Protein AF-A0A7C4UQJ8-F1 (afdb_monomer)

pLDDT: mean 84.08, std 19.32, range [31.39, 98.88]

Radius of gyration: 26.26 Å; Cα contacts (8 Å, |Δi|>4): 875; chains: 1; bounding box: 51×49×108 Å

Mean predicted aligned error: 9.36 Å

Sequence (491 aa):
MLAGENGVKTSILLYKVKILLLCLFPIVFQSNSYSIGERAHIELGLEAIEKYILGWEEQYPPIAEFFKNEDVYPAFYAGCAFPDWGYGGINHGAGEASHWNKFISTFAKVLKEKRNDMPLPQFRKNLAFFLGIVVHSISDIPWHFDDEQNKSFLTSARELGGSSHRDSEIATDIFLFAEKELPYPISPPLYWPYDIIMEVFQRCGISATIEQLKAGCTREQGYLATGPLFAMVGYQKMKSEHKWVYEHYYDYYYGGLKHCASAVSSFMKYYFAFITGDYFIQRSLEYSPYVRKSNDYIPLSGIEDETIEGHPNPQNTDEKKYLILSNRNDGMKRALIKISLPEDFAKYAKANLWLFLAEMEYHPSQKESVKVSVFDITNSQLNERENSCDSKRTNEIDVRMTLSQMKSEEEQIFANIPLKVGWIKFDLSKYIKEWAERKVNQFSILISLMEEEDLTLRFYSSKAFMRDDGIYCGGDLIAYRPSFVMLKDTQ

Nearest PDB structures (foldseek):
  7vbo-assembly1_A  TM=6.040E-01  e=6.159E-05  Defluviitalea phaphyphila
  7poj-assembly1_D  TM=4.957E-01  e=6.508E-03  Homo sapiens
  8wdf-assembly1_A  TM=2.105E-01  e=2.118E-01  Pseudomonas aeruginosa PAO1

Solvent-accessible surface area (backbone atoms only — not comparable to full-atom values): 26240 Å² total; per-residue (Å²): 140,93,85,82,69,71,68,59,57,54,52,50,50,54,51,50,52,53,49,48,58,65,66,56,46,72,74,76,70,76,50,101,42,78,69,65,37,47,59,45,26,38,49,23,43,49,49,11,40,63,65,62,30,55,71,25,48,85,78,48,39,74,62,20,60,55,70,71,40,74,84,26,49,52,14,19,46,38,13,16,33,43,37,49,27,11,34,65,79,61,38,50,71,48,13,58,49,48,45,25,38,66,41,51,56,43,43,48,50,54,51,38,72,42,55,87,81,40,60,65,73,60,45,46,31,52,51,25,19,50,46,14,34,50,29,30,35,54,31,46,46,36,25,64,44,52,34,102,91,44,65,7,36,37,54,44,27,30,76,79,32,71,28,52,57,68,54,43,28,48,37,49,26,24,49,42,48,64,74,51,83,66,97,65,77,90,59,85,79,66,54,73,66,58,72,60,54,54,52,35,31,57,77,68,72,47,82,78,52,72,66,49,50,54,51,15,52,51,49,49,53,48,48,67,72,44,39,50,62,51,10,74,76,38,36,70,58,39,48,68,69,29,43,50,42,70,76,31,49,54,38,21,26,46,31,7,37,44,15,28,13,17,51,29,37,49,52,44,48,29,53,48,20,59,42,76,66,35,43,42,46,42,32,50,71,76,69,30,68,74,52,39,75,79,50,41,44,77,59,42,68,49,41,47,68,46,59,46,61,72,57,90,69,98,79,68,78,81,48,58,42,38,30,34,32,25,55,39,99,86,44,47,24,24,31,39,38,39,39,53,54,60,95,70,54,67,71,42,61,40,31,36,41,37,40,23,35,70,48,76,52,65,74,96,60,96,65,66,54,45,61,29,43,38,38,77,48,46,68,63,60,54,61,50,65,77,70,58,92,70,96,76,89,75,93,73,76,67,59,71,62,52,64,80,64,61,71,65,82,85,78,52,44,78,45,76,44,62,77,57,76,42,81,43,82,43,82,45,37,80,48,47,63,62,44,56,74,65,79,60,47,67,43,35,38,40,37,33,62,40,93,88,46,68,32,36,42,31,23,37,19,58,64,23,43,62,42,93,88,41,77,58,29,35,15,45,38,41,60,42,25,42,31,40,35,34,37,57,72,86,125

Secondary structure (DSSP, 8-state):
---SSHHHHHHHHHHHHHHHHHHHGGGT--SS-----HHHHHHHHHHHHHHHTGGGTTT-HHHHHHHT-GGGHHHHHHHHHGGGGGTTTT-HHHHHHTTSHHHHHHHHHHHHHHTTTS-HHHHHHHHHHHHHHHHHHHHHHHHH--BTTB--HHHHHHHHH---HHHHHHHHHHHHHHH---SS---SSPP--HHHHHHHHHHHT----HHHHHHHHHHHHHHHHHHHHHHHHHHHHHHHH-HHHHHHTTT-TTTSHHHHHHHHHHHHHHHHHHHHT-EEEEPPP---HHHHTTTSS----SEEEEEEESS--TT-GGGGSEEEEE-STT--EEEEEEEE--TTGGG-SEEEEEEEEEEEEE-----SEEEEEEEE-HHHHHHHHHH-----------HHHHHHT---GGGPEEEEEESSSEEEEEE-HHHHHHHHHTT--EEEEEEEE-TT--EEEEEEPTT--S-TT-TTS-GGGGGGS-EEEEE----

Structure (mmCIF, N/CA/C/O backbone):
data_AF-A0A7C4UQJ8-F1
#
_entry.id   AF-A0A7C4UQJ8-F1
#
loop_
_atom_site.group_PDB
_atom_site.id
_atom_site.type_symbol
_atom_site.label_atom_id
_atom_site.label_alt_id
_atom_site.label_comp_id
_atom_site.label_asym_id
_atom_site.label_entity_id
_atom_site.label_seq_id
_atom_site.pdbx_PDB_ins_code
_atom_site.Cartn_x
_atom_site.Cartn_y
_atom_site.Cartn_z
_atom_site.occupancy
_atom_site.B_iso_or_equiv
_atom_site.auth_seq_id
_atom_site.auth_comp_id
_atom_site.auth_asym_id
_atom_site.auth_atom_id
_atom_site.pdbx_PDB_model_num
ATOM 1 N N . MET A 1 1 ? -1.782 -18.129 -69.075 1.00 39.94 1 MET A N 1
ATOM 2 C CA . MET A 1 1 ? -0.472 -17.982 -68.396 1.00 39.94 1 MET A CA 1
ATOM 3 C C . MET A 1 1 ? -0.300 -16.518 -68.028 1.00 39.94 1 MET A C 1
ATOM 5 O O . MET A 1 1 ? -0.735 -15.702 -68.822 1.00 39.94 1 MET A O 1
ATOM 9 N N . LEU A 1 2 ? 0.318 -16.217 -66.879 1.00 42.69 2 LEU A N 1
ATOM 10 C CA . LEU A 1 2 ? 0.447 -14.902 -66.208 1.00 42.69 2 LEU A CA 1
ATOM 11 C C . LEU A 1 2 ? -0.587 -14.618 -65.102 1.00 42.69 2 LEU A C 1
ATOM 13 O O . LEU A 1 2 ? -1.304 -13.628 -65.120 1.00 42.69 2 LEU A O 1
ATOM 17 N N . ALA A 1 3 ? -0.598 -15.482 -64.088 1.00 40.88 3 ALA A N 1
ATOM 18 C CA . ALA A 1 3 ? -0.961 -15.121 -62.718 1.00 40.88 3 ALA A CA 1
ATOM 19 C C . ALA A 1 3 ? -0.163 -16.048 -61.787 1.00 40.88 3 ALA A C 1
ATOM 21 O O . ALA A 1 3 ? -0.535 -17.202 -61.604 1.00 40.88 3 ALA A O 1
ATOM 22 N N . GLY A 1 4 ? 0.997 -15.603 -61.296 1.00 43.66 4 GLY A N 1
ATOM 23 C CA . GLY A 1 4 ? 1.858 -16.475 -60.484 1.00 43.66 4 GLY A CA 1
ATOM 24 C C . GLY A 1 4 ? 3.057 -15.828 -59.791 1.00 43.66 4 GLY A C 1
ATOM 25 O O . GLY A 1 4 ? 3.566 -16.405 -58.840 1.00 43.66 4 GLY A O 1
ATOM 26 N N . GLU A 1 5 ? 3.497 -14.627 -60.182 1.00 44.47 5 GLU A N 1
ATOM 27 C CA . GLU A 1 5 ? 4.761 -14.079 -59.648 1.00 44.47 5 GLU A CA 1
ATOM 28 C C . GLU A 1 5 ? 4.612 -12.975 -58.588 1.00 44.47 5 GLU A C 1
ATOM 30 O O . GLU A 1 5 ? 5.559 -12.708 -57.846 1.00 44.47 5 GLU A O 1
ATOM 35 N N . ASN A 1 6 ? 3.430 -12.366 -58.435 1.00 43.38 6 ASN A N 1
ATOM 36 C CA . ASN A 1 6 ? 3.252 -11.242 -57.502 1.00 43.38 6 ASN A CA 1
ATOM 37 C C . ASN A 1 6 ? 2.925 -11.660 -56.057 1.00 43.38 6 ASN A C 1
ATOM 39 O O . ASN A 1 6 ? 3.160 -10.880 -55.143 1.00 43.38 6 ASN A O 1
ATOM 43 N N . GLY A 1 7 ? 2.442 -12.884 -55.812 1.00 38.72 7 GLY A N 1
ATOM 44 C CA . GLY A 1 7 ? 2.142 -13.362 -54.450 1.00 38.72 7 GLY A CA 1
ATOM 45 C C . GLY A 1 7 ? 3.387 -13.753 -53.644 1.00 38.72 7 GLY A C 1
ATOM 46 O O . GLY A 1 7 ? 3.450 -13.541 -52.435 1.00 38.72 7 GLY A O 1
ATOM 47 N N . VAL A 1 8 ? 4.414 -14.266 -54.327 1.00 48.16 8 VAL A N 1
ATOM 48 C CA . VAL A 1 8 ? 5.653 -14.754 -53.700 1.00 48.16 8 VAL A CA 1
ATOM 49 C C . VAL A 1 8 ? 6.579 -13.595 -53.313 1.00 48.16 8 VAL A C 1
ATOM 51 O O . VAL A 1 8 ? 7.222 -13.636 -52.268 1.00 48.16 8 VAL A O 1
ATOM 54 N N . LYS A 1 9 ? 6.610 -12.507 -54.096 1.00 43.16 9 LYS A N 1
ATOM 55 C CA . LYS A 1 9 ? 7.426 -11.323 -53.767 1.00 43.16 9 LYS A CA 1
ATOM 56 C C . LYS A 1 9 ? 6.919 -10.592 -52.520 1.00 43.16 9 LYS A C 1
ATOM 58 O O . LYS A 1 9 ? 7.734 -10.153 -51.712 1.00 43.16 9 LYS A O 1
ATOM 63 N N . THR A 1 10 ? 5.604 -10.522 -52.318 1.00 46.25 10 THR A N 1
ATOM 64 C CA . THR A 1 10 ? 4.995 -9.843 -51.162 1.00 46.25 10 THR A CA 1
ATOM 65 C C . THR A 1 10 ? 5.153 -10.650 -49.871 1.00 46.25 10 THR A C 1
ATOM 67 O O . THR A 1 10 ? 5.435 -10.068 -48.824 1.00 46.25 10 THR A O 1
ATOM 70 N N . SER A 1 11 ? 5.065 -11.987 -49.931 1.00 45.16 11 SER A N 1
ATOM 71 C CA . SER A 1 11 ? 5.300 -12.839 -48.754 1.00 45.16 11 SER A CA 1
ATOM 72 C C . SER A 1 11 ? 6.771 -12.841 -48.330 1.00 45.16 11 SER A C 1
ATOM 74 O O . SER A 1 11 ? 7.060 -12.739 -47.140 1.00 45.16 11 SER A O 1
ATOM 76 N N . ILE A 1 12 ? 7.707 -12.842 -49.287 1.00 51.06 12 ILE A N 1
ATOM 77 C CA . ILE A 1 12 ? 9.146 -12.734 -49.011 1.00 51.06 12 ILE A CA 1
ATOM 78 C C . ILE A 1 12 ? 9.494 -11.353 -48.440 1.00 51.06 12 ILE A C 1
ATOM 80 O O . ILE A 1 12 ? 10.346 -11.266 -47.559 1.00 51.06 12 ILE A O 1
ATOM 84 N N . LEU A 1 13 ? 8.836 -10.279 -48.887 1.00 41.69 13 LEU A N 1
ATOM 85 C CA . LEU A 1 13 ? 9.050 -8.934 -48.347 1.00 41.69 13 LEU A CA 1
ATOM 86 C C . LEU A 1 13 ? 8.535 -8.815 -46.902 1.00 41.69 13 LEU A C 1
ATOM 88 O O . LEU A 1 13 ? 9.256 -8.314 -46.046 1.00 41.69 13 LEU A O 1
ATOM 92 N N . LEU A 1 14 ? 7.352 -9.359 -46.599 1.00 43.31 14 LEU A N 1
ATOM 93 C CA . LEU A 1 14 ? 6.804 -9.423 -45.234 1.00 43.31 14 LEU A CA 1
ATOM 94 C C . LEU A 1 14 ? 7.657 -10.293 -44.298 1.00 43.31 14 LEU A C 1
ATOM 96 O O . LEU A 1 14 ? 7.870 -9.927 -43.143 1.00 43.31 14 LEU A O 1
ATOM 100 N N . TYR A 1 15 ? 8.189 -11.414 -44.792 1.00 43.06 15 TYR A N 1
ATOM 101 C CA . TYR A 1 15 ? 9.079 -12.285 -44.019 1.00 43.06 15 TYR A CA 1
ATOM 102 C C . TYR A 1 15 ? 10.444 -11.627 -43.772 1.00 43.06 15 TYR A C 1
ATOM 104 O O . TYR A 1 15 ? 10.975 -11.693 -42.666 1.00 43.06 15 TYR A O 1
ATOM 112 N N . LYS A 1 16 ? 10.984 -10.913 -44.769 1.00 37.56 16 LYS A N 1
ATOM 113 C CA . LYS A 1 16 ? 12.229 -10.144 -44.638 1.00 37.56 16 LYS A CA 1
ATOM 114 C C . LYS A 1 16 ? 12.077 -8.945 -43.708 1.00 37.56 16 LYS A C 1
ATOM 116 O O . LYS A 1 16 ? 12.995 -8.705 -42.942 1.00 37.56 16 LYS A O 1
ATOM 121 N N . VAL A 1 17 ? 10.939 -8.246 -43.703 1.00 47.28 17 VAL A N 1
ATOM 122 C CA . VAL A 1 17 ? 10.659 -7.151 -42.751 1.00 47.28 17 VAL A CA 1
ATOM 123 C C . VAL A 1 17 ? 10.494 -7.682 -41.322 1.00 47.28 17 VAL A C 1
ATOM 125 O O . VAL A 1 17 ? 11.036 -7.085 -40.397 1.00 47.28 17 VAL A O 1
ATOM 128 N N . LYS A 1 18 ? 9.841 -8.840 -41.130 1.00 42.00 18 LYS A N 1
ATOM 129 C CA . LYS A 1 18 ? 9.758 -9.508 -39.816 1.00 42.00 18 LYS A CA 1
ATOM 130 C C . LYS A 1 18 ? 11.128 -9.954 -39.296 1.00 42.00 18 LYS A C 1
ATOM 132 O O . LYS A 1 18 ? 11.429 -9.723 -38.131 1.00 42.00 18 LYS A O 1
ATOM 137 N N . ILE A 1 19 ? 11.971 -10.535 -40.152 1.00 47.81 19 ILE A N 1
ATOM 138 C CA . ILE A 1 19 ? 13.344 -10.917 -39.788 1.00 47.81 19 ILE A CA 1
ATOM 139 C C . ILE A 1 19 ? 14.211 -9.675 -39.538 1.00 47.81 19 ILE A C 1
ATOM 141 O O . ILE A 1 19 ? 14.987 -9.666 -38.593 1.00 47.81 19 ILE A O 1
ATOM 145 N N . LEU A 1 20 ? 14.050 -8.597 -40.313 1.00 38.00 20 LEU A N 1
ATOM 146 C CA . LEU A 1 20 ? 14.801 -7.354 -40.110 1.00 38.00 20 LEU A CA 1
ATOM 147 C C . LEU A 1 20 ? 14.432 -6.668 -38.781 1.00 38.00 20 LEU A C 1
ATOM 149 O O . LEU A 1 20 ? 15.322 -6.177 -38.094 1.00 38.00 20 LEU A O 1
ATOM 153 N N . LEU A 1 21 ? 13.153 -6.691 -38.383 1.00 42.00 21 LEU A N 1
ATOM 154 C CA . LEU A 1 21 ? 12.696 -6.208 -37.071 1.00 42.00 21 LEU A CA 1
ATOM 155 C C . LEU A 1 21 ? 13.224 -7.074 -35.913 1.00 42.00 21 LEU A C 1
ATOM 157 O O . LEU A 1 21 ? 13.615 -6.533 -34.884 1.00 42.00 21 LEU A O 1
ATOM 161 N N . LEU A 1 22 ? 13.317 -8.395 -36.104 1.00 45.25 22 LEU A N 1
ATOM 162 C CA . LEU A 1 22 ? 13.940 -9.326 -35.152 1.00 45.25 22 LEU A CA 1
ATOM 163 C C . LEU A 1 22 ? 15.470 -9.157 -35.055 1.00 45.25 22 LEU A C 1
ATOM 165 O O . LEU A 1 22 ? 16.039 -9.346 -33.983 1.00 45.25 22 LEU A O 1
ATOM 169 N N . CYS A 1 23 ? 16.144 -8.784 -36.147 1.00 42.06 23 CYS A N 1
ATOM 170 C CA . CYS A 1 23 ? 17.605 -8.656 -36.202 1.00 42.06 23 CYS A CA 1
ATOM 171 C C . CYS A 1 23 ? 18.138 -7.260 -35.834 1.00 42.06 23 CYS A C 1
ATOM 173 O O . CYS A 1 23 ? 19.300 -7.155 -35.451 1.00 42.06 23 CYS A O 1
ATOM 175 N N . LEU A 1 24 ? 17.331 -6.197 -35.928 1.00 37.09 24 LEU A N 1
ATOM 176 C CA . LEU A 1 24 ? 17.737 -4.839 -35.525 1.00 37.09 24 LEU A CA 1
ATOM 177 C C . LEU A 1 24 ? 17.573 -4.573 -34.021 1.00 37.09 24 LEU A C 1
ATOM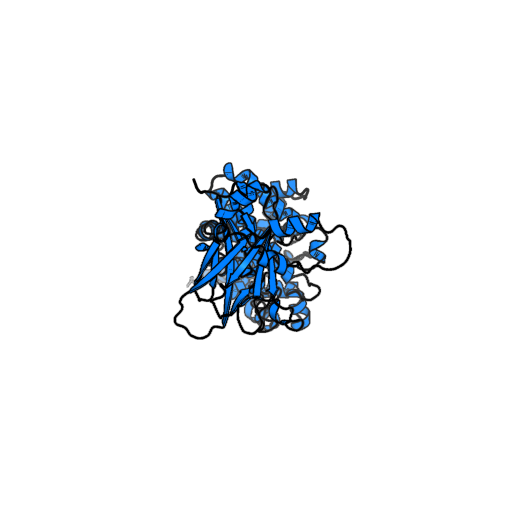 179 O O . LEU A 1 24 ? 18.123 -3.603 -33.504 1.00 37.09 24 LEU A O 1
ATOM 183 N N . PHE A 1 25 ? 16.859 -5.437 -33.302 1.00 45.28 25 PHE A N 1
ATOM 184 C CA . PHE A 1 25 ? 16.564 -5.247 -31.885 1.00 45.28 25 PHE A CA 1
ATOM 185 C C . PHE A 1 25 ? 17.738 -5.500 -30.917 1.00 45.28 25 PHE A C 1
ATOM 187 O O . PHE A 1 25 ? 17.933 -4.675 -30.026 1.00 45.28 25 PHE A O 1
ATOM 194 N N . PRO A 1 26 ? 18.599 -6.529 -31.069 1.00 39.66 26 PRO A N 1
ATOM 195 C CA . PRO A 1 26 ? 19.686 -6.747 -30.107 1.00 39.66 26 PRO A CA 1
ATOM 196 C C . PRO A 1 26 ? 20.782 -5.665 -30.148 1.00 39.66 26 PRO A C 1
ATOM 198 O O . PRO A 1 26 ? 21.658 -5.662 -29.290 1.00 39.66 26 PRO A O 1
ATOM 201 N N . ILE A 1 27 ? 20.734 -4.735 -31.110 1.00 40.31 27 ILE A N 1
ATOM 202 C CA . ILE A 1 27 ? 21.695 -3.629 -31.247 1.00 40.31 27 ILE A CA 1
ATOM 203 C C . ILE A 1 27 ? 21.242 -2.379 -30.463 1.00 40.31 27 ILE A C 1
ATOM 205 O O . ILE A 1 27 ? 22.076 -1.559 -30.096 1.00 40.31 27 ILE A O 1
ATOM 209 N N . VAL A 1 28 ? 19.949 -2.246 -30.136 1.00 41.75 28 VAL A N 1
ATOM 210 C CA . VAL A 1 28 ? 19.426 -1.110 -29.341 1.00 41.75 28 VAL A CA 1
ATOM 211 C C . VAL A 1 28 ? 19.407 -1.419 -27.835 1.00 41.75 28 VAL A C 1
ATOM 213 O O . VAL A 1 28 ? 19.411 -0.510 -27.013 1.00 41.75 28 VAL A O 1
ATOM 216 N N . PHE A 1 29 ? 19.478 -2.697 -27.455 1.00 41.47 29 PHE A N 1
ATOM 217 C CA . PHE A 1 29 ? 19.448 -3.167 -26.066 1.00 41.47 29 PHE A CA 1
ATOM 218 C C . PHE A 1 29 ? 20.839 -3.588 -25.573 1.00 41.47 29 PHE A C 1
ATOM 220 O O . PHE A 1 29 ? 21.005 -4.686 -25.061 1.00 41.47 29 PHE A O 1
ATOM 227 N N . GLN A 1 30 ? 21.855 -2.742 -25.758 1.00 32.44 30 GLN A N 1
ATOM 228 C CA . GLN A 1 30 ? 23.186 -2.912 -25.157 1.00 32.44 30 GLN A CA 1
ATOM 229 C C . GLN A 1 30 ? 23.548 -1.685 -24.307 1.00 32.44 30 GLN A C 1
ATOM 231 O O . GLN A 1 30 ? 24.438 -0.910 -24.650 1.00 32.44 30 GLN A O 1
ATOM 236 N N . SER A 1 31 ? 22.866 -1.494 -23.177 1.00 33.75 31 SER A N 1
ATOM 237 C CA . SER A 1 31 ? 23.326 -0.578 -22.127 1.00 33.75 31 SER A CA 1
ATOM 238 C C . SER A 1 31 ? 23.014 -1.145 -20.736 1.00 33.75 31 SER A C 1
ATOM 240 O O . SER A 1 31 ? 22.013 -1.821 -20.519 1.00 33.75 31 SER A O 1
ATOM 242 N N . ASN A 1 32 ? 23.959 -0.951 -19.812 1.00 33.19 32 ASN A N 1
ATOM 243 C CA . ASN A 1 32 ? 24.154 -1.697 -18.560 1.00 33.19 32 ASN A CA 1
ATOM 244 C C . ASN A 1 32 ? 23.187 -1.337 -17.409 1.00 33.19 32 ASN A C 1
ATOM 246 O O . ASN A 1 32 ? 23.594 -1.313 -16.252 1.00 33.19 32 ASN A O 1
ATOM 250 N N . SER A 1 33 ? 21.912 -1.088 -17.694 1.00 37.59 33 SER A N 1
ATOM 251 C CA . SER A 1 33 ? 20.869 -0.971 -16.667 1.00 37.59 33 SER A CA 1
ATOM 252 C C . SER A 1 33 ? 19.515 -1.159 -17.348 1.00 37.59 33 SER A C 1
ATOM 254 O O . SER A 1 33 ? 19.004 -0.234 -17.986 1.00 37.59 33 SER A O 1
ATOM 256 N N . TYR A 1 34 ? 18.995 -2.382 -17.309 1.00 42.84 34 TYR A N 1
ATOM 257 C CA . TYR A 1 34 ? 17.676 -2.701 -17.846 1.00 42.84 34 TYR A CA 1
ATOM 258 C C . TYR A 1 34 ? 16.677 -2.524 -16.717 1.00 42.84 34 TYR A C 1
ATOM 260 O O . TYR A 1 34 ? 16.837 -3.174 -15.691 1.00 42.84 34 TYR A O 1
ATOM 268 N N . SER A 1 35 ? 15.682 -1.668 -16.921 1.00 45.62 35 SER A N 1
ATOM 269 C CA . SER A 1 35 ? 14.457 -1.754 -16.136 1.00 45.62 35 SER A CA 1
ATOM 270 C C . SER A 1 35 ? 13.603 -2.872 -16.698 1.00 45.62 35 SER A C 1
ATOM 272 O O . SER A 1 35 ? 13.508 -3.011 -17.928 1.00 45.62 35 SER A O 1
ATOM 274 N N . ILE A 1 36 ? 13.085 -3.699 -15.801 1.00 58.94 36 ILE A N 1
ATOM 275 C CA . ILE A 1 36 ? 12.302 -4.889 -16.094 1.00 58.94 36 ILE A CA 1
ATOM 276 C C . ILE A 1 36 ? 11.435 -5.141 -14.855 1.00 58.94 36 ILE A C 1
ATOM 278 O O . ILE A 1 36 ? 11.971 -5.155 -13.755 1.00 58.94 36 ILE A O 1
ATOM 282 N N . GLY A 1 37 ? 10.126 -5.349 -15.020 1.00 73.50 37 GLY A N 1
ATOM 283 C CA . GLY A 1 37 ? 9.183 -5.488 -13.899 1.00 73.50 37 GLY A CA 1
ATOM 284 C C . GLY A 1 37 ? 7.914 -4.639 -14.036 1.00 73.50 37 GLY A C 1
ATOM 285 O O . GLY A 1 37 ? 7.001 -4.748 -13.217 1.00 73.50 37 GLY A O 1
ATOM 286 N N . GLU A 1 38 ? 7.809 -3.805 -15.079 1.00 87.56 38 GLU A N 1
ATOM 287 C CA . GLU A 1 38 ? 6.684 -2.883 -15.291 1.00 87.56 38 GLU A CA 1
ATOM 288 C C . GLU A 1 38 ? 5.314 -3.593 -15.222 1.00 87.56 38 GLU A C 1
ATOM 290 O O . GLU A 1 38 ? 4.355 -3.070 -14.643 1.00 87.56 38 GLU A O 1
ATOM 295 N N . ARG A 1 39 ? 5.202 -4.813 -15.773 1.00 93.88 39 ARG A N 1
ATOM 296 C CA . ARG A 1 39 ? 3.940 -5.578 -15.763 1.00 93.88 39 ARG A CA 1
ATOM 297 C C . ARG A 1 39 ? 3.637 -6.170 -14.386 1.00 93.88 39 ARG A C 1
ATOM 299 O O . ARG A 1 39 ? 2.453 -6.242 -14.029 1.00 93.88 39 ARG A O 1
ATOM 306 N N . ALA A 1 40 ? 4.655 -6.563 -13.623 1.00 95.69 40 ALA A N 1
ATOM 307 C CA . ALA A 1 40 ? 4.534 -7.000 -12.235 1.00 95.69 40 ALA A CA 1
ATOM 308 C C . ALA A 1 40 ? 3.985 -5.895 -11.332 1.00 95.69 40 ALA A C 1
ATOM 310 O O . ALA A 1 40 ? 3.031 -6.147 -10.589 1.00 95.69 40 ALA A O 1
ATOM 311 N N . HIS A 1 41 ? 4.480 -4.662 -11.464 1.00 97.38 41 HIS A N 1
ATOM 312 C CA . HIS A 1 41 ? 3.947 -3.521 -10.710 1.00 97.38 41 HIS A CA 1
ATOM 313 C C . HIS A 1 41 ? 2.490 -3.215 -11.060 1.00 97.38 41 HIS A C 1
ATOM 315 O O . HIS A 1 41 ? 1.690 -2.894 -10.179 1.00 97.38 41 HIS A O 1
ATOM 321 N N . ILE A 1 42 ? 2.100 -3.379 -12.326 1.00 97.19 42 ILE A N 1
ATOM 322 C CA . ILE A 1 42 ? 0.690 -3.270 -12.710 1.00 97.19 42 ILE A CA 1
ATOM 323 C C . ILE A 1 42 ? -0.147 -4.375 -12.043 1.00 97.19 42 ILE A C 1
ATOM 325 O O . ILE A 1 42 ? -1.195 -4.066 -11.478 1.00 97.19 42 ILE A O 1
ATOM 329 N N . GLU A 1 43 ? 0.299 -5.639 -12.064 1.00 97.00 43 GLU A N 1
ATOM 330 C CA . GLU A 1 43 ? -0.456 -6.748 -11.450 1.00 97.00 43 GLU A CA 1
ATOM 331 C C . GLU A 1 43 ? -0.638 -6.540 -9.951 1.00 97.00 43 GLU A C 1
ATOM 333 O O . GLU A 1 43 ? -1.749 -6.656 -9.445 1.00 97.00 43 GLU A O 1
ATOM 338 N N . LEU A 1 44 ? 0.437 -6.220 -9.229 1.00 95.44 44 LEU A N 1
ATOM 339 C CA . LEU A 1 44 ? 0.363 -6.071 -7.779 1.00 95.44 44 LEU A CA 1
ATOM 340 C C . LEU A 1 44 ? -0.486 -4.855 -7.380 1.00 95.44 44 LEU A C 1
ATOM 342 O O . LEU A 1 44 ? -1.179 -4.897 -6.364 1.00 95.44 44 LEU A O 1
ATOM 346 N N . GLY A 1 45 ? -0.478 -3.795 -8.196 1.00 97.56 45 GLY A N 1
ATOM 347 C CA . GLY A 1 45 ? -1.361 -2.645 -8.032 1.00 97.56 45 GLY A CA 1
ATOM 348 C C . GLY A 1 45 ? -2.832 -3.009 -8.237 1.00 97.56 45 GLY A C 1
ATOM 349 O O . GLY A 1 45 ? -3.674 -2.633 -7.422 1.00 97.56 45 GLY A O 1
ATOM 350 N N . LEU A 1 46 ? -3.142 -3.784 -9.279 1.00 97.50 46 LEU A N 1
ATOM 351 C CA . LEU A 1 46 ? -4.492 -4.297 -9.533 1.00 97.50 46 LEU A CA 1
ATOM 352 C C . LEU A 1 46 ? -4.969 -5.231 -8.418 1.00 97.50 46 LEU A C 1
ATOM 354 O O . LEU A 1 46 ? -6.059 -5.039 -7.891 1.00 97.50 46 LEU A O 1
ATOM 358 N N . GLU A 1 47 ? -4.127 -6.163 -7.982 1.00 95.75 47 GLU A N 1
ATOM 359 C CA . GLU A 1 47 ? -4.403 -7.056 -6.852 1.00 95.75 47 GLU A CA 1
ATOM 360 C C . GLU A 1 47 ? -4.673 -6.263 -5.560 1.00 95.75 47 GLU A C 1
ATOM 362 O O . GLU A 1 47 ? -5.588 -6.592 -4.802 1.00 95.75 47 GLU A O 1
ATOM 367 N N . ALA A 1 48 ? -3.927 -5.177 -5.316 1.00 97.38 48 ALA A N 1
ATOM 368 C CA . ALA A 1 48 ? -4.174 -4.289 -4.184 1.00 97.38 48 ALA A CA 1
ATOM 369 C C . ALA A 1 48 ? -5.533 -3.585 -4.285 1.00 97.38 48 ALA A C 1
ATOM 371 O O . ALA A 1 48 ? -6.257 -3.489 -3.288 1.00 97.38 48 ALA A O 1
ATOM 372 N N . ILE A 1 49 ? -5.881 -3.110 -5.484 1.00 97.56 49 ILE A N 1
ATOM 373 C CA . ILE A 1 49 ? -7.158 -2.452 -5.758 1.00 97.56 49 ILE A CA 1
ATOM 374 C C . ILE A 1 49 ? -8.313 -3.428 -5.532 1.00 97.56 49 ILE A C 1
ATOM 376 O O . ILE A 1 49 ? -9.200 -3.153 -4.721 1.00 97.56 49 ILE A O 1
ATOM 380 N N . GLU A 1 50 ? -8.280 -4.579 -6.194 1.00 94.94 50 GLU A N 1
ATOM 381 C CA . GLU A 1 50 ? -9.355 -5.571 -6.173 1.00 94.94 50 GLU A CA 1
ATOM 382 C C . GLU A 1 50 ? -9.584 -6.142 -4.772 1.00 94.94 50 GLU A C 1
ATOM 384 O O . GLU A 1 50 ? -10.722 -6.189 -4.302 1.00 94.94 50 GLU A O 1
ATOM 389 N N . LYS A 1 51 ? -8.516 -6.530 -4.065 1.00 92.81 51 LYS A N 1
ATOM 390 C CA . LYS A 1 51 ? -8.643 -7.215 -2.769 1.00 92.81 51 LYS A CA 1
ATOM 391 C C . LYS A 1 51 ? -8.779 -6.276 -1.582 1.00 92.81 51 LYS A C 1
ATOM 393 O O . LYS A 1 51 ? -9.491 -6.598 -0.632 1.00 92.81 51 LYS A O 1
ATOM 398 N N . TYR A 1 52 ? -8.077 -5.143 -1.593 1.00 94.88 52 TYR A N 1
ATOM 399 C CA . TYR A 1 52 ? -7.877 -4.339 -0.383 1.00 94.88 52 TYR A CA 1
ATOM 400 C C . TYR A 1 52 ? -8.385 -2.904 -0.489 1.00 94.88 52 TYR A C 1
ATOM 402 O O . TYR A 1 52 ? -8.315 -2.187 0.511 1.00 94.88 52 TYR A O 1
ATOM 410 N N . ILE A 1 53 ? -8.877 -2.461 -1.649 1.00 95.62 53 ILE A N 1
ATOM 411 C CA . ILE A 1 53 ? -9.419 -1.106 -1.825 1.00 95.62 53 ILE A CA 1
ATOM 412 C C . ILE A 1 53 ? -10.892 -1.146 -2.225 1.00 95.62 53 ILE A C 1
ATOM 414 O O . ILE A 1 53 ? -11.704 -0.506 -1.564 1.00 95.62 53 ILE A O 1
ATOM 418 N N . LEU A 1 54 ? -11.275 -1.916 -3.245 1.00 93.75 54 LEU A N 1
ATOM 419 C CA . LEU A 1 54 ? -12.683 -2.037 -3.642 1.00 93.75 54 LEU A CA 1
ATOM 420 C C . LEU A 1 54 ? -13.518 -2.736 -2.561 1.00 93.75 54 LEU A C 1
ATOM 422 O O . LEU A 1 54 ? -14.656 -2.359 -2.326 1.00 93.75 54 LEU A O 1
ATOM 426 N N . GLY A 1 55 ? -12.935 -3.675 -1.812 1.00 84.06 55 GLY A N 1
ATOM 427 C CA . GLY A 1 55 ? -13.575 -4.249 -0.623 1.00 84.06 55 GLY A CA 1
ATOM 428 C C . GLY A 1 55 ? -13.673 -3.298 0.581 1.00 84.06 55 GLY A C 1
ATOM 429 O O . GLY A 1 55 ? -14.203 -3.700 1.613 1.00 84.06 55 GLY A O 1
ATOM 430 N N . TRP A 1 56 ? -13.139 -2.072 0.485 1.00 83.94 56 TRP A N 1
ATOM 431 C CA . TRP A 1 56 ? -13.075 -1.084 1.572 1.00 83.94 56 TRP A CA 1
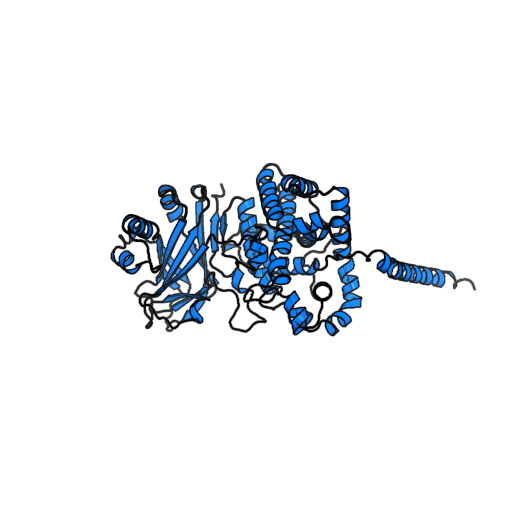ATOM 432 C C . TRP A 1 56 ? -14.105 0.053 1.441 1.00 83.94 56 TRP A C 1
ATOM 434 O O . TRP A 1 56 ? -13.912 1.143 1.984 1.00 83.94 56 TRP A O 1
ATOM 444 N N . GLU A 1 57 ? -15.205 -0.179 0.723 1.00 82.00 57 GLU A N 1
ATOM 445 C CA . GLU A 1 57 ? -16.271 0.815 0.523 1.00 82.00 57 GLU A CA 1
ATOM 446 C C . GLU A 1 57 ? -16.865 1.347 1.833 1.00 82.00 57 GLU A C 1
ATOM 448 O O . GLU A 1 57 ? -17.250 2.510 1.896 1.00 82.00 57 GLU A O 1
ATOM 453 N N . GLU A 1 58 ? -16.901 0.537 2.893 1.00 86.19 58 GLU A N 1
ATOM 454 C CA . GLU A 1 58 ? -17.400 0.969 4.203 1.00 86.19 58 GLU A CA 1
ATOM 455 C C . GLU A 1 58 ? -16.326 1.693 5.033 1.00 86.19 58 GLU A C 1
ATOM 457 O O . GLU A 1 58 ? -16.621 2.631 5.777 1.00 86.19 58 GLU A O 1
ATOM 462 N N . GLN A 1 59 ? -15.069 1.268 4.903 1.00 90.69 59 GLN A N 1
ATOM 463 C CA . GLN A 1 59 ? -13.931 1.715 5.701 1.00 90.69 59 GLN A CA 1
ATOM 464 C C . GLN A 1 59 ? -13.403 3.058 5.219 1.00 90.69 59 GLN A C 1
ATOM 466 O O . GLN A 1 59 ? -13.147 3.956 6.027 1.00 90.69 59 GLN A O 1
ATOM 471 N N . TYR A 1 60 ? -13.233 3.185 3.901 1.00 93.50 60 TYR A N 1
ATOM 472 C CA . TYR A 1 60 ? -12.773 4.404 3.260 1.00 93.50 60 TYR A CA 1
ATOM 473 C C . TYR A 1 60 ? -13.398 4.581 1.858 1.00 93.50 60 TYR A C 1
ATOM 475 O O . TYR A 1 60 ? -12.715 4.414 0.845 1.00 93.50 60 TYR A O 1
ATOM 483 N N . PRO A 1 61 ? -14.692 4.953 1.778 1.00 92.69 61 PRO A N 1
ATOM 484 C CA . PRO A 1 61 ? -15.417 5.047 0.509 1.00 92.69 61 PRO A CA 1
ATOM 485 C C . PRO A 1 61 ? -14.741 5.902 -0.583 1.00 92.69 61 PRO A C 1
ATOM 487 O O . PRO A 1 61 ? -14.686 5.441 -1.724 1.00 92.69 61 PRO A O 1
ATOM 490 N N . PRO A 1 62 ? -14.160 7.088 -0.287 1.00 94.69 62 PRO A N 1
ATOM 491 C CA . PRO A 1 62 ? -13.579 7.957 -1.314 1.00 94.69 62 PRO A CA 1
ATOM 492 C C . PRO A 1 62 ? -12.530 7.302 -2.226 1.00 94.69 62 PRO A C 1
ATOM 494 O O . PRO A 1 62 ? -12.506 7.582 -3.425 1.00 94.69 62 PRO A O 1
ATOM 497 N N . ILE A 1 63 ? -11.663 6.427 -1.696 1.00 95.81 63 ILE A N 1
ATOM 498 C CA . ILE A 1 63 ? -10.659 5.735 -2.524 1.00 95.81 63 ILE A CA 1
ATOM 499 C C . ILE A 1 63 ? -11.274 4.569 -3.310 1.00 95.81 63 ILE A C 1
ATOM 501 O O . ILE A 1 63 ? -10.881 4.328 -4.450 1.00 95.81 63 ILE A O 1
ATOM 505 N N . ALA A 1 64 ? -12.265 3.874 -2.747 1.00 94.81 64 ALA A N 1
ATOM 506 C CA . ALA A 1 64 ? -12.979 2.820 -3.462 1.00 94.81 64 ALA A CA 1
ATOM 507 C C . ALA A 1 64 ? -13.742 3.408 -4.662 1.00 94.81 64 ALA A C 1
ATOM 509 O O . ALA A 1 64 ? -13.609 2.925 -5.785 1.00 94.81 64 ALA A O 1
ATOM 510 N N . GLU A 1 65 ? -14.459 4.517 -4.457 1.00 94.81 65 GLU A N 1
ATOM 511 C CA . GLU A 1 65 ? -15.134 5.266 -5.524 1.00 94.81 65 GLU A CA 1
ATOM 512 C C . GLU A 1 65 ? -14.166 5.764 -6.601 1.00 94.81 65 GLU A C 1
ATOM 514 O O . GLU A 1 65 ? -14.500 5.758 -7.786 1.00 94.81 65 GLU A O 1
ATOM 519 N N . PHE A 1 66 ? -12.954 6.166 -6.209 1.00 96.94 66 PHE A N 1
ATOM 520 C CA . PHE A 1 66 ? -11.920 6.581 -7.150 1.00 96.94 66 PHE A CA 1
ATOM 521 C C . PHE A 1 66 ? -11.535 5.455 -8.122 1.00 96.94 66 PHE A C 1
ATOM 523 O O . PHE A 1 66 ? -11.475 5.701 -9.326 1.00 96.94 66 PHE A O 1
ATOM 530 N N . PHE A 1 67 ? -11.337 4.226 -7.634 1.00 96.69 67 PHE A N 1
ATOM 531 C CA . PHE A 1 67 ? -10.946 3.078 -8.466 1.00 96.69 67 PHE A CA 1
ATOM 532 C C . PHE A 1 67 ? -12.109 2.355 -9.160 1.00 96.69 67 PHE A C 1
ATOM 534 O O . PHE A 1 67 ? -11.869 1.543 -10.054 1.00 96.69 67 PHE A O 1
ATOM 541 N N . LYS A 1 68 ? -13.364 2.684 -8.827 1.00 94.88 68 LYS A N 1
ATOM 542 C CA . LYS A 1 68 ? -14.532 2.313 -9.649 1.00 94.88 68 LYS A CA 1
ATOM 543 C C . LYS A 1 68 ? -14.574 3.058 -10.988 1.00 94.88 68 LYS A C 1
ATOM 545 O O . LYS A 1 68 ? -15.306 2.656 -11.884 1.00 94.88 68 LYS A O 1
ATOM 550 N N . ASN A 1 69 ? -13.836 4.161 -11.125 1.00 93.38 69 ASN A N 1
ATOM 551 C CA . ASN A 1 69 ? -13.774 4.920 -12.367 1.00 93.38 69 ASN A CA 1
ATOM 552 C C . ASN A 1 69 ? -12.731 4.315 -13.319 1.00 93.38 69 ASN A C 1
ATOM 554 O O . ASN A 1 69 ? -11.534 4.411 -13.075 1.00 93.38 69 ASN A O 1
ATOM 558 N N . GLU A 1 70 ? -13.186 3.748 -14.431 1.00 92.25 70 GLU A N 1
ATOM 559 C CA . GLU A 1 70 ? -12.341 3.064 -15.419 1.00 92.25 70 GLU A CA 1
ATOM 560 C C . GLU A 1 70 ? -11.292 3.987 -16.080 1.00 92.25 70 GLU A C 1
ATOM 562 O O . GLU A 1 70 ? -10.195 3.547 -16.431 1.00 92.25 70 GLU A O 1
ATOM 567 N N . ASP A 1 71 ? -11.563 5.297 -16.172 1.00 91.44 71 ASP A N 1
ATOM 568 C CA . ASP A 1 71 ? -10.674 6.272 -16.825 1.00 91.44 71 ASP A CA 1
ATOM 569 C C . ASP A 1 71 ? -9.347 6.482 -16.074 1.00 91.44 71 ASP A C 1
ATOM 571 O O . ASP A 1 71 ? -8.414 7.091 -16.613 1.00 91.44 71 ASP A O 1
ATOM 575 N N . VAL A 1 72 ? -9.251 6.026 -14.818 1.00 95.56 72 VAL A N 1
ATOM 576 C CA . VAL A 1 72 ? -8.041 6.185 -13.997 1.00 95.56 72 VAL A CA 1
ATOM 577 C C . VAL A 1 72 ? -6.973 5.141 -14.325 1.00 95.56 72 VAL A C 1
ATOM 579 O O . VAL A 1 72 ? -5.786 5.416 -14.146 1.00 95.56 72 VAL A O 1
ATOM 582 N N . TYR A 1 73 ? -7.360 3.971 -14.844 1.00 95.75 73 TYR A N 1
ATOM 583 C CA . TYR A 1 73 ? -6.457 2.827 -15.000 1.00 95.75 73 TYR A CA 1
ATOM 584 C C . TYR A 1 73 ? -5.317 3.060 -15.999 1.00 95.75 73 TYR A C 1
ATOM 586 O O . TYR A 1 73 ? -4.179 2.762 -15.644 1.00 95.75 73 TYR A O 1
ATOM 594 N N . PRO A 1 74 ? -5.523 3.669 -17.184 1.00 93.62 74 PRO A N 1
ATOM 595 C CA . PRO A 1 74 ? -4.406 3.954 -18.088 1.00 93.62 74 PRO A CA 1
ATOM 596 C C . PRO A 1 74 ? -3.339 4.866 -17.465 1.00 93.62 74 PRO A C 1
ATOM 598 O O . PRO A 1 74 ? -2.146 4.678 -17.693 1.00 93.62 74 PRO A O 1
ATOM 601 N N . ALA A 1 75 ? -3.756 5.849 -16.660 1.00 96.94 75 ALA A N 1
ATOM 602 C CA . ALA A 1 75 ? -2.830 6.718 -15.940 1.00 96.94 75 ALA A CA 1
ATOM 603 C C . ALA A 1 75 ? -2.147 5.978 -14.781 1.00 96.94 75 ALA A C 1
ATOM 605 O O . ALA A 1 75 ? -0.949 6.144 -14.580 1.00 96.94 75 ALA A O 1
ATOM 606 N N . PHE A 1 76 ? -2.883 5.130 -14.061 1.00 98.25 76 PHE A N 1
ATOM 607 C CA . PHE A 1 76 ? -2.334 4.267 -13.018 1.00 98.25 76 PHE A CA 1
ATOM 608 C C . PHE A 1 76 ? -1.256 3.317 -13.561 1.00 98.25 76 PHE A C 1
ATOM 610 O O . PHE A 1 76 ? -0.166 3.274 -13.001 1.00 98.25 76 PHE A O 1
ATOM 617 N N . TYR A 1 77 ? -1.496 2.645 -14.693 1.00 97.19 77 TYR A N 1
ATOM 618 C CA . TYR A 1 77 ? -0.516 1.757 -15.334 1.00 97.19 77 TYR A CA 1
ATOM 619 C C . TYR A 1 77 ? 0.756 2.491 -15.752 1.00 97.19 77 TYR A C 1
ATOM 621 O O . TYR A 1 77 ? 1.856 2.000 -15.517 1.00 97.19 77 TYR A O 1
ATOM 629 N N . ALA A 1 78 ? 0.612 3.692 -16.320 1.00 97.12 78 ALA A N 1
ATOM 630 C CA . ALA A 1 78 ? 1.751 4.548 -16.634 1.00 97.12 78 ALA A CA 1
ATOM 631 C C . ALA A 1 78 ? 2.547 4.909 -15.369 1.00 97.12 78 ALA A C 1
ATOM 633 O O . ALA A 1 78 ? 3.771 4.898 -15.383 1.00 97.12 78 ALA A O 1
ATOM 634 N N . GLY A 1 79 ? 1.853 5.167 -14.258 1.00 98.12 79 GLY A N 1
ATOM 635 C CA . GLY A 1 79 ? 2.466 5.383 -12.952 1.00 98.12 79 GLY A CA 1
ATOM 636 C C . GLY A 1 79 ? 3.254 4.177 -12.442 1.00 98.12 79 GLY A C 1
ATOM 637 O O . GLY A 1 79 ? 4.366 4.350 -11.956 1.00 98.12 79 GLY A O 1
ATOM 638 N N . CYS A 1 80 ? 2.707 2.966 -12.584 1.00 97.81 80 CYS A N 1
ATOM 639 C CA . CYS A 1 80 ? 3.371 1.716 -12.193 1.00 97.81 80 CYS A CA 1
ATOM 640 C C . CYS A 1 80 ? 4.654 1.440 -12.982 1.00 97.81 80 CYS A C 1
ATOM 642 O O . CYS A 1 80 ? 5.547 0.795 -12.453 1.00 97.81 80 CYS A O 1
ATOM 644 N N . ALA A 1 81 ? 4.749 1.909 -14.225 1.00 96.00 81 ALA A N 1
ATOM 645 C CA . ALA A 1 81 ? 5.957 1.782 -15.039 1.00 96.00 81 ALA A CA 1
ATOM 646 C C . ALA A 1 81 ? 6.903 2.987 -14.897 1.00 96.00 81 ALA A C 1
ATOM 648 O O . ALA A 1 81 ? 8.031 2.957 -15.368 1.00 96.00 81 ALA A O 1
ATOM 649 N N . PHE A 1 82 ? 6.449 4.087 -14.291 1.00 97.62 82 PHE A N 1
ATOM 650 C CA . PHE A 1 82 ? 7.156 5.357 -14.383 1.00 97.62 82 PHE A CA 1
ATOM 651 C C . PHE A 1 82 ? 8.552 5.365 -13.755 1.00 97.62 82 PHE A C 1
ATOM 653 O O . PHE A 1 82 ? 9.436 5.889 -14.427 1.00 97.62 82 PHE A O 1
ATOM 660 N N . PRO A 1 83 ? 8.793 4.886 -12.516 1.00 96.75 83 PRO A N 1
ATOM 661 C CA . PRO A 1 83 ? 10.090 5.090 -11.852 1.00 96.75 83 PRO A CA 1
ATOM 662 C C . PRO A 1 83 ? 11.292 4.589 -12.663 1.00 96.75 83 PRO A C 1
ATOM 664 O O . PRO A 1 83 ? 12.368 5.186 -12.635 1.00 96.75 83 PRO A O 1
ATOM 667 N N . ASP A 1 84 ? 11.043 3.602 -13.508 1.00 95.06 84 ASP A N 1
ATOM 668 C CA . ASP A 1 84 ? 11.980 2.981 -14.424 1.00 95.06 84 ASP A CA 1
ATOM 669 C C . ASP A 1 84 ? 12.385 3.817 -15.659 1.00 95.06 84 ASP A C 1
ATOM 671 O O . ASP A 1 84 ? 13.341 3.485 -16.367 1.00 95.06 84 ASP A O 1
ATOM 675 N N . TRP A 1 85 ? 11.726 4.947 -15.927 1.00 95.38 85 TRP A N 1
ATOM 676 C CA . TRP A 1 85 ? 11.899 5.741 -17.156 1.00 95.38 85 TRP A CA 1
ATOM 677 C C . TRP A 1 85 ? 13.354 6.128 -17.486 1.00 95.38 85 TRP A C 1
ATOM 679 O O . TRP A 1 85 ? 13.697 6.375 -18.646 1.00 95.38 85 TRP A O 1
ATOM 689 N N . GLY A 1 86 ? 14.206 6.263 -16.465 1.00 93.81 86 GLY A N 1
ATOM 690 C CA . GLY A 1 86 ? 15.582 6.743 -16.594 1.00 93.81 86 GLY A CA 1
ATOM 691 C C . GLY A 1 86 ? 16.597 5.673 -17.005 1.00 93.81 86 GLY A C 1
ATOM 692 O O . GLY A 1 86 ? 17.745 6.014 -17.312 1.00 93.81 86 GLY A O 1
ATOM 693 N N . TYR A 1 87 ? 16.217 4.396 -17.024 1.00 90.00 87 TYR A N 1
ATOM 694 C CA . TYR A 1 87 ? 17.105 3.297 -17.405 1.00 90.00 87 TYR A CA 1
ATOM 695 C C . TYR A 1 87 ? 17.358 3.245 -18.928 1.00 90.00 87 TYR A C 1
ATOM 697 O O . TYR A 1 87 ? 17.011 4.157 -19.680 1.00 90.00 87 TYR A O 1
ATOM 705 N N . GLY A 1 88 ? 18.095 2.233 -19.407 1.00 84.56 88 GLY A N 1
ATOM 706 C CA . GLY A 1 88 ? 18.480 2.127 -20.823 1.00 84.56 88 GLY A CA 1
ATOM 707 C C . GLY A 1 88 ? 19.474 3.195 -21.306 1.00 84.56 88 GLY A C 1
ATOM 708 O O . GLY A 1 88 ? 19.640 3.386 -22.510 1.00 84.56 88 GLY A O 1
ATOM 709 N N . GLY A 1 89 ? 20.166 3.880 -20.389 1.00 88.06 89 GLY A N 1
ATOM 710 C CA . GLY A 1 89 ? 21.137 4.933 -20.714 1.00 88.06 89 GLY A CA 1
ATOM 711 C C . GLY A 1 89 ? 20.531 6.327 -20.916 1.00 88.06 89 GLY A C 1
ATOM 712 O O . GLY A 1 89 ? 21.206 7.194 -21.466 1.00 88.06 89 GLY A O 1
ATOM 713 N N . ILE A 1 90 ? 19.287 6.555 -20.478 1.00 94.69 90 ILE A N 1
ATOM 714 C CA . ILE A 1 90 ? 18.588 7.839 -20.635 1.00 94.69 90 ILE A CA 1
ATOM 715 C C . ILE A 1 90 ? 19.004 8.828 -19.539 1.00 94.69 90 ILE A C 1
ATOM 717 O O . ILE A 1 90 ? 19.595 9.871 -19.826 1.00 94.69 90 ILE A O 1
ATOM 721 N N . ASN A 1 91 ? 18.696 8.509 -18.281 1.00 95.25 91 ASN A N 1
ATOM 722 C CA . ASN A 1 91 ? 19.084 9.274 -17.098 1.00 95.25 91 ASN A CA 1
ATOM 723 C C . ASN A 1 91 ? 18.903 8.415 -15.833 1.00 95.25 91 ASN A C 1
ATOM 725 O O . ASN A 1 91 ? 17.954 8.601 -15.070 1.00 95.25 91 ASN A O 1
ATOM 729 N N . HIS A 1 92 ? 19.822 7.468 -15.612 1.00 94.00 92 HIS A N 1
ATOM 730 C CA . HIS A 1 92 ? 19.721 6.505 -14.508 1.00 94.00 92 HIS A CA 1
ATOM 731 C C . HIS A 1 92 ? 19.564 7.196 -13.151 1.00 94.00 92 HIS A C 1
ATOM 733 O O . HIS A 1 92 ? 18.785 6.745 -12.325 1.00 94.00 92 HIS A O 1
ATOM 739 N N . GLY A 1 93 ? 20.282 8.296 -12.904 1.00 95.81 93 GLY A N 1
ATOM 740 C CA . GLY A 1 93 ? 20.203 9.001 -11.623 1.00 95.81 93 GLY A CA 1
ATOM 741 C C . GLY A 1 93 ? 18.813 9.578 -11.343 1.00 95.81 93 GLY A C 1
ATOM 742 O O . GLY A 1 93 ? 18.337 9.495 -10.215 1.00 95.81 93 GLY A O 1
ATOM 743 N N . ALA A 1 94 ? 18.149 10.139 -12.357 1.00 96.25 94 ALA A N 1
ATOM 744 C CA . ALA A 1 94 ? 16.807 10.696 -12.198 1.00 96.25 94 ALA A CA 1
ATOM 745 C C . ALA A 1 94 ? 15.703 9.621 -12.195 1.00 96.25 94 ALA A C 1
ATOM 747 O O . ALA A 1 94 ? 14.727 9.770 -11.457 1.00 96.25 94 ALA A O 1
ATOM 748 N N . GLY A 1 95 ? 15.870 8.538 -12.966 1.00 95.38 95 GLY A N 1
ATOM 749 C CA . GLY A 1 95 ? 15.017 7.343 -12.880 1.00 95.38 95 GLY A CA 1
ATOM 750 C C . GLY A 1 95 ? 15.069 6.731 -11.484 1.00 95.38 95 GLY A C 1
ATOM 751 O O . GLY A 1 95 ? 14.077 6.733 -10.765 1.00 95.38 95 GLY A O 1
ATOM 752 N N . GLU A 1 96 ? 16.268 6.377 -11.024 1.00 94.75 96 GLU A N 1
ATOM 753 C CA . GLU A 1 96 ? 16.510 5.846 -9.679 1.00 94.75 96 GLU A CA 1
ATOM 754 C C . GLU A 1 96 ? 15.914 6.750 -8.591 1.00 94.75 96 GLU A C 1
ATOM 756 O O . GLU A 1 96 ? 15.180 6.295 -7.722 1.00 94.75 96 GLU A O 1
ATOM 761 N N . ALA A 1 97 ? 16.130 8.066 -8.676 1.00 96.19 97 ALA A N 1
ATOM 762 C CA . ALA A 1 97 ? 15.576 9.009 -7.708 1.00 96.19 97 ALA A CA 1
ATOM 763 C C . ALA A 1 97 ? 14.035 9.001 -7.635 1.00 96.19 97 ALA A C 1
ATOM 765 O O . ALA A 1 97 ? 13.482 9.395 -6.607 1.00 96.19 97 ALA A O 1
ATOM 766 N N . SER A 1 98 ? 13.350 8.552 -8.691 1.00 97.38 98 SER A N 1
ATOM 767 C CA . SER A 1 98 ? 11.886 8.444 -8.750 1.00 97.38 98 SER A CA 1
ATOM 768 C C . SER A 1 98 ? 11.330 7.293 -7.896 1.00 97.38 98 SER A C 1
ATOM 770 O O . SER A 1 98 ? 10.142 7.316 -7.580 1.00 97.38 98 SER A O 1
ATOM 772 N N . HIS A 1 99 ? 12.174 6.345 -7.470 1.00 96.31 99 HIS A N 1
ATOM 773 C CA . HIS A 1 99 ? 11.800 5.209 -6.618 1.00 96.31 99 HIS A CA 1
ATOM 774 C C . HIS A 1 99 ? 11.701 5.577 -5.133 1.00 96.31 99 HIS A C 1
ATOM 776 O O . HIS A 1 99 ? 11.092 4.865 -4.340 1.00 96.31 99 HIS A O 1
ATOM 782 N N . TRP A 1 100 ? 12.310 6.691 -4.726 1.00 96.62 100 TRP A N 1
ATOM 783 C CA . TRP A 1 100 ? 12.568 6.958 -3.314 1.00 96.62 100 TRP A CA 1
ATOM 784 C C . TRP A 1 100 ? 11.615 7.994 -2.718 1.00 96.62 100 TRP A C 1
ATOM 786 O O . TRP A 1 100 ? 11.104 8.899 -3.388 1.00 96.62 100 TRP A O 1
ATOM 796 N N . ASN A 1 101 ? 11.409 7.910 -1.403 1.00 97.12 101 ASN A N 1
ATOM 797 C CA . ASN A 1 101 ? 10.432 8.714 -0.666 1.00 97.12 101 ASN A CA 1
ATOM 798 C C . ASN A 1 101 ? 10.589 10.235 -0.855 1.00 97.12 101 ASN A C 1
ATOM 800 O O . ASN A 1 101 ? 9.592 10.961 -0.802 1.00 97.12 101 ASN A O 1
ATOM 804 N N . LYS A 1 102 ? 11.792 10.756 -1.135 1.00 97.62 102 LYS A N 1
ATOM 805 C CA . LYS A 1 102 ? 11.956 12.183 -1.464 1.00 97.62 102 LYS A CA 1
ATOM 806 C C . LYS A 1 102 ? 11.114 12.581 -2.680 1.00 97.62 102 LYS A C 1
ATOM 808 O O . LYS A 1 102 ? 10.454 13.621 -2.631 1.00 97.62 102 LYS A O 1
ATOM 813 N N . PHE A 1 103 ? 11.112 11.773 -3.737 1.00 98.44 103 PHE A N 1
ATOM 814 C CA . PHE A 1 103 ? 10.325 12.035 -4.938 1.00 98.44 103 PHE A CA 1
ATOM 815 C C . PHE A 1 103 ? 8.835 11.830 -4.656 1.00 98.44 103 PHE A C 1
ATOM 817 O O . PHE A 1 103 ? 8.045 12.749 -4.870 1.00 98.44 103 PHE A O 1
ATOM 824 N N . ILE A 1 104 ? 8.465 10.694 -4.056 1.00 98.44 104 ILE A N 1
ATOM 825 C CA . ILE A 1 104 ? 7.068 10.332 -3.749 1.00 98.44 104 ILE A CA 1
ATOM 826 C C . ILE A 1 104 ? 6.397 11.388 -2.859 1.00 98.44 104 ILE A C 1
ATOM 828 O O . ILE A 1 104 ? 5.336 11.919 -3.189 1.00 98.44 104 ILE A O 1
ATOM 832 N N . SER A 1 105 ? 7.028 11.756 -1.740 1.00 98.44 105 SER A N 1
ATOM 833 C CA . SER A 1 105 ? 6.482 12.753 -0.812 1.00 98.44 105 SER A CA 1
ATOM 834 C C . SER A 1 105 ? 6.416 14.156 -1.422 1.00 98.44 105 SER A C 1
ATOM 836 O O . SER A 1 105 ? 5.502 14.920 -1.101 1.00 98.44 105 SER A O 1
ATOM 838 N N . THR A 1 106 ? 7.339 14.506 -2.323 1.00 98.75 106 THR A N 1
ATOM 839 C CA . THR A 1 106 ? 7.291 15.777 -3.060 1.00 98.75 106 THR A CA 1
ATOM 840 C C . THR A 1 106 ? 6.163 15.774 -4.086 1.00 98.75 106 THR A C 1
ATOM 842 O O . THR A 1 106 ? 5.409 16.743 -4.148 1.00 98.75 106 THR A O 1
ATOM 845 N N . PHE A 1 107 ? 5.972 14.677 -4.820 1.00 98.81 107 PHE A N 1
ATOM 846 C CA . PHE A 1 107 ? 4.862 14.513 -5.759 1.00 98.81 107 PHE A CA 1
ATOM 847 C C . PHE A 1 107 ? 3.513 14.633 -5.044 1.00 98.81 107 PHE A C 1
ATOM 849 O O . PHE A 1 107 ? 2.652 15.409 -5.466 1.00 98.81 107 PHE A O 1
ATOM 856 N N . ALA A 1 108 ? 3.353 13.954 -3.905 1.00 98.75 108 ALA A N 1
ATOM 857 C CA . ALA A 1 108 ? 2.147 14.047 -3.088 1.00 98.75 108 ALA A CA 1
ATOM 858 C C . ALA A 1 108 ? 1.854 15.494 -2.646 1.00 98.75 108 ALA A C 1
ATOM 860 O O . ALA A 1 108 ? 0.707 15.941 -2.705 1.00 98.75 108 ALA A O 1
ATOM 861 N N . LYS A 1 109 ? 2.883 16.254 -2.240 1.00 98.69 109 LYS A N 1
ATOM 862 C CA . LYS A 1 109 ? 2.750 17.680 -1.887 1.00 98.69 109 LYS A CA 1
ATOM 863 C C . LYS A 1 109 ? 2.316 18.524 -3.086 1.00 98.69 109 LYS A C 1
ATOM 865 O O . LYS A 1 109 ? 1.361 19.282 -2.960 1.00 98.69 109 LYS A O 1
ATOM 870 N N . VAL A 1 110 ? 2.945 18.342 -4.249 1.00 98.62 110 VAL A N 1
ATOM 871 C CA . VAL A 1 110 ? 2.589 19.061 -5.487 1.00 98.62 110 VAL A CA 1
ATOM 872 C C . VAL A 1 110 ? 1.132 18.803 -5.881 1.00 98.62 110 VAL A C 1
ATOM 874 O O . VAL A 1 110 ? 0.403 19.747 -6.186 1.00 98.62 110 VAL A O 1
ATOM 877 N N . LEU A 1 111 ? 0.666 17.549 -5.836 1.00 98.44 111 LEU A N 1
ATOM 878 C CA . LEU A 1 111 ? -0.738 17.236 -6.132 1.00 98.44 111 LEU A CA 1
ATOM 879 C C . LEU A 1 111 ? -1.698 17.851 -5.121 1.00 98.44 111 LEU A C 1
ATOM 881 O O . LEU A 1 111 ? -2.731 18.393 -5.512 1.00 98.44 111 LEU A O 1
ATOM 885 N N . LYS A 1 112 ? -1.361 17.790 -3.832 1.00 97.75 112 LYS A N 1
ATOM 886 C CA . LYS A 1 112 ? -2.171 18.394 -2.774 1.00 97.75 112 LYS A CA 1
ATOM 887 C C . LYS A 1 112 ? -2.319 19.903 -2.962 1.00 97.75 112 LYS A C 1
ATOM 889 O O . LYS A 1 112 ? -3.426 20.415 -2.833 1.00 97.75 112 LYS A O 1
ATOM 894 N N . GLU A 1 113 ? -1.229 20.594 -3.290 1.00 97.69 113 GLU A N 1
ATOM 895 C CA . GLU A 1 113 ? -1.220 22.037 -3.559 1.00 97.69 113 GLU A CA 1
ATOM 896 C C . GLU A 1 113 ? -2.091 22.395 -4.769 1.00 97.69 113 GLU A C 1
ATOM 898 O O . GLU A 1 113 ? -2.878 23.332 -4.699 1.00 97.69 113 GLU A O 1
ATOM 903 N N . LYS A 1 114 ? -2.010 21.617 -5.855 1.00 96.19 114 LYS A N 1
ATOM 904 C CA . LYS A 1 114 ? -2.730 21.900 -7.111 1.00 96.19 114 LYS A CA 1
ATOM 905 C C . LYS A 1 114 ? -4.166 21.380 -7.155 1.00 96.19 114 LYS A C 1
ATOM 907 O O . LYS A 1 114 ? -4.856 21.605 -8.148 1.00 96.19 114 LYS A O 1
ATOM 912 N N . ARG A 1 115 ? -4.628 20.663 -6.126 1.00 93.19 115 ARG A N 1
ATOM 913 C CA . ARG A 1 115 ? -5.929 19.974 -6.129 1.00 93.19 115 ARG A CA 1
ATOM 914 C C . ARG A 1 115 ? -7.095 20.891 -6.494 1.00 93.19 115 ARG A C 1
ATOM 916 O O . ARG A 1 115 ? -7.967 20.477 -7.249 1.00 93.19 115 ARG A O 1
ATOM 923 N N . ASN A 1 116 ? -7.118 22.099 -5.937 1.00 92.50 116 ASN A N 1
ATOM 924 C CA . ASN A 1 116 ? -8.233 23.032 -6.115 1.00 92.50 116 ASN A CA 1
ATOM 925 C C . ASN A 1 116 ? -8.131 23.844 -7.417 1.00 92.50 116 ASN A C 1
ATOM 927 O O . ASN A 1 116 ? -9.138 24.378 -7.872 1.00 92.50 116 ASN A O 1
ATOM 931 N N . ASP A 1 117 ? -6.946 23.893 -8.030 1.00 94.31 117 ASP A N 1
ATOM 932 C CA . ASP A 1 117 ? -6.669 24.697 -9.227 1.00 94.31 117 ASP A CA 1
ATOM 933 C C . ASP A 1 117 ? -6.751 23.875 -10.525 1.00 94.31 117 ASP A C 1
ATOM 935 O O . ASP A 1 117 ? -6.702 24.415 -11.631 1.00 94.31 117 ASP A O 1
ATOM 939 N N . MET A 1 118 ? -6.858 22.549 -10.408 1.00 94.94 118 MET A N 1
ATOM 940 C CA . MET A 1 118 ? -6.833 21.619 -11.530 1.00 94.94 118 MET A CA 1
ATOM 941 C C . MET A 1 118 ? -8.233 21.070 -11.844 1.00 94.94 118 MET A C 1
ATOM 943 O O . MET A 1 118 ? -8.930 20.631 -10.928 1.00 94.94 118 MET A O 1
ATOM 947 N N . PRO A 1 119 ? -8.645 20.990 -13.129 1.00 96.25 119 PRO A N 1
ATOM 948 C CA . PRO A 1 119 ? -9.898 20.340 -13.499 1.00 96.25 119 PRO A CA 1
ATOM 949 C C . PRO A 1 119 ? -9.970 18.912 -12.953 1.00 96.25 119 PRO A C 1
ATOM 951 O O . PRO A 1 119 ? -9.035 18.130 -13.132 1.00 96.25 119 PRO A O 1
ATOM 954 N N . LEU A 1 120 ? -11.096 18.550 -12.334 1.00 94.12 120 LEU A N 1
ATOM 955 C CA . LEU A 1 120 ? -11.248 17.267 -11.639 1.00 94.12 120 LEU A CA 1
ATOM 956 C C . LEU A 1 120 ? -10.846 16.037 -12.485 1.00 94.12 120 LEU A C 1
ATOM 958 O O . LEU A 1 120 ? -10.137 15.185 -11.948 1.00 94.12 120 LEU A O 1
ATOM 962 N N . PRO A 1 121 ? -11.202 15.917 -13.784 1.00 95.19 121 PRO A N 1
ATOM 963 C CA . PRO A 1 121 ? -10.753 14.784 -14.600 1.00 95.19 121 PRO A CA 1
ATOM 964 C C . PRO A 1 121 ? -9.226 14.704 -14.745 1.00 95.19 121 PRO A C 1
ATOM 966 O O . PRO A 1 121 ? -8.650 13.621 -14.672 1.00 95.19 121 PRO A O 1
ATOM 969 N N . GLN A 1 122 ? -8.563 15.852 -14.901 1.00 96.12 122 GLN A N 1
ATOM 970 C CA . GLN A 1 122 ? -7.105 15.939 -14.996 1.00 96.12 122 GLN A CA 1
ATOM 971 C C . GLN A 1 122 ? -6.448 15.592 -13.654 1.00 96.12 122 GLN A C 1
ATOM 973 O O . GLN A 1 122 ? -5.489 14.822 -13.607 1.00 96.12 122 GLN A O 1
ATOM 978 N N . PHE A 1 123 ? -7.005 16.102 -12.553 1.00 97.19 123 PHE A N 1
ATOM 979 C CA . PHE A 1 123 ? -6.545 15.780 -11.205 1.00 97.19 123 PHE A CA 1
ATOM 980 C C . PHE A 1 123 ? -6.662 14.284 -10.908 1.00 97.19 123 PHE A C 1
ATOM 982 O O . PHE A 1 123 ? -5.719 13.696 -10.385 1.00 97.19 123 PHE A O 1
ATOM 989 N N . ARG A 1 124 ? -7.772 13.643 -11.298 1.00 97.38 124 ARG A N 1
ATOM 990 C CA . ARG A 1 124 ? -7.961 12.196 -11.119 1.00 97.38 124 ARG A CA 1
ATOM 991 C C . ARG A 1 124 ? -6.901 11.381 -11.854 1.00 97.38 124 ARG A C 1
ATOM 993 O O . ARG A 1 124 ? -6.327 10.484 -11.249 1.00 97.38 124 ARG A O 1
ATOM 1000 N N . LYS A 1 125 ? -6.583 11.722 -13.108 1.00 97.56 125 LYS A N 1
ATOM 1001 C CA . LYS A 1 125 ? -5.510 11.051 -13.866 1.00 97.56 125 LYS A CA 1
ATOM 1002 C C . LYS A 1 125 ? -4.139 11.249 -13.218 1.00 97.56 125 LYS A C 1
ATOM 1004 O O . LYS A 1 125 ? -3.384 10.294 -13.084 1.00 97.56 125 LYS A O 1
ATOM 1009 N N . ASN A 1 126 ? -3.837 12.459 -12.751 1.00 98.44 126 ASN A N 1
ATOM 1010 C CA . ASN A 1 126 ? -2.595 12.742 -12.028 1.00 98.44 126 ASN A CA 1
ATOM 1011 C C . ASN A 1 126 ? -2.477 11.976 -10.710 1.00 98.44 126 ASN A C 1
ATOM 1013 O O . ASN A 1 126 ? -1.411 11.452 -10.397 1.00 9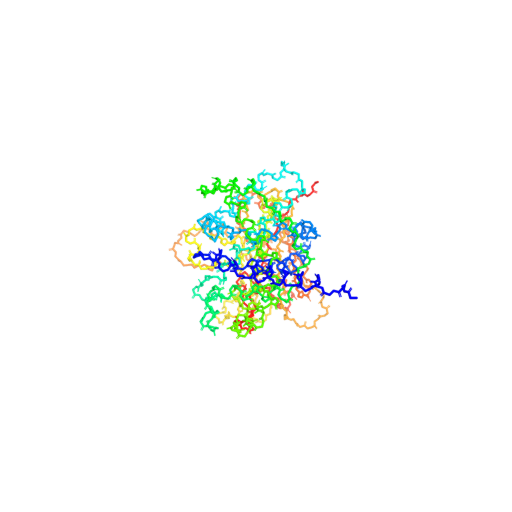8.44 126 ASN A O 1
ATOM 1017 N N . LEU A 1 127 ? -3.569 11.899 -9.951 1.00 98.69 127 LEU A N 1
ATOM 1018 C CA . LEU A 1 127 ? -3.628 11.126 -8.718 1.00 98.69 127 LEU A CA 1
ATOM 1019 C C . LEU A 1 127 ? -3.465 9.629 -9.000 1.00 98.69 127 LEU A C 1
ATOM 1021 O O . LEU A 1 127 ? -2.710 8.969 -8.299 1.00 98.69 127 LEU A O 1
ATOM 1025 N N . ALA A 1 128 ? -4.100 9.108 -10.051 1.00 98.69 128 ALA A N 1
ATOM 1026 C CA . ALA A 1 128 ? -3.975 7.709 -10.455 1.00 98.69 128 ALA A CA 1
ATOM 1027 C C . ALA A 1 128 ? -2.532 7.363 -10.828 1.00 98.69 128 ALA A C 1
ATOM 1029 O O . ALA A 1 128 ? -1.972 6.403 -10.308 1.00 98.69 128 ALA A O 1
ATOM 1030 N N . PHE A 1 129 ? -1.912 8.200 -11.660 1.00 98.75 129 PHE A N 1
ATOM 1031 C CA . PHE A 1 129 ? -0.503 8.085 -12.021 1.00 98.75 129 PHE A CA 1
ATOM 1032 C C . PHE A 1 129 ? 0.404 8.079 -10.788 1.00 98.75 129 PHE A C 1
ATOM 1034 O O . PHE A 1 129 ? 1.249 7.204 -10.629 1.00 98.75 129 PHE A O 1
ATOM 1041 N N . PHE A 1 130 ? 0.189 9.005 -9.857 1.00 98.88 130 PHE A N 1
ATOM 1042 C CA . PHE A 1 130 ? 0.951 9.039 -8.614 1.00 98.88 130 PHE A CA 1
ATOM 1043 C C . PHE A 1 130 ? 0.755 7.781 -7.750 1.00 98.88 130 PHE A C 1
ATOM 1045 O O . PHE A 1 130 ? 1.723 7.261 -7.202 1.00 98.88 130 PHE A O 1
ATOM 1052 N N . LEU A 1 131 ? -0.467 7.254 -7.638 1.00 98.88 131 LEU A N 1
ATOM 1053 C CA . LEU A 1 131 ? -0.707 6.010 -6.899 1.00 98.88 131 LEU A CA 1
ATOM 1054 C C . LEU A 1 131 ? -0.033 4.800 -7.564 1.00 98.88 131 LEU A C 1
ATOM 1056 O O . LEU A 1 131 ? 0.386 3.890 -6.854 1.00 98.88 131 LEU A O 1
ATOM 1060 N N . GLY A 1 132 ? 0.128 4.811 -8.889 1.00 98.62 132 GLY A N 1
ATOM 1061 C CA . GLY A 1 132 ? 0.945 3.828 -9.603 1.00 98.62 132 GLY A CA 1
ATOM 1062 C C . GLY A 1 132 ? 2.434 3.918 -9.240 1.00 98.62 132 GLY A C 1
ATOM 1063 O O . GLY A 1 132 ? 3.074 2.894 -9.020 1.00 98.62 132 GLY A O 1
ATOM 1064 N N . ILE A 1 133 ? 2.971 5.132 -9.072 1.00 98.69 133 ILE A N 1
ATOM 1065 C CA . ILE A 1 133 ? 4.351 5.332 -8.589 1.00 98.69 133 ILE A CA 1
ATOM 1066 C C . ILE A 1 133 ? 4.514 4.758 -7.180 1.00 98.69 133 ILE A C 1
ATOM 1068 O O . ILE A 1 133 ? 5.471 4.041 -6.914 1.00 98.69 133 ILE A O 1
ATOM 1072 N N . VAL A 1 134 ? 3.557 5.028 -6.283 1.00 98.69 134 VAL A N 1
ATOM 1073 C CA . VAL A 1 134 ? 3.557 4.462 -4.921 1.00 98.69 134 VAL A CA 1
ATOM 1074 C C . VAL A 1 134 ? 3.598 2.935 -4.964 1.00 98.69 134 VAL A C 1
ATOM 1076 O O . VAL A 1 134 ? 4.322 2.321 -4.185 1.00 98.69 134 VAL A O 1
ATOM 1079 N N . VAL A 1 135 ? 2.830 2.330 -5.869 1.00 98.62 135 VAL A N 1
ATOM 1080 C CA . VAL A 1 135 ? 2.799 0.882 -6.083 1.00 98.62 135 VAL A CA 1
ATOM 1081 C C . VAL A 1 135 ? 4.180 0.345 -6.438 1.00 98.62 135 VAL A C 1
ATOM 1083 O O . VAL A 1 135 ? 4.656 -0.542 -5.735 1.00 98.62 135 VAL A O 1
ATOM 1086 N N . HIS A 1 136 ? 4.831 0.922 -7.447 1.00 98.06 136 HIS A N 1
ATOM 1087 C CA . HIS A 1 136 ? 6.168 0.524 -7.883 1.00 98.06 136 HIS A CA 1
ATOM 1088 C C . HIS A 1 136 ? 7.170 0.623 -6.721 1.00 98.06 136 HIS A C 1
ATOM 1090 O O . HIS A 1 136 ? 7.611 -0.389 -6.173 1.00 98.06 136 HIS A O 1
ATOM 1096 N N . SER A 1 137 ? 7.363 1.840 -6.213 1.00 96.19 137 SER A N 1
ATOM 1097 C CA . SER A 1 137 ? 8.379 2.161 -5.211 1.00 96.19 137 SER A CA 1
ATOM 1098 C C . SER A 1 137 ? 8.272 1.368 -3.908 1.00 96.19 137 SER A C 1
ATOM 1100 O O . SER A 1 137 ? 9.279 0.999 -3.309 1.00 96.19 137 SER A O 1
ATOM 1102 N N . ILE A 1 138 ? 7.054 1.134 -3.410 1.00 96.94 138 ILE A N 1
ATOM 1103 C CA . ILE A 1 138 ? 6.866 0.410 -2.146 1.00 96.94 138 ILE A CA 1
ATOM 1104 C C . ILE A 1 138 ? 7.039 -1.099 -2.348 1.00 96.94 138 ILE A C 1
ATOM 1106 O O . ILE A 1 138 ? 7.511 -1.779 -1.433 1.00 96.94 138 ILE A O 1
ATOM 1110 N N . SER A 1 139 ? 6.667 -1.627 -3.517 1.00 96.19 139 SER A N 1
ATOM 1111 C CA . SER A 1 139 ? 6.827 -3.050 -3.826 1.00 96.19 139 SER A CA 1
ATOM 1112 C C . SER A 1 139 ? 8.278 -3.459 -4.069 1.00 96.19 139 SER A C 1
ATOM 1114 O O . SER A 1 139 ? 8.646 -4.571 -3.688 1.00 96.19 139 SER A O 1
ATOM 1116 N N . ASP A 1 140 ? 9.118 -2.555 -4.579 1.00 95.56 140 ASP A N 1
ATOM 1117 C CA . ASP A 1 140 ? 10.540 -2.835 -4.809 1.00 95.56 140 ASP A CA 1
ATOM 1118 C C . ASP A 1 140 ? 11.296 -3.152 -3.531 1.00 95.56 140 ASP A C 1
ATOM 1120 O O . ASP A 1 140 ? 12.261 -3.914 -3.541 1.00 95.56 140 ASP A O 1
ATOM 1124 N N . ILE A 1 141 ? 10.859 -2.589 -2.405 1.00 94.94 141 ILE A N 1
ATOM 1125 C CA . ILE A 1 141 ? 11.579 -2.729 -1.144 1.00 94.94 141 ILE A CA 1
ATOM 1126 C C . ILE A 1 141 ? 11.722 -4.212 -0.755 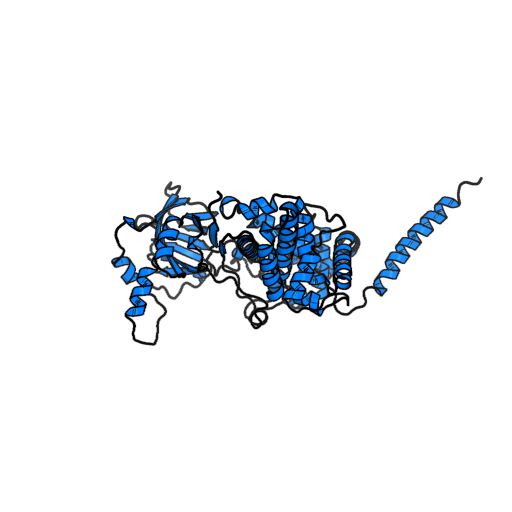1.00 94.94 141 ILE A C 1
ATOM 1128 O O . ILE A 1 141 ? 12.849 -4.701 -0.701 1.00 94.94 141 ILE A O 1
ATOM 1132 N N . PRO A 1 142 ? 10.634 -4.968 -0.523 1.00 94.50 142 PRO A N 1
ATOM 1133 C CA . PRO A 1 142 ? 10.737 -6.397 -0.232 1.00 94.50 142 PRO A CA 1
ATOM 1134 C C . PRO A 1 142 ? 11.060 -7.260 -1.464 1.00 94.50 142 PRO A C 1
ATOM 1136 O O . PRO A 1 142 ? 11.429 -8.424 -1.306 1.00 94.50 142 PRO A O 1
ATOM 1139 N N . TRP A 1 143 ? 10.921 -6.728 -2.683 1.00 95.25 143 TRP A N 1
ATOM 1140 C CA . TRP A 1 143 ? 11.316 -7.428 -3.908 1.00 95.25 143 TRP A CA 1
ATOM 1141 C C . TRP A 1 143 ? 12.843 -7.529 -4.026 1.00 95.25 143 TRP A C 1
ATOM 1143 O O . TRP A 1 143 ? 13.375 -8.618 -4.252 1.00 95.25 143 TRP A O 1
ATOM 1153 N N . HIS A 1 144 ? 13.553 -6.423 -3.779 1.00 94.19 144 HIS A N 1
ATOM 1154 C CA . HIS A 1 144 ? 15.002 -6.303 -3.951 1.00 94.19 144 HIS A CA 1
ATOM 1155 C C . HIS A 1 144 ? 15.803 -6.463 -2.656 1.00 94.19 144 HIS A C 1
ATOM 1157 O O . HIS A 1 144 ? 16.880 -7.066 -2.682 1.00 94.19 144 HIS A O 1
ATOM 1163 N N . PHE A 1 145 ? 15.326 -5.933 -1.528 1.00 94.31 145 PHE A N 1
ATOM 1164 C CA . PHE A 1 145 ? 16.159 -5.735 -0.340 1.00 94.31 145 PHE A CA 1
ATOM 1165 C C . PHE A 1 145 ? 15.836 -6.717 0.779 1.00 94.31 145 PHE A C 1
ATOM 1167 O O . PHE A 1 145 ? 14.704 -6.806 1.244 1.00 94.31 145 PHE A O 1
ATOM 1174 N N . ASP A 1 146 ? 16.864 -7.422 1.246 1.00 94.12 146 ASP A N 1
ATOM 1175 C CA . ASP A 1 146 ? 16.778 -8.238 2.453 1.00 94.12 146 ASP A CA 1
ATOM 1176 C C . ASP A 1 146 ? 16.583 -7.353 3.696 1.00 94.12 146 ASP A C 1
ATOM 1178 O O . ASP A 1 146 ? 17.155 -6.261 3.822 1.00 94.12 146 ASP A O 1
ATOM 1182 N N . ASP A 1 147 ? 15.844 -7.882 4.660 1.00 88.06 147 ASP A N 1
ATOM 1183 C CA . ASP A 1 147 ? 15.787 -7.415 6.041 1.00 88.06 147 ASP A CA 1
ATOM 1184 C C . ASP A 1 147 ? 16.520 -8.406 6.963 1.00 88.06 147 ASP A C 1
ATOM 1186 O O . ASP A 1 147 ? 16.838 -9.525 6.560 1.00 88.06 147 ASP A O 1
ATOM 1190 N N . GLU A 1 148 ? 16.792 -8.026 8.214 1.00 85.31 148 GLU A N 1
ATOM 1191 C CA . GLU A 1 148 ? 17.598 -8.829 9.154 1.00 85.31 148 GLU A CA 1
ATOM 1192 C C . GLU A 1 148 ? 17.092 -10.271 9.313 1.00 85.31 148 GLU A C 1
ATOM 1194 O O . GLU A 1 148 ? 17.883 -11.192 9.515 1.00 85.31 148 GLU A O 1
ATOM 1199 N N . GLN A 1 149 ? 15.775 -10.462 9.216 1.00 87.00 149 GLN A N 1
ATOM 1200 C CA . GLN A 1 149 ? 15.105 -11.750 9.405 1.00 87.00 149 GLN A CA 1
ATOM 1201 C C . GLN A 1 149 ? 14.406 -12.261 8.140 1.00 87.00 149 GLN A C 1
ATOM 1203 O O . GLN A 1 149 ? 13.866 -13.365 8.158 1.00 87.00 149 GLN A O 1
ATOM 1208 N N . ASN A 1 150 ? 14.388 -11.482 7.051 1.00 91.06 150 ASN A N 1
ATOM 1209 C CA . ASN A 1 150 ? 13.585 -11.789 5.868 1.00 91.06 150 ASN A CA 1
ATOM 1210 C C . ASN A 1 150 ? 14.395 -11.611 4.587 1.00 91.06 150 ASN A C 1
ATOM 1212 O O . ASN A 1 150 ? 14.956 -10.546 4.340 1.00 91.06 150 ASN A O 1
ATOM 1216 N N . LYS A 1 151 ? 14.432 -12.650 3.754 1.00 94.44 151 LYS A N 1
ATOM 1217 C CA . LYS A 1 151 ? 15.102 -12.610 2.452 1.00 94.44 151 LYS A CA 1
ATOM 1218 C C . LYS A 1 151 ? 14.164 -12.069 1.389 1.00 94.44 151 LYS A C 1
ATOM 1220 O O . LYS A 1 151 ? 13.036 -12.553 1.293 1.00 94.44 151 LYS A O 1
ATOM 1225 N N . SER A 1 152 ? 14.642 -11.116 0.589 1.00 95.38 152 SER A N 1
ATOM 1226 C CA . SER A 1 152 ? 13.880 -10.550 -0.526 1.00 95.38 152 SER A CA 1
ATOM 1227 C C . SER A 1 152 ? 13.507 -11.617 -1.548 1.00 95.38 152 SER A C 1
ATOM 1229 O O . SER A 1 152 ? 14.119 -12.697 -1.607 1.00 95.38 152 SER A O 1
ATOM 1231 N N . PHE A 1 153 ? 12.500 -11.315 -2.365 1.00 95.88 153 PHE A N 1
ATOM 1232 C CA . PHE A 1 153 ? 12.095 -12.211 -3.442 1.00 95.88 153 PHE A CA 1
ATOM 1233 C C . PHE A 1 153 ? 13.261 -12.503 -4.396 1.00 95.88 153 PHE A C 1
ATOM 1235 O O . PHE A 1 153 ? 13.552 -13.669 -4.660 1.00 95.88 153 PHE A O 1
ATOM 1242 N N . LEU A 1 154 ? 13.987 -11.475 -4.852 1.00 95.25 154 LEU A N 1
ATOM 1243 C CA . LEU A 1 154 ? 15.095 -11.648 -5.796 1.00 95.25 154 LEU A CA 1
ATOM 1244 C C . LEU A 1 154 ? 16.304 -12.366 -5.184 1.00 95.25 154 LEU A C 1
ATOM 1246 O O . LEU A 1 154 ? 16.925 -13.196 -5.856 1.00 95.25 154 LEU A O 1
ATOM 1250 N N . THR A 1 155 ? 16.612 -12.121 -3.906 1.00 95.81 155 THR A N 1
ATOM 1251 C CA . THR A 1 155 ? 17.646 -12.893 -3.200 1.00 95.81 155 THR A CA 1
ATOM 1252 C C . THR A 1 155 ? 17.266 -14.371 -3.152 1.00 95.81 155 THR A C 1
ATOM 1254 O O . THR A 1 155 ? 18.097 -15.234 -3.441 1.00 95.81 155 THR A O 1
ATOM 1257 N N . SER A 1 156 ? 16.004 -14.672 -2.849 1.00 96.38 156 SER A N 1
ATOM 1258 C CA . SER A 1 156 ? 15.503 -16.046 -2.738 1.00 96.38 156 SER A CA 1
ATOM 1259 C C . SER A 1 156 ? 15.415 -16.741 -4.096 1.00 96.38 156 SER A C 1
ATOM 1261 O O . SER A 1 156 ? 15.816 -17.898 -4.215 1.00 96.38 156 SER A O 1
ATOM 1263 N N . ALA A 1 157 ? 15.014 -16.026 -5.148 1.00 96.56 157 ALA A N 1
ATOM 1264 C CA . ALA A 1 157 ? 15.035 -16.523 -6.522 1.00 96.56 157 ALA A CA 1
ATOM 1265 C C . ALA A 1 157 ? 16.440 -16.928 -6.973 1.00 96.56 157 ALA A C 1
ATOM 1267 O O . ALA A 1 157 ? 16.611 -17.943 -7.655 1.00 96.56 157 ALA A O 1
ATOM 1268 N N . ARG A 1 158 ? 17.459 -16.184 -6.541 1.00 96.50 158 ARG A N 1
ATOM 1269 C CA . ARG A 1 158 ? 18.861 -16.518 -6.792 1.00 96.50 158 ARG A CA 1
ATOM 1270 C C . ARG A 1 158 ? 19.339 -17.695 -5.954 1.00 96.50 158 ARG A C 1
ATOM 1272 O O . ARG A 1 158 ? 19.923 -18.626 -6.499 1.00 96.50 158 ARG A O 1
ATOM 1279 N N . GLU A 1 159 ? 19.131 -17.647 -4.643 1.00 96.88 159 GLU A N 1
ATOM 1280 C CA . GLU A 1 159 ? 19.706 -18.617 -3.702 1.00 96.88 159 GLU A CA 1
ATOM 1281 C C . GLU A 1 159 ? 19.004 -19.979 -3.749 1.00 96.88 159 GLU A C 1
ATOM 1283 O O . GLU A 1 159 ? 19.668 -21.010 -3.659 1.00 96.88 159 GLU A O 1
ATOM 1288 N N . LEU A 1 160 ? 17.683 -19.994 -3.934 1.00 95.19 160 LEU A N 1
ATOM 1289 C CA . LEU A 1 160 ? 16.869 -21.212 -3.976 1.00 95.19 160 LEU A CA 1
ATOM 1290 C C . LEU A 1 160 ? 16.567 -21.664 -5.409 1.00 95.19 160 LEU A C 1
ATOM 1292 O O . LEU A 1 160 ? 16.447 -22.860 -5.667 1.00 95.19 160 LEU A O 1
ATOM 1296 N N . GLY A 1 161 ? 16.439 -20.711 -6.336 1.00 94.00 161 GLY A N 1
ATOM 1297 C CA . GLY A 1 161 ? 16.025 -20.957 -7.718 1.00 94.00 161 GLY A CA 1
ATOM 1298 C C . GLY A 1 161 ? 17.123 -20.843 -8.773 1.00 94.00 161 GLY A C 1
ATOM 1299 O O . GLY A 1 161 ? 16.867 -21.151 -9.935 1.00 94.00 161 GLY A O 1
ATOM 1300 N N . GLY A 1 162 ? 18.321 -20.369 -8.411 1.00 95.44 162 GLY A N 1
ATOM 1301 C CA . GLY A 1 162 ? 19.438 -20.162 -9.339 1.00 95.44 162 GLY A CA 1
ATOM 1302 C C . GLY A 1 162 ? 19.230 -19.050 -10.376 1.00 95.44 162 GLY A C 1
ATOM 1303 O O . GLY A 1 162 ? 20.058 -18.901 -11.273 1.00 95.44 162 GLY A O 1
ATOM 1304 N N . SER A 1 163 ? 18.148 -18.272 -10.280 1.00 94.38 163 SER A N 1
ATOM 1305 C CA . SER A 1 163 ? 17.818 -17.217 -11.245 1.00 94.38 163 SER A CA 1
ATOM 1306 C C . SER A 1 163 ? 18.526 -15.913 -10.886 1.00 94.38 163 SER A C 1
ATOM 1308 O O . SER A 1 163 ? 18.578 -15.527 -9.720 1.00 94.38 163 SER A O 1
ATOM 1310 N N . SER A 1 164 ? 19.091 -15.204 -11.866 1.00 93.88 164 SER A N 1
ATOM 1311 C CA . SER A 1 164 ? 19.641 -13.872 -11.590 1.00 93.88 164 SER A CA 1
ATOM 1312 C C . SER A 1 164 ? 18.516 -12.888 -11.237 1.00 93.88 164 SER A C 1
ATOM 1314 O O . SER A 1 164 ? 17.348 -13.151 -11.529 1.00 93.88 164 SER A O 1
ATOM 1316 N N . HIS A 1 165 ? 18.852 -11.746 -10.623 1.00 89.56 165 HIS A N 1
ATOM 1317 C CA . HIS A 1 165 ? 17.862 -10.695 -10.333 1.00 89.56 165 HIS A CA 1
ATOM 1318 C C . HIS A 1 165 ? 17.129 -10.284 -11.616 1.00 89.56 165 HIS A C 1
ATOM 1320 O O . HIS A 1 165 ? 15.916 -10.434 -11.712 1.00 89.56 165 HIS A O 1
ATOM 1326 N N . ARG A 1 166 ? 17.911 -9.929 -12.643 1.00 88.81 166 ARG A N 1
ATOM 1327 C CA . ARG A 1 166 ? 17.412 -9.542 -13.961 1.00 88.81 166 ARG A CA 1
ATOM 1328 C C . ARG A 1 166 ? 16.501 -10.603 -14.575 1.00 88.81 166 ARG A C 1
ATOM 1330 O O . ARG A 1 166 ? 15.435 -10.277 -15.082 1.00 88.81 166 ARG A O 1
ATOM 1337 N N . ASP A 1 167 ? 16.927 -11.865 -14.578 1.00 92.88 167 ASP A N 1
ATOM 1338 C CA . ASP A 1 167 ? 16.136 -12.913 -15.228 1.00 92.88 167 ASP A CA 1
ATOM 1339 C C . ASP A 1 167 ? 14.832 -13.179 -14.472 1.00 92.88 167 ASP A C 1
ATOM 1341 O O . ASP A 1 167 ? 13.813 -13.459 -15.095 1.00 92.88 167 ASP A O 1
ATOM 1345 N N . SER A 1 168 ? 14.841 -13.040 -13.143 1.00 94.12 168 SER A N 1
ATOM 1346 C CA . SER A 1 168 ? 13.641 -13.197 -12.315 1.00 94.12 168 SER A CA 1
ATOM 1347 C C . SER A 1 168 ? 12.602 -12.112 -12.610 1.00 94.12 168 SER A C 1
ATOM 1349 O O . SER A 1 168 ? 11.412 -12.415 -12.701 1.00 94.12 168 SER A O 1
ATOM 1351 N N . GLU A 1 169 ? 13.040 -10.872 -12.825 1.00 92.81 169 GLU A N 1
ATOM 1352 C CA . GLU A 1 169 ? 12.176 -9.759 -13.241 1.00 92.81 169 GLU A CA 1
ATOM 1353 C C . GLU A 1 169 ? 11.587 -10.000 -14.639 1.00 92.81 169 GLU A C 1
ATOM 1355 O O . GLU A 1 169 ? 10.370 -9.935 -14.819 1.00 92.81 169 GLU A O 1
ATOM 1360 N N . ILE A 1 170 ? 12.427 -10.386 -15.614 1.00 93.00 170 ILE A N 1
ATOM 1361 C CA . ILE A 1 170 ? 11.981 -10.697 -16.989 1.00 93.00 170 ILE A CA 1
ATOM 1362 C C . ILE A 1 170 ? 10.966 -11.836 -16.977 1.00 93.00 170 ILE A C 1
ATOM 1364 O O . ILE A 1 170 ? 9.931 -11.768 -17.643 1.00 93.00 170 ILE A O 1
ATOM 1368 N N . ALA A 1 171 ? 11.290 -12.911 -16.259 1.00 95.56 171 ALA A N 1
ATOM 1369 C CA . ALA A 1 171 ? 10.465 -14.101 -16.195 1.00 95.56 171 ALA A CA 1
ATOM 1370 C C . ALA A 1 171 ? 9.097 -13.775 -15.592 1.00 95.56 171 ALA A C 1
ATOM 1372 O O . ALA A 1 171 ? 8.084 -14.155 -16.176 1.00 95.56 171 ALA A O 1
ATOM 1373 N N . THR A 1 172 ? 9.065 -13.013 -14.493 1.00 96.69 172 THR A N 1
ATOM 1374 C CA . THR A 1 172 ? 7.818 -12.595 -13.835 1.00 96.69 172 THR A CA 1
ATOM 1375 C C . THR A 1 172 ? 6.920 -11.813 -14.791 1.00 96.69 172 THR A C 1
ATOM 1377 O O . THR A 1 172 ? 5.751 -12.165 -14.955 1.00 96.69 172 THR A O 1
ATOM 1380 N N . ASP A 1 173 ? 7.458 -10.816 -15.493 1.00 95.75 173 ASP A N 1
ATOM 1381 C CA . ASP A 1 173 ? 6.683 -10.049 -16.471 1.00 95.75 173 ASP A CA 1
ATOM 1382 C C . ASP A 1 173 ? 6.172 -10.926 -17.618 1.00 95.75 173 ASP A C 1
ATOM 1384 O O . ASP A 1 173 ? 5.009 -10.819 -18.008 1.00 95.75 173 ASP A O 1
ATOM 1388 N N . ILE A 1 174 ? 7.000 -11.841 -18.131 1.00 96.31 174 ILE A N 1
ATOM 1389 C CA . ILE A 1 174 ? 6.591 -12.798 -19.168 1.00 96.31 174 ILE A CA 1
ATOM 1390 C C . ILE A 1 174 ? 5.453 -13.702 -18.684 1.00 96.31 174 ILE A C 1
ATOM 1392 O O . ILE A 1 174 ? 4.519 -13.948 -19.450 1.00 96.31 174 ILE A O 1
ATOM 1396 N N . PHE A 1 175 ? 5.498 -14.187 -17.441 1.00 97.31 175 PHE A N 1
ATOM 1397 C CA . PHE A 1 175 ? 4.418 -14.993 -16.867 1.00 97.31 175 PHE A CA 1
ATOM 1398 C C . PHE A 1 175 ? 3.128 -14.186 -16.787 1.00 97.31 175 PHE A C 1
ATOM 1400 O O . PHE A 1 175 ? 2.087 -14.642 -17.252 1.00 97.31 175 PHE A O 1
ATOM 1407 N N . LEU A 1 176 ? 3.203 -12.952 -16.299 1.00 96.44 176 LEU A N 1
ATOM 1408 C CA . LEU A 1 176 ? 2.037 -12.087 -16.161 1.00 96.44 176 LEU A CA 1
ATOM 1409 C C . LEU A 1 176 ? 1.444 -11.670 -17.507 1.00 96.44 176 LEU A C 1
ATOM 1411 O O . LEU A 1 176 ? 0.230 -11.710 -17.671 1.00 96.44 176 LEU A O 1
ATOM 1415 N N . PHE A 1 177 ? 2.263 -11.330 -18.501 1.00 95.56 177 PHE A N 1
ATOM 1416 C CA . PHE A 1 177 ? 1.770 -11.068 -19.855 1.00 95.56 177 PHE A CA 1
ATOM 1417 C C . PHE A 1 177 ? 1.126 -12.302 -20.503 1.00 95.56 177 PHE A C 1
ATOM 1419 O O . PHE A 1 177 ? 0.213 -12.144 -21.311 1.00 95.56 177 PHE A O 1
ATOM 1426 N N . ALA A 1 178 ? 1.600 -13.511 -20.188 1.00 95.44 178 ALA A N 1
ATOM 1427 C CA . ALA A 1 178 ? 1.057 -14.751 -20.742 1.00 95.44 178 ALA A CA 1
ATOM 1428 C C . ALA A 1 178 ? -0.226 -15.224 -20.040 1.00 95.44 178 ALA A C 1
ATOM 1430 O O . ALA A 1 178 ? -1.077 -15.833 -20.685 1.00 95.44 178 ALA A O 1
ATOM 1431 N N . GLU A 1 179 ? -0.346 -14.998 -18.731 1.00 95.25 179 GLU A N 1
ATOM 1432 C CA . GLU A 1 179 ? -1.360 -15.650 -17.890 1.00 95.25 179 GLU A CA 1
ATOM 1433 C C . GLU A 1 179 ? -2.431 -14.701 -17.351 1.00 95.25 179 GLU A C 1
ATOM 1435 O O . GLU A 1 179 ? -3.471 -15.165 -16.879 1.00 95.25 179 GLU A O 1
ATOM 1440 N N . LYS A 1 180 ? -2.191 -13.386 -17.386 1.00 93.81 180 LYS A N 1
ATOM 1441 C CA . LYS A 1 180 ? -3.053 -12.391 -16.747 1.00 93.81 180 LYS A CA 1
ATOM 1442 C C . LYS A 1 180 ? -3.477 -11.310 -17.727 1.00 93.81 180 LYS A C 1
ATOM 1444 O O . LYS A 1 180 ? -2.669 -10.494 -18.178 1.00 93.81 180 LYS A O 1
ATOM 1449 N N . GLU A 1 181 ? -4.776 -11.262 -17.986 1.00 91.31 181 GLU A N 1
ATOM 1450 C CA . GLU A 1 181 ? -5.397 -10.166 -18.720 1.00 91.31 181 GLU A CA 1
ATOM 1451 C C . GLU A 1 181 ? -5.507 -8.924 -17.834 1.00 91.31 181 GLU A C 1
ATOM 1453 O O . GLU A 1 181 ? -5.753 -9.016 -16.632 1.00 91.31 181 GLU A O 1
ATOM 1458 N N . LEU A 1 182 ? -5.323 -7.752 -18.439 1.00 91.12 182 LEU A N 1
ATOM 1459 C CA . LEU A 1 182 ? -5.612 -6.493 -17.765 1.00 91.12 182 LEU A CA 1
ATOM 1460 C C . LEU A 1 182 ? -7.106 -6.191 -17.905 1.00 91.12 182 LEU A C 1
ATOM 1462 O O . LEU A 1 182 ? -7.632 -6.317 -19.013 1.00 91.12 182 LEU A O 1
ATOM 1466 N N . PRO A 1 183 ? -7.780 -5.734 -16.834 1.00 89.31 183 PRO A N 1
ATOM 1467 C CA . PRO A 1 183 ? -9.197 -5.385 -16.901 1.00 89.31 183 PRO A CA 1
ATOM 1468 C C . PRO A 1 183 ? -9.453 -4.236 -17.885 1.00 89.31 183 PRO A C 1
ATOM 1470 O O . PRO A 1 183 ? -10.493 -4.199 -18.537 1.00 89.31 183 PRO A O 1
ATOM 1473 N N . TYR A 1 184 ? -8.473 -3.340 -18.046 1.00 89.56 184 TYR A N 1
ATOM 1474 C CA . TYR A 1 184 ? -8.501 -2.264 -19.029 1.00 89.56 184 TYR A CA 1
ATOM 1475 C C . TYR A 1 184 ? -7.273 -2.352 -19.938 1.00 89.56 184 TYR A C 1
ATOM 1477 O O . TYR A 1 184 ? -6.154 -2.529 -19.453 1.00 89.56 184 TYR A O 1
ATOM 1485 N N . PRO A 1 185 ? -7.437 -2.230 -21.265 1.00 83.88 185 PRO A N 1
ATOM 1486 C CA . PRO A 1 185 ? -6.329 -2.391 -22.190 1.00 83.88 185 PRO A CA 1
ATOM 1487 C C . PRO A 1 185 ? -5.352 -1.217 -22.103 1.00 83.88 185 PRO A C 1
ATOM 1489 O O . PRO A 1 185 ? -5.742 -0.047 -22.085 1.00 83.88 185 PRO A O 1
ATOM 1492 N N . ILE A 1 186 ? -4.059 -1.530 -22.167 1.00 82.19 186 ILE A N 1
ATOM 1493 C CA . ILE A 1 186 ? -3.002 -0.542 -22.402 1.00 82.19 186 ILE A CA 1
ATOM 1494 C C . ILE A 1 186 ? -3.185 -0.017 -23.828 1.00 82.19 186 ILE A C 1
ATOM 1496 O O . ILE A 1 186 ? -2.852 -0.696 -24.796 1.00 82.19 186 ILE A O 1
ATOM 1500 N N . SER A 1 187 ? -3.756 1.182 -23.955 1.00 78.56 187 SER A N 1
ATOM 1501 C CA . SER A 1 187 ? -4.021 1.838 -25.240 1.00 78.56 187 SER A CA 1
ATOM 1502 C C . SER A 1 187 ? -3.071 3.023 -25.423 1.00 78.56 187 SER A C 1
ATOM 1504 O O . SER A 1 187 ? -3.295 4.072 -24.820 1.00 78.56 187 SER A O 1
ATOM 1506 N N . PRO A 1 188 ? -2.000 2.886 -26.226 1.00 79.94 188 PRO A N 1
ATOM 1507 C CA . PRO A 1 188 ? -1.104 3.993 -26.528 1.00 79.94 188 PRO A CA 1
ATOM 1508 C C . PRO A 1 188 ? -1.831 5.176 -27.203 1.00 79.94 188 PRO A C 1
ATOM 1510 O O . PRO A 1 188 ? -2.677 4.949 -28.070 1.00 79.94 188 PRO A O 1
ATOM 1513 N N . PRO A 1 189 ? -1.460 6.432 -26.898 1.00 84.56 189 PRO A N 1
ATOM 1514 C CA . PRO A 1 189 ? -0.468 6.817 -25.899 1.00 84.56 189 PRO A CA 1
ATOM 1515 C C . PRO A 1 189 ? -1.012 6.698 -24.468 1.00 84.56 189 PRO A C 1
ATOM 1517 O O . PRO A 1 189 ? -2.141 7.091 -24.180 1.00 84.56 189 PRO A O 1
ATOM 1520 N N . LEU A 1 190 ? -0.166 6.211 -23.562 1.00 89.69 190 LEU A N 1
ATOM 1521 C CA . LEU A 1 190 ? -0.406 6.270 -22.127 1.00 89.69 190 LEU A CA 1
ATOM 1522 C C . LEU A 1 190 ? -0.372 7.720 -21.629 1.00 89.69 190 LEU A C 1
ATOM 1524 O O . LEU A 1 190 ? 0.191 8.621 -22.259 1.00 89.69 190 LEU A O 1
ATOM 1528 N N . TYR A 1 191 ? -1.008 7.946 -20.482 1.00 93.31 191 TYR A N 1
ATOM 1529 C CA . TYR A 1 191 ? -1.070 9.259 -19.859 1.00 93.31 191 TYR A CA 1
ATOM 1530 C C . TYR A 1 191 ? 0.185 9.528 -19.017 1.00 93.31 191 TYR A C 1
ATOM 1532 O O . TYR A 1 191 ? 0.414 8.852 -18.018 1.00 93.31 191 TYR A O 1
ATOM 1540 N N . TRP A 1 192 ? 0.942 10.565 -19.382 1.00 96.25 192 TRP A N 1
ATOM 1541 C CA . TRP A 1 192 ? 2.163 10.986 -18.689 1.00 96.25 192 TRP A CA 1
ATOM 1542 C C . TRP A 1 192 ? 2.051 12.459 -18.262 1.00 96.25 192 TRP A C 1
ATOM 1544 O O . TRP A 1 192 ? 1.999 13.340 -19.128 1.00 96.25 192 TRP A O 1
ATOM 1554 N N . PRO A 1 193 ? 2.015 12.779 -16.957 1.00 97.25 193 PRO A N 1
ATOM 1555 C CA . PRO A 1 193 ? 1.863 14.152 -16.484 1.00 97.25 193 PRO A CA 1
ATOM 1556 C C . PRO A 1 193 ? 3.201 14.896 -16.440 1.00 97.25 193 PRO A C 1
ATOM 1558 O O . PRO A 1 193 ? 3.689 15.270 -15.373 1.00 97.25 193 PRO A O 1
ATOM 1561 N N . TYR A 1 194 ? 3.792 15.114 -17.617 1.00 98.12 194 TYR A N 1
ATOM 1562 C CA . TYR A 1 194 ? 5.138 15.668 -17.772 1.00 98.12 194 TYR A CA 1
ATOM 1563 C C . TYR A 1 194 ? 5.379 16.953 -16.970 1.00 98.12 194 TYR A C 1
ATOM 1565 O O . TYR A 1 194 ? 6.394 17.052 -16.289 1.00 98.12 194 TYR A O 1
ATOM 1573 N N . ASP A 1 195 ? 4.442 17.902 -16.993 1.00 97.69 195 ASP A N 1
ATOM 1574 C CA . ASP A 1 195 ? 4.599 19.180 -16.285 1.00 97.69 195 ASP A CA 1
ATOM 1575 C C . ASP A 1 195 ? 4.698 18.988 -14.764 1.00 97.69 195 ASP A C 1
ATOM 1577 O O . ASP A 1 195 ? 5.521 19.622 -14.106 1.00 97.69 195 ASP A O 1
ATOM 1581 N N . ILE A 1 196 ? 3.907 18.063 -14.206 1.00 98.31 196 ILE A N 1
ATOM 1582 C CA . ILE A 1 196 ? 3.950 17.730 -12.777 1.00 98.31 196 ILE A CA 1
ATOM 1583 C C . ILE A 1 196 ? 5.264 17.030 -12.438 1.00 98.31 196 ILE A C 1
ATOM 1585 O O . ILE A 1 196 ? 5.911 17.394 -11.460 1.00 98.31 196 ILE A O 1
ATOM 1589 N N . ILE A 1 197 ? 5.688 16.063 -13.254 1.00 98.62 197 ILE A N 1
ATOM 1590 C CA . ILE A 1 197 ? 6.939 15.327 -13.034 1.00 98.62 197 ILE A CA 1
ATOM 1591 C C . ILE A 1 197 ? 8.144 16.280 -13.058 1.00 98.62 197 ILE A C 1
ATOM 1593 O O . ILE A 1 197 ? 8.995 16.225 -12.171 1.00 98.62 197 ILE A O 1
ATOM 1597 N N . MET A 1 198 ? 8.202 17.187 -14.037 1.00 98.56 198 MET A N 1
ATOM 1598 C CA . MET A 1 198 ? 9.280 18.173 -14.153 1.00 98.56 198 MET A CA 1
ATOM 1599 C C . MET A 1 198 ? 9.309 19.136 -12.961 1.00 98.56 198 MET A C 1
ATOM 1601 O O . MET A 1 198 ? 10.386 19.438 -12.444 1.00 98.56 198 MET A O 1
ATOM 1605 N N . GLU A 1 199 ? 8.144 19.574 -12.476 1.00 98.50 199 GLU A N 1
ATOM 1606 C CA . GLU A 1 199 ? 8.046 20.384 -11.258 1.00 98.50 199 GLU A CA 1
ATOM 1607 C C . GLU A 1 199 ? 8.553 19.619 -10.023 1.00 98.50 199 GLU A C 1
ATOM 1609 O O . GLU A 1 199 ? 9.277 20.180 -9.197 1.00 98.50 199 GLU A O 1
ATOM 1614 N N . VAL A 1 200 ? 8.232 18.327 -9.903 1.00 98.75 200 VAL A N 1
ATOM 1615 C CA . VAL A 1 200 ? 8.727 17.479 -8.807 1.00 98.75 200 VAL A CA 1
ATOM 1616 C C . VAL A 1 200 ? 10.244 17.322 -8.881 1.00 98.75 200 VAL A C 1
ATOM 1618 O O . VAL A 1 200 ? 10.912 17.548 -7.871 1.00 98.75 200 VAL A O 1
ATOM 1621 N N . PHE A 1 201 ? 10.817 17.027 -10.053 1.00 98.56 201 PHE A N 1
ATOM 1622 C CA . PHE A 1 201 ? 12.275 16.959 -10.210 1.00 98.56 201 PHE A CA 1
ATOM 1623 C C . PHE A 1 201 ? 12.955 18.268 -9.813 1.00 98.56 201 PHE A C 1
ATOM 1625 O O . PHE A 1 201 ? 13.924 18.245 -9.048 1.00 98.56 201 PHE A O 1
ATOM 1632 N N . GLN A 1 202 ? 12.402 19.405 -10.240 1.00 98.31 202 GLN A N 1
ATOM 1633 C CA . GLN A 1 202 ? 12.908 20.721 -9.863 1.00 98.31 202 GLN A CA 1
ATOM 1634 C C . GLN A 1 202 ? 12.890 20.922 -8.339 1.00 98.31 202 GLN A C 1
ATOM 1636 O O . GLN A 1 202 ? 13.908 21.308 -7.763 1.00 98.31 202 GLN A O 1
ATOM 1641 N N . ARG A 1 203 ? 11.771 20.620 -7.666 1.00 98.50 203 ARG A N 1
ATOM 1642 C CA . ARG A 1 203 ? 11.641 20.746 -6.200 1.00 98.50 203 ARG A CA 1
ATOM 1643 C C . ARG A 1 203 ? 12.545 19.774 -5.437 1.00 98.50 203 ARG A C 1
ATOM 1645 O O . ARG A 1 203 ? 13.010 20.093 -4.345 1.00 98.50 203 ARG A O 1
ATOM 1652 N N . CYS A 1 204 ? 12.829 18.607 -6.008 1.00 97.69 204 CYS A N 1
ATOM 1653 C CA . CYS A 1 204 ? 13.762 17.639 -5.441 1.00 97.69 204 CYS A CA 1
ATOM 1654 C C . CYS A 1 204 ? 15.239 17.989 -5.698 1.00 97.69 204 CYS A C 1
ATOM 1656 O O . CYS A 1 204 ? 16.107 17.364 -5.078 1.00 97.69 204 CYS A O 1
ATOM 1658 N N . GLY A 1 205 ? 15.538 18.954 -6.575 1.00 97.44 205 GLY A N 1
ATOM 1659 C CA . GLY A 1 205 ? 16.901 19.258 -7.022 1.00 97.44 205 GLY A CA 1
ATOM 1660 C C . GLY A 1 205 ? 17.510 18.152 -7.892 1.00 97.44 205 GLY A C 1
ATOM 1661 O O . GLY A 1 205 ? 18.723 17.962 -7.877 1.00 97.44 205 GLY A O 1
ATOM 1662 N N . ILE A 1 206 ? 16.674 17.393 -8.602 1.00 96.62 206 ILE A N 1
ATOM 1663 C CA . ILE A 1 206 ? 17.084 16.311 -9.505 1.00 96.62 206 ILE A CA 1
ATOM 1664 C C . ILE A 1 206 ? 17.198 16.883 -10.920 1.00 96.62 206 ILE A C 1
ATOM 1666 O O . ILE A 1 206 ? 16.297 17.571 -11.396 1.00 96.62 206 ILE A O 1
ATOM 1670 N N . SER A 1 207 ? 18.307 16.601 -11.604 1.00 96.62 207 SER A N 1
ATOM 1671 C CA . SER A 1 207 ? 18.529 17.063 -12.976 1.00 96.62 207 SER A CA 1
ATOM 1672 C C . SER A 1 207 ? 17.929 16.081 -13.985 1.00 96.62 207 SER A C 1
ATOM 1674 O O . SER A 1 207 ? 18.425 14.967 -14.150 1.00 96.62 207 SER A O 1
ATOM 1676 N N . ALA A 1 208 ? 16.869 16.508 -14.666 1.00 97.19 208 ALA A N 1
ATOM 1677 C CA . ALA A 1 208 ? 16.250 15.815 -15.791 1.00 97.19 208 ALA A CA 1
ATOM 1678 C C . ALA A 1 208 ? 15.766 16.849 -16.817 1.00 97.19 208 ALA A C 1
ATOM 1680 O O . ALA A 1 208 ? 15.362 17.949 -16.433 1.00 97.19 208 ALA A O 1
ATOM 1681 N N . THR A 1 209 ? 15.802 16.516 -18.108 1.00 98.00 209 THR A N 1
ATOM 1682 C CA . THR A 1 209 ? 15.180 17.335 -19.163 1.00 98.00 209 THR A CA 1
ATOM 1683 C C . THR A 1 209 ? 13.869 16.718 -19.637 1.00 98.00 209 THR A C 1
ATOM 1685 O O . THR A 1 209 ? 13.641 15.513 -19.507 1.00 98.00 209 THR A O 1
ATOM 1688 N N . ILE A 1 210 ? 13.002 17.538 -20.234 1.00 98.06 210 ILE A N 1
ATOM 1689 C CA . ILE A 1 210 ? 11.727 17.066 -20.782 1.00 98.06 210 ILE A CA 1
ATOM 1690 C C . ILE A 1 210 ? 11.928 16.073 -21.938 1.00 98.06 210 ILE A C 1
ATOM 1692 O O . ILE A 1 210 ? 11.121 15.164 -22.121 1.00 98.06 210 ILE A O 1
ATOM 1696 N N . GLU A 1 211 ? 13.007 16.207 -22.709 1.00 98.25 211 GLU A N 1
ATOM 1697 C CA . GLU A 1 211 ? 13.363 15.288 -23.794 1.00 98.25 211 GLU A CA 1
ATOM 1698 C C . GLU A 1 211 ? 13.755 13.917 -23.250 1.00 98.25 211 GLU A C 1
ATOM 1700 O O . GLU A 1 211 ? 13.267 12.907 -23.755 1.00 98.25 211 GLU A O 1
ATOM 1705 N N . GLN A 1 212 ? 14.585 13.879 -22.200 1.00 98.06 212 GLN A N 1
ATOM 1706 C CA . GLN A 1 212 ? 14.937 12.632 -21.517 1.00 98.06 212 GLN A CA 1
ATOM 1707 C C . GLN A 1 212 ? 13.681 11.957 -20.967 1.00 98.06 212 GLN A C 1
ATOM 1709 O O . GLN A 1 212 ? 13.476 10.764 -21.177 1.00 98.06 212 GLN A O 1
ATOM 1714 N N . LEU A 1 213 ? 12.812 12.734 -20.319 1.00 97.69 213 LEU A N 1
ATOM 1715 C CA . LEU A 1 213 ? 11.584 12.227 -19.725 1.00 97.69 213 LEU A CA 1
ATOM 1716 C C . LEU A 1 213 ? 10.638 11.623 -20.770 1.00 97.69 213 LEU A C 1
ATOM 1718 O O . LEU A 1 213 ? 10.145 10.511 -20.593 1.00 97.69 213 LEU A O 1
ATOM 1722 N N . LYS A 1 214 ? 10.419 12.322 -21.891 1.00 97.62 214 LYS A N 1
ATOM 1723 C CA . LYS A 1 214 ? 9.615 11.818 -23.015 1.00 97.62 214 LYS A CA 1
ATOM 1724 C C . LYS A 1 214 ? 10.225 10.568 -23.643 1.00 97.62 214 LYS A C 1
ATOM 1726 O O . LYS A 1 214 ? 9.481 9.653 -23.994 1.00 97.62 214 LYS A O 1
ATOM 1731 N N . ALA A 1 215 ? 11.550 10.522 -23.791 1.00 96.69 215 ALA A N 1
ATOM 1732 C CA . ALA A 1 215 ? 12.246 9.349 -24.311 1.00 96.69 215 ALA A CA 1
ATOM 1733 C C . ALA A 1 215 ? 12.051 8.133 -23.391 1.00 96.69 215 ALA A C 1
ATOM 1735 O O . ALA A 1 215 ? 11.681 7.068 -23.881 1.00 96.69 215 ALA A O 1
ATOM 1736 N N . GLY A 1 216 ? 12.207 8.316 -22.077 1.00 95.88 216 GLY A N 1
ATOM 1737 C CA . GLY A 1 216 ? 11.982 7.274 -21.073 1.00 95.88 216 GLY A CA 1
ATOM 1738 C C . GLY A 1 216 ? 10.548 6.768 -21.066 1.00 95.88 216 GLY A C 1
ATOM 1739 O O . GLY A 1 216 ? 10.306 5.594 -21.299 1.00 95.88 216 GLY A O 1
ATOM 1740 N N . CYS A 1 217 ? 9.570 7.667 -20.953 1.00 95.81 217 CYS A N 1
ATOM 1741 C CA . CYS A 1 217 ? 8.151 7.290 -20.971 1.00 95.81 217 CYS A CA 1
ATOM 1742 C C . CYS A 1 217 ? 7.742 6.579 -22.278 1.00 95.81 217 CYS A C 1
ATOM 1744 O O . CYS A 1 217 ? 6.892 5.690 -22.278 1.00 95.81 217 CYS A O 1
ATOM 1746 N N . THR A 1 218 ? 8.360 6.941 -23.410 1.00 94.44 218 THR A N 1
ATOM 1747 C CA . THR A 1 218 ? 8.153 6.238 -24.688 1.00 94.44 218 THR A CA 1
ATOM 1748 C C . THR A 1 218 ? 8.744 4.826 -24.664 1.00 94.44 218 THR A C 1
ATOM 1750 O O . THR A 1 218 ? 8.149 3.921 -25.254 1.00 94.44 218 THR A O 1
ATOM 1753 N N . ARG A 1 219 ? 9.884 4.620 -23.988 1.00 93.69 219 ARG A N 1
ATOM 1754 C CA . ARG A 1 219 ? 10.494 3.298 -23.781 1.00 93.69 219 ARG A CA 1
ATOM 1755 C C . ARG A 1 219 ? 9.573 2.398 -22.957 1.00 93.69 219 ARG A C 1
ATOM 1757 O O . ARG A 1 219 ? 9.224 1.337 -23.469 1.00 93.69 219 ARG A O 1
ATOM 1764 N N . GLU A 1 220 ? 9.127 2.847 -21.781 1.00 92.94 220 GLU A N 1
ATOM 1765 C CA . GLU A 1 220 ? 8.210 2.080 -20.909 1.00 92.94 220 GLU A CA 1
ATOM 1766 C C . GLU A 1 220 ? 6.922 1.713 -21.663 1.00 92.94 220 GLU A C 1
ATOM 1768 O O . GLU A 1 220 ? 6.497 0.564 -21.752 1.00 92.94 220 GLU A O 1
ATOM 1773 N N . GLN A 1 221 ? 6.324 2.687 -22.358 1.00 92.50 221 GLN A N 1
ATOM 1774 C CA . GLN A 1 221 ? 5.136 2.423 -23.169 1.00 92.50 221 GLN A CA 1
ATOM 1775 C C . GLN A 1 221 ? 5.391 1.373 -24.263 1.00 92.50 221 GLN A C 1
ATOM 1777 O O . GLN A 1 221 ? 4.513 0.562 -24.564 1.00 92.50 221 GLN A O 1
ATOM 1782 N N . GLY A 1 222 ? 6.572 1.398 -24.884 1.00 91.50 222 GLY A N 1
ATOM 1783 C CA . GLY A 1 222 ? 6.987 0.402 -25.866 1.00 91.50 222 GLY A CA 1
ATOM 1784 C C . GLY A 1 222 ? 7.145 -0.991 -25.257 1.00 91.50 222 GLY A C 1
ATOM 1785 O O . GLY A 1 222 ? 6.712 -1.967 -25.876 1.00 91.50 222 GLY A O 1
ATOM 1786 N N . TYR A 1 223 ? 7.708 -1.087 -24.051 1.00 90.88 223 TYR A N 1
ATOM 1787 C CA . TYR A 1 223 ? 7.816 -2.337 -23.302 1.00 90.88 223 TYR A CA 1
ATOM 1788 C C . TYR A 1 223 ? 6.430 -2.935 -23.046 1.00 90.88 223 TYR A C 1
ATOM 1790 O O . TYR A 1 223 ? 6.138 -4.036 -23.520 1.00 90.88 223 TYR A O 1
ATOM 1798 N N . LEU A 1 224 ? 5.525 -2.165 -22.439 1.00 91.31 224 LEU A N 1
ATOM 1799 C CA . LEU A 1 224 ? 4.155 -2.604 -22.161 1.00 91.31 224 LEU A CA 1
ATOM 1800 C C . LEU A 1 224 ? 3.377 -3.010 -23.420 1.00 91.31 224 LEU A C 1
ATOM 1802 O O . LEU A 1 224 ? 2.656 -4.008 -23.414 1.00 91.31 224 LEU A O 1
ATOM 1806 N N . ALA A 1 225 ? 3.530 -2.266 -24.519 1.00 89.94 225 ALA A N 1
ATOM 1807 C CA . ALA A 1 225 ? 2.840 -2.559 -25.775 1.00 89.94 225 ALA A CA 1
ATOM 1808 C C . ALA A 1 225 ? 3.360 -3.827 -26.475 1.00 89.94 225 ALA A C 1
ATOM 1810 O O . ALA A 1 225 ? 2.623 -4.458 -27.235 1.00 89.94 225 ALA A O 1
ATOM 1811 N N . THR A 1 226 ? 4.626 -4.198 -26.258 1.00 89.81 226 THR A N 1
ATOM 1812 C CA . THR A 1 226 ? 5.267 -5.341 -26.935 1.00 89.81 226 THR A CA 1
ATOM 1813 C C . THR A 1 226 ? 5.407 -6.581 -26.053 1.00 89.81 226 THR A C 1
ATOM 1815 O O . THR A 1 226 ? 5.575 -7.680 -26.587 1.00 89.81 226 THR A O 1
ATOM 1818 N N . GLY A 1 227 ? 5.255 -6.444 -24.734 1.00 91.25 227 GLY A N 1
ATOM 1819 C CA . GLY A 1 227 ? 5.311 -7.524 -23.747 1.00 91.25 227 GLY A CA 1
ATOM 1820 C C . GLY A 1 227 ? 4.503 -8.779 -24.107 1.00 91.25 227 GLY A C 1
ATOM 1821 O O . GLY A 1 227 ? 5.080 -9.869 -24.095 1.00 91.25 227 GLY A O 1
ATOM 1822 N N . PRO A 1 228 ? 3.228 -8.677 -24.542 1.00 92.12 228 PRO A N 1
ATOM 1823 C CA . PRO A 1 228 ? 2.437 -9.848 -24.936 1.00 92.12 228 PRO A CA 1
ATOM 1824 C C . PRO A 1 228 ? 3.062 -10.675 -26.071 1.00 92.12 228 PRO A C 1
ATOM 1826 O O . PRO A 1 228 ? 2.975 -11.904 -26.076 1.00 92.12 228 PRO A O 1
ATOM 1829 N N . LEU A 1 229 ? 3.737 -10.025 -27.029 1.00 91.12 229 LEU A N 1
ATOM 1830 C CA . LEU A 1 229 ? 4.426 -10.723 -28.117 1.00 91.12 229 LEU A CA 1
ATOM 1831 C C . LEU A 1 229 ? 5.651 -11.486 -27.598 1.00 91.12 229 LEU A C 1
ATOM 1833 O O . LEU A 1 229 ? 5.877 -12.626 -28.007 1.00 91.12 229 LEU A O 1
ATOM 1837 N N . PHE A 1 230 ? 6.423 -10.885 -26.689 1.00 89.00 230 PHE A N 1
ATOM 1838 C CA . PHE A 1 230 ? 7.559 -11.553 -26.050 1.00 89.00 230 PHE A CA 1
ATOM 1839 C C . PHE A 1 230 ? 7.110 -12.724 -25.177 1.00 89.00 230 PHE A C 1
ATOM 1841 O O . PHE A 1 230 ? 7.722 -13.791 -25.224 1.00 89.00 230 PHE A O 1
ATOM 1848 N N . ALA A 1 231 ? 6.007 -12.566 -24.449 1.00 93.25 231 ALA A N 1
ATOM 1849 C CA . ALA A 1 231 ? 5.431 -13.629 -23.640 1.00 93.25 231 ALA A CA 1
ATOM 1850 C C . ALA A 1 231 ? 4.985 -14.821 -24.499 1.00 93.25 231 ALA A C 1
ATOM 1852 O O . ALA A 1 231 ? 5.335 -15.960 -24.194 1.00 93.25 231 ALA A O 1
ATOM 1853 N N . MET A 1 232 ? 4.332 -14.568 -25.640 1.00 92.50 232 MET A N 1
ATOM 1854 C CA . MET A 1 232 ? 3.902 -15.613 -26.580 1.00 92.50 232 MET A CA 1
ATOM 1855 C C . MET A 1 232 ? 5.054 -16.520 -27.044 1.00 92.50 232 MET A C 1
ATOM 1857 O O . MET A 1 232 ? 4.858 -17.722 -27.217 1.00 92.50 232 MET A O 1
ATOM 1861 N N . VAL A 1 233 ? 6.251 -15.964 -27.251 1.00 92.75 233 VAL A N 1
ATOM 1862 C CA . VAL A 1 233 ? 7.416 -16.727 -27.736 1.00 92.75 233 VAL A CA 1
ATOM 1863 C C . VAL A 1 233 ? 8.330 -17.225 -26.615 1.00 92.75 233 VAL A C 1
ATOM 1865 O O . VAL A 1 233 ? 9.023 -18.226 -26.791 1.00 92.75 233 VAL A O 1
ATOM 1868 N N . GLY A 1 234 ? 8.359 -16.532 -25.475 1.00 92.19 234 GLY A N 1
ATOM 1869 C CA . GLY A 1 234 ? 9.314 -16.757 -24.390 1.00 92.19 234 GLY A CA 1
ATOM 1870 C C . GLY A 1 234 ? 8.770 -17.556 -23.207 1.00 92.19 234 GLY A C 1
ATOM 1871 O O . GLY A 1 234 ? 9.568 -18.132 -22.470 1.00 92.19 234 GLY A O 1
ATOM 1872 N N . TYR A 1 235 ? 7.446 -17.639 -23.034 1.00 95.88 235 TYR A N 1
ATOM 1873 C CA . TYR A 1 235 ? 6.816 -18.176 -21.821 1.00 95.88 235 TYR A CA 1
ATOM 1874 C C . TYR A 1 235 ? 7.302 -19.580 -21.439 1.00 95.88 235 TYR A C 1
ATOM 1876 O O . TYR A 1 235 ? 7.749 -19.788 -20.314 1.00 95.88 235 TYR A O 1
ATOM 1884 N N . GLN A 1 236 ? 7.292 -20.536 -22.375 1.00 97.25 236 GLN A N 1
ATOM 1885 C CA . GLN A 1 236 ? 7.694 -21.919 -22.073 1.00 97.25 236 GLN A CA 1
ATOM 1886 C C . GLN A 1 236 ? 9.167 -22.022 -21.666 1.00 97.25 236 GLN A C 1
ATOM 1888 O O . GLN A 1 236 ? 9.502 -22.745 -20.728 1.00 97.25 236 GLN A O 1
ATOM 1893 N N . LYS A 1 237 ? 10.041 -21.263 -22.340 1.00 95.06 237 LYS A N 1
ATOM 1894 C CA . LYS A 1 237 ? 11.467 -21.214 -22.013 1.00 95.06 237 LYS A CA 1
ATOM 1895 C C . LYS A 1 237 ? 11.666 -20.639 -20.610 1.00 95.06 237 LYS A C 1
ATOM 1897 O O . LYS A 1 237 ? 12.246 -21.319 -19.767 1.00 95.06 237 LYS A O 1
ATOM 1902 N N . MET A 1 238 ? 11.110 -19.455 -20.344 1.00 95.31 238 MET A N 1
ATOM 1903 C CA . MET A 1 238 ? 11.238 -18.781 -19.047 1.00 95.31 238 MET A CA 1
ATOM 1904 C C . MET A 1 238 ? 10.693 -19.631 -17.903 1.00 95.31 238 MET A C 1
ATOM 1906 O O . MET A 1 238 ? 11.335 -19.751 -16.868 1.00 95.31 238 MET A O 1
ATOM 1910 N N . LYS A 1 239 ? 9.553 -20.298 -18.105 1.00 96.31 239 LYS A N 1
ATOM 1911 C CA . LYS A 1 239 ? 8.953 -21.178 -17.095 1.00 96.31 239 LYS A CA 1
ATOM 1912 C C . LYS A 1 239 ? 9.839 -22.383 -16.779 1.00 96.31 239 LYS A C 1
ATOM 1914 O O . LYS A 1 239 ? 9.907 -22.806 -15.629 1.00 96.31 239 LYS A O 1
ATOM 1919 N N . SER A 1 240 ? 10.519 -22.934 -17.786 1.00 96.69 240 SER A N 1
ATOM 1920 C CA . SER A 1 240 ? 11.438 -24.061 -17.594 1.00 96.69 240 SER A CA 1
ATOM 1921 C C . SER A 1 240 ? 12.762 -23.662 -16.932 1.00 96.69 240 SER A C 1
ATOM 1923 O O . SER A 1 240 ? 13.266 -24.412 -16.100 1.00 96.69 240 SER A O 1
ATOM 1925 N N . GLU A 1 241 ? 13.306 -22.490 -17.272 1.00 96.75 241 GLU A N 1
ATOM 1926 C CA . GLU A 1 241 ? 14.599 -22.005 -16.769 1.00 96.75 241 GLU A CA 1
ATOM 1927 C C . GLU A 1 241 ? 14.476 -21.351 -15.382 1.00 96.75 241 GLU A C 1
ATOM 1929 O O . GLU A 1 241 ? 15.389 -21.465 -14.568 1.00 96.75 241 GLU A O 1
ATOM 1934 N N . HIS A 1 242 ? 13.326 -20.743 -15.075 1.00 97.25 242 HIS A N 1
ATOM 1935 C CA . HIS A 1 242 ? 13.071 -19.985 -13.843 1.00 97.25 242 HIS A CA 1
ATOM 1936 C C . HIS A 1 242 ? 11.929 -20.597 -13.027 1.00 97.25 242 HIS A C 1
ATOM 1938 O O . HIS A 1 242 ? 11.010 -19.910 -12.581 1.00 97.25 242 HIS A O 1
ATOM 1944 N N . LYS A 1 243 ? 11.979 -21.919 -12.831 1.00 97.81 243 LYS A N 1
ATOM 1945 C CA . LYS A 1 243 ? 10.909 -22.689 -12.182 1.00 97.81 243 LYS A CA 1
ATOM 1946 C C . LYS A 1 243 ? 10.541 -22.162 -10.790 1.00 97.81 243 LYS A C 1
ATOM 1948 O O . LYS A 1 243 ? 9.362 -21.998 -10.508 1.00 97.81 243 LYS A O 1
ATOM 1953 N N . TRP A 1 244 ? 11.535 -21.855 -9.953 1.00 97.38 244 TRP A N 1
ATOM 1954 C CA . TRP A 1 244 ? 11.283 -21.317 -8.610 1.00 97.38 244 TRP A CA 1
ATOM 1955 C C . TRP A 1 244 ? 10.551 -19.972 -8.669 1.00 97.38 244 TRP A C 1
ATOM 1957 O O . TRP A 1 244 ? 9.599 -19.758 -7.929 1.00 97.38 244 TRP A O 1
ATOM 1967 N N . VAL A 1 245 ? 10.954 -19.087 -9.592 1.00 97.38 245 VAL A N 1
ATOM 1968 C CA . VAL A 1 245 ? 10.278 -17.798 -9.804 1.00 97.38 245 VAL A CA 1
ATOM 1969 C C . VAL A 1 245 ? 8.827 -18.054 -10.183 1.00 97.38 245 VAL A C 1
ATOM 1971 O O . VAL A 1 245 ? 7.946 -17.504 -9.540 1.00 97.38 245 VAL A O 1
ATOM 1974 N N . TYR A 1 246 ? 8.570 -18.939 -11.151 1.00 97.62 246 TYR A N 1
ATOM 1975 C CA . TYR A 1 246 ? 7.214 -19.296 -11.578 1.00 97.62 246 TYR A CA 1
ATOM 1976 C C . TYR A 1 246 ? 6.346 -19.863 -10.443 1.00 97.62 246 TYR A C 1
ATOM 1978 O O . TYR A 1 246 ? 5.160 -19.560 -10.361 1.00 97.62 246 TYR A O 1
ATOM 1986 N N . GLU A 1 247 ? 6.925 -20.679 -9.564 1.00 96.38 247 GLU A N 1
ATOM 1987 C CA . GLU A 1 247 ? 6.202 -21.307 -8.454 1.00 96.38 247 GLU A CA 1
ATOM 1988 C C . GLU A 1 247 ? 5.912 -20.338 -7.300 1.00 96.38 247 GLU A C 1
ATOM 1990 O O . GLU A 1 247 ? 4.963 -20.577 -6.558 1.00 96.38 247 GLU A O 1
ATOM 1995 N N . HIS A 1 248 ? 6.680 -19.249 -7.161 1.00 95.88 248 HIS A N 1
ATOM 1996 C CA . HIS A 1 248 ? 6.668 -18.427 -5.945 1.00 95.88 248 HIS A CA 1
ATOM 1997 C C . HIS A 1 248 ? 6.493 -16.920 -6.154 1.00 95.88 248 HIS A C 1
ATOM 1999 O O . HIS A 1 248 ? 6.312 -16.202 -5.169 1.00 95.88 248 HIS A O 1
ATOM 2005 N N . TYR A 1 249 ? 6.502 -16.406 -7.392 1.00 95.25 249 TYR A N 1
ATOM 2006 C CA . TYR A 1 249 ? 6.310 -14.967 -7.643 1.00 95.25 249 TYR A CA 1
ATOM 2007 C C . TYR A 1 249 ? 5.005 -14.454 -7.032 1.00 95.25 249 TYR A C 1
ATOM 2009 O O . TYR A 1 249 ? 4.926 -13.308 -6.593 1.00 95.25 249 TYR A O 1
ATOM 2017 N N . TYR A 1 250 ? 3.983 -15.307 -6.946 1.00 94.31 250 TYR A N 1
ATOM 2018 C CA . TYR A 1 250 ? 2.688 -14.912 -6.421 1.00 94.31 250 TYR A CA 1
ATOM 2019 C C . TYR A 1 250 ? 2.614 -14.875 -4.889 1.00 94.31 250 TYR A C 1
ATOM 2021 O O . TYR A 1 250 ? 2.085 -13.915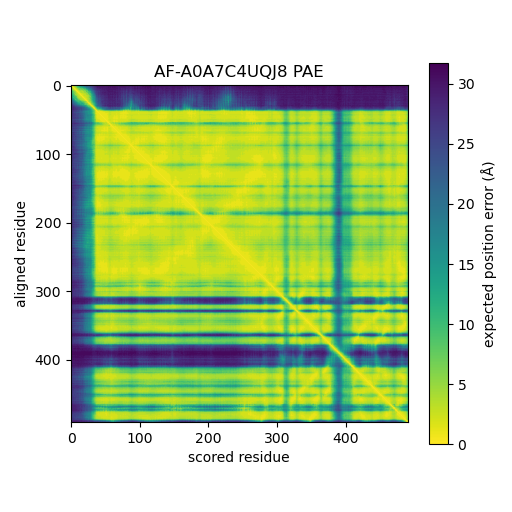 -4.321 1.00 94.31 250 TYR A O 1
ATOM 2029 N N . ASP A 1 251 ? 3.087 -15.922 -4.213 1.00 93.00 251 ASP A N 1
ATOM 2030 C CA . ASP A 1 251 ? 2.759 -16.199 -2.811 1.00 93.00 251 ASP A CA 1
ATOM 2031 C C . ASP A 1 251 ? 3.931 -16.079 -1.832 1.00 93.00 251 ASP A C 1
ATOM 2033 O O . ASP A 1 251 ? 3.677 -16.014 -0.626 1.00 93.00 251 ASP A O 1
ATOM 2037 N N . TYR A 1 252 ? 5.170 -15.929 -2.319 1.00 95.12 252 TYR A N 1
ATOM 2038 C CA . TYR A 1 252 ? 6.340 -15.745 -1.462 1.00 95.12 252 TYR A CA 1
ATOM 2039 C C . TYR A 1 252 ? 6.113 -14.646 -0.412 1.00 95.12 252 TYR A C 1
ATOM 2041 O O . TYR A 1 252 ? 5.767 -13.505 -0.733 1.00 95.12 252 TYR A O 1
ATOM 2049 N N . TYR A 1 253 ? 6.303 -14.998 0.862 1.00 92.44 253 TYR A N 1
ATOM 2050 C CA . TYR A 1 253 ? 5.823 -14.199 1.991 1.00 92.44 253 TYR A CA 1
ATOM 2051 C C . TYR A 1 253 ? 6.428 -12.790 2.077 1.00 92.44 253 TYR A C 1
ATOM 2053 O O . TYR A 1 253 ? 5.767 -11.871 2.556 1.00 92.44 253 TYR A O 1
ATOM 2061 N N . TYR A 1 254 ? 7.669 -12.614 1.616 1.00 94.62 254 TYR A N 1
ATOM 2062 C CA . TYR A 1 254 ? 8.405 -11.356 1.680 1.00 94.62 254 TYR A CA 1
ATOM 2063 C C . TYR A 1 254 ? 8.846 -10.936 0.276 1.00 94.62 254 TYR A C 1
ATOM 2065 O O . TYR A 1 254 ? 9.957 -11.191 -0.169 1.00 94.62 254 TYR A O 1
ATOM 2073 N N . GLY A 1 255 ? 7.921 -10.315 -0.448 1.00 94.12 255 GLY A N 1
ATOM 2074 C CA . GLY A 1 255 ? 8.170 -9.747 -1.774 1.00 94.12 255 GLY A CA 1
ATOM 2075 C C . GLY A 1 255 ? 7.342 -10.383 -2.881 1.00 94.12 255 GLY A C 1
ATOM 2076 O O . GLY A 1 255 ? 7.223 -9.784 -3.933 1.00 94.12 255 GLY A O 1
ATOM 2077 N N . GLY A 1 256 ? 6.685 -11.525 -2.660 1.00 94.88 256 GLY A N 1
ATOM 2078 C CA . GLY A 1 256 ? 5.712 -12.035 -3.628 1.00 94.88 256 GLY A CA 1
ATOM 2079 C C . GLY A 1 256 ? 4.552 -11.055 -3.849 1.00 94.88 256 GLY A C 1
ATOM 2080 O O . GLY A 1 256 ? 4.258 -10.205 -2.999 1.00 94.88 256 GLY A O 1
ATOM 2081 N N . LEU A 1 257 ? 3.851 -11.188 -4.975 1.00 95.19 257 LEU A N 1
ATOM 2082 C CA . LEU A 1 257 ? 2.770 -10.278 -5.382 1.00 95.19 257 LEU A CA 1
ATOM 2083 C C . LEU A 1 257 ? 1.716 -10.080 -4.285 1.00 95.19 257 LEU A C 1
ATOM 2085 O O . LEU A 1 257 ? 1.289 -8.950 -4.060 1.00 95.19 257 LEU A O 1
ATOM 2089 N N . LYS A 1 258 ? 1.325 -11.135 -3.554 1.00 94.44 258 LYS A N 1
ATOM 2090 C CA . LYS A 1 258 ? 0.368 -11.025 -2.434 1.00 94.44 258 LYS A CA 1
ATOM 2091 C C . LYS A 1 258 ? 0.857 -10.106 -1.318 1.00 94.44 258 LYS A C 1
ATOM 2093 O O . LYS A 1 258 ? 0.072 -9.308 -0.800 1.00 94.44 258 LYS A O 1
ATOM 2098 N N . HIS A 1 259 ? 2.127 -10.238 -0.944 1.00 95.12 259 HIS A N 1
ATOM 2099 C CA . HIS A 1 259 ? 2.746 -9.401 0.074 1.00 95.12 259 HIS A CA 1
ATOM 2100 C C . HIS A 1 259 ? 2.795 -7.948 -0.382 1.00 95.12 259 HIS A C 1
ATOM 2102 O O . HIS A 1 259 ? 2.297 -7.057 0.310 1.00 95.12 259 HIS A O 1
ATOM 2108 N N . CYS A 1 260 ? 3.332 -7.723 -1.580 1.00 96.75 260 CYS A N 1
ATOM 2109 C CA . CYS A 1 260 ? 3.461 -6.391 -2.145 1.00 96.75 260 CYS A CA 1
ATOM 2110 C C . CYS A 1 260 ? 2.093 -5.719 -2.290 1.00 96.75 260 CYS A C 1
ATOM 2112 O O . CYS A 1 260 ? 1.922 -4.619 -1.777 1.00 96.75 260 CYS A O 1
ATOM 2114 N N . ALA A 1 261 ? 1.089 -6.396 -2.856 1.00 97.19 261 ALA A N 1
ATOM 2115 C CA . ALA A 1 261 ? -0.279 -5.881 -2.969 1.00 97.19 261 ALA A CA 1
ATOM 2116 C C . ALA A 1 261 ? -0.864 -5.456 -1.605 1.00 97.19 261 ALA A C 1
ATOM 2118 O O . ALA A 1 261 ? -1.496 -4.405 -1.466 1.00 97.19 261 ALA A O 1
ATOM 2119 N N . SER A 1 262 ? -0.616 -6.258 -0.569 1.00 95.94 262 SER A N 1
ATOM 2120 C CA . SER A 1 262 ? -1.067 -5.978 0.794 1.00 95.94 262 SER A CA 1
ATOM 2121 C C . SER A 1 262 ? -0.388 -4.734 1.378 1.00 95.94 262 SER A C 1
ATOM 2123 O O . SER A 1 262 ? -1.069 -3.818 1.857 1.00 95.94 262 SER A O 1
ATOM 2125 N N . ALA A 1 263 ? 0.938 -4.636 1.248 1.00 95.94 263 ALA A N 1
ATOM 2126 C CA . ALA A 1 263 ? 1.718 -3.490 1.702 1.00 95.94 263 ALA A CA 1
ATOM 2127 C C . ALA A 1 263 ? 1.354 -2.195 0.953 1.00 95.94 263 ALA A C 1
ATOM 2129 O O . ALA A 1 263 ? 1.034 -1.188 1.594 1.00 95.94 263 ALA A O 1
ATOM 2130 N N . VAL A 1 264 ? 1.340 -2.212 -0.386 1.00 97.56 264 VAL A N 1
ATOM 2131 C CA . VAL A 1 264 ? 1.066 -1.014 -1.202 1.00 97.56 264 VAL A CA 1
ATOM 2132 C C . VAL A 1 264 ? -0.341 -0.474 -0.963 1.00 97.56 264 VAL A C 1
ATOM 2134 O O . VAL A 1 264 ? -0.516 0.742 -0.954 1.00 97.56 264 VAL A O 1
ATOM 2137 N N . SER A 1 265 ? -1.330 -1.330 -0.667 1.00 97.31 265 SER A N 1
ATOM 2138 C CA . SER A 1 265 ? -2.697 -0.879 -0.367 1.00 97.31 265 SER A CA 1
ATOM 2139 C C . SER A 1 265 ? -2.749 0.103 0.813 1.00 97.31 265 SER A C 1
ATOM 2141 O O . SER A 1 265 ? -3.511 1.071 0.784 1.00 97.31 265 SER A O 1
ATOM 2143 N N . SER A 1 266 ? -1.896 -0.097 1.825 1.00 96.38 266 SER A N 1
ATOM 2144 C CA . SER A 1 266 ? -1.806 0.784 2.997 1.00 96.38 266 SER A CA 1
ATOM 2145 C C . SER A 1 266 ? -1.234 2.151 2.618 1.00 96.38 266 SER A C 1
ATOM 2147 O O . SER A 1 266 ? -1.761 3.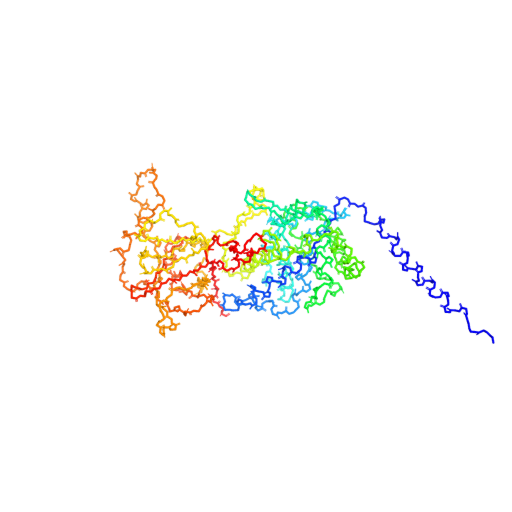186 3.028 1.00 96.38 266 SER A O 1
ATOM 2149 N N . PHE A 1 267 ? -0.192 2.166 1.782 1.00 98.25 267 PHE A N 1
ATOM 2150 C CA . PHE A 1 267 ? 0.433 3.398 1.298 1.00 98.25 267 PHE A CA 1
ATOM 2151 C C . PHE A 1 267 ? -0.453 4.159 0.311 1.00 98.25 267 PHE A C 1
ATOM 2153 O O . PHE A 1 267 ? -0.534 5.384 0.390 1.00 98.25 267 PHE A O 1
ATOM 2160 N N . MET A 1 268 ? -1.168 3.460 -0.573 1.00 98.62 268 MET A N 1
ATOM 2161 C CA . MET A 1 268 ? -2.140 4.078 -1.474 1.00 98.62 268 MET A CA 1
ATOM 2162 C C . MET A 1 268 ? -3.233 4.799 -0.682 1.00 98.62 268 MET A C 1
ATOM 2164 O O . MET A 1 268 ? -3.499 5.968 -0.951 1.00 98.62 268 MET A O 1
ATOM 2168 N N . LYS A 1 269 ? -3.813 4.154 0.341 1.00 98.12 269 LYS A N 1
ATOM 2169 C CA . LYS A 1 269 ? -4.811 4.778 1.231 1.00 98.12 269 LYS A CA 1
ATOM 2170 C C . LYS A 1 269 ? -4.236 5.976 1.986 1.00 98.12 269 LYS A C 1
ATOM 2172 O O . LYS A 1 269 ? -4.871 7.031 2.012 1.00 98.12 269 LYS A O 1
ATOM 2177 N N . TYR A 1 270 ? -3.029 5.837 2.540 1.00 98.19 270 TYR A N 1
ATOM 2178 C CA . TYR A 1 270 ? -2.323 6.910 3.244 1.00 98.19 270 TYR A CA 1
ATOM 2179 C C . TYR A 1 270 ? -2.121 8.144 2.357 1.00 98.19 270 TYR A C 1
ATOM 2181 O O . TYR A 1 270 ? -2.551 9.244 2.712 1.00 98.19 270 TYR A O 1
ATOM 2189 N N . TYR A 1 271 ? -1.504 7.979 1.184 1.00 98.62 271 TYR A N 1
ATOM 2190 C CA . TYR A 1 271 ? -1.226 9.119 0.319 1.00 98.62 271 TYR A CA 1
ATOM 2191 C C . TYR A 1 271 ? -2.486 9.675 -0.342 1.00 98.62 271 TYR A C 1
ATOM 2193 O O . TYR A 1 271 ? -2.588 10.893 -0.494 1.00 98.62 271 TYR A O 1
ATOM 2201 N N . PHE A 1 272 ? -3.457 8.826 -0.690 1.00 98.38 272 PHE A N 1
ATOM 2202 C CA . PHE A 1 272 ? -4.754 9.291 -1.172 1.00 98.38 272 PHE A CA 1
ATOM 2203 C C . PHE A 1 272 ? -5.395 10.211 -0.130 1.00 98.38 272 PHE A C 1
ATOM 2205 O O . PHE A 1 272 ? -5.687 11.358 -0.456 1.00 98.38 272 PHE A O 1
ATOM 2212 N N . ALA A 1 273 ? -5.493 9.776 1.134 1.00 97.06 273 ALA A N 1
ATOM 2213 C CA . ALA A 1 273 ? -6.003 10.602 2.229 1.00 97.06 273 ALA A CA 1
ATOM 2214 C C . ALA A 1 273 ? -5.208 11.897 2.414 1.00 97.06 273 ALA A C 1
ATOM 2216 O O . ALA A 1 273 ? -5.792 12.977 2.484 1.00 97.06 273 ALA A O 1
ATOM 2217 N N . PHE A 1 274 ? -3.876 11.830 2.397 1.00 97.00 274 PHE A N 1
ATOM 2218 C CA . PHE A 1 274 ? -3.037 13.022 2.507 1.00 97.00 274 PHE A CA 1
ATOM 2219 C C . PHE A 1 274 ? -3.351 14.074 1.427 1.00 97.00 274 PHE A C 1
ATOM 2221 O O . PHE A 1 274 ? -3.404 15.273 1.740 1.00 97.00 274 PHE A O 1
ATOM 2228 N N . ILE A 1 275 ? -3.564 13.632 0.182 1.00 97.75 275 ILE A N 1
ATOM 2229 C CA . ILE A 1 275 ? -3.826 14.478 -0.991 1.00 97.75 275 ILE A CA 1
ATOM 2230 C C . ILE A 1 275 ? -5.282 14.976 -1.010 1.00 97.75 275 ILE A C 1
ATOM 2232 O O . ILE A 1 275 ? -5.526 16.161 -1.259 1.00 97.75 275 ILE A O 1
ATOM 2236 N N . THR A 1 276 ? -6.260 14.118 -0.700 1.00 94.88 276 THR A N 1
ATOM 2237 C CA . THR A 1 276 ? -7.685 14.491 -0.582 1.00 94.88 276 THR A CA 1
ATOM 2238 C C . THR A 1 276 ? -7.998 15.221 0.725 1.00 94.88 276 THR A C 1
ATOM 2240 O O . THR A 1 276 ? -9.095 15.752 0.916 1.00 94.88 276 THR A O 1
ATOM 2243 N N . GLY A 1 277 ? -7.005 15.365 1.598 1.00 94.06 277 GLY A N 1
ATOM 2244 C CA . GLY A 1 277 ? -7.112 16.094 2.850 1.00 94.06 277 GLY A CA 1
ATOM 2245 C C . GLY A 1 277 ? -7.947 15.379 3.908 1.00 94.06 277 GLY A C 1
ATOM 2246 O O . GLY A 1 277 ? -8.406 16.065 4.820 1.00 94.06 277 GLY A O 1
ATOM 2247 N N . ASP A 1 278 ? -8.132 14.072 3.769 1.00 95.38 278 ASP A N 1
ATOM 2248 C CA . ASP A 1 278 ? -8.578 13.161 4.820 1.00 95.38 278 ASP A CA 1
ATOM 2249 C C . ASP A 1 278 ? -7.365 12.711 5.656 1.00 95.38 278 ASP A C 1
ATOM 2251 O O . ASP A 1 278 ? -6.231 13.161 5.445 1.00 95.38 278 ASP A O 1
ATOM 2255 N N . TYR A 1 279 ? -7.580 11.814 6.614 1.00 96.19 279 TYR A N 1
ATOM 2256 C CA . TYR A 1 279 ? -6.498 11.150 7.330 1.00 96.19 279 TYR A CA 1
ATOM 2257 C C . TYR A 1 279 ? -6.710 9.642 7.331 1.00 96.19 279 TYR A C 1
ATOM 2259 O O . TYR A 1 279 ? -7.789 9.154 7.659 1.00 96.19 279 TYR A O 1
ATOM 2267 N N . PHE A 1 280 ? -5.655 8.911 6.994 1.00 97.00 280 PHE A N 1
ATOM 2268 C CA . PHE A 1 280 ? -5.620 7.459 7.029 1.00 97.00 280 PHE A CA 1
ATOM 2269 C C . PHE A 1 280 ? -4.285 7.023 7.610 1.00 97.00 280 PHE A C 1
ATOM 2271 O O . PHE A 1 280 ? -3.243 7.515 7.174 1.00 97.00 280 PHE A O 1
ATOM 2278 N N . ILE A 1 281 ? -4.299 6.075 8.541 1.00 97.19 281 ILE A N 1
ATOM 2279 C CA . ILE A 1 281 ? -3.081 5.426 9.012 1.00 97.19 281 ILE A CA 1
ATOM 2280 C C . ILE A 1 281 ? -3.314 3.939 9.265 1.00 97.19 281 ILE A C 1
ATOM 2282 O O . ILE A 1 281 ? -4.332 3.529 9.815 1.00 97.19 281 ILE A O 1
ATOM 2286 N N . GLN A 1 282 ? -2.332 3.141 8.867 1.00 96.50 282 GLN A N 1
ATOM 2287 C CA . GLN A 1 282 ? -2.221 1.715 9.136 1.00 96.50 282 GLN A CA 1
ATOM 2288 C C . GLN A 1 282 ? -0.734 1.404 9.234 1.00 96.50 282 GLN A C 1
ATOM 2290 O O . GLN A 1 282 ? 0.042 1.883 8.401 1.00 96.50 282 GLN A O 1
ATOM 2295 N N . ARG A 1 283 ? -0.319 0.655 10.258 1.00 95.38 283 ARG A N 1
ATOM 2296 C CA . ARG A 1 283 ? 1.110 0.440 10.494 1.00 95.38 283 ARG A CA 1
ATOM 2297 C C . ARG A 1 283 ? 1.729 -0.399 9.375 1.00 95.38 283 ARG A C 1
ATOM 2299 O O . ARG A 1 283 ? 1.326 -1.549 9.168 1.00 95.38 283 ARG A O 1
ATOM 2306 N N . SER A 1 284 ? 2.737 0.139 8.692 1.00 94.25 284 SER A N 1
ATOM 2307 C CA . SER A 1 284 ? 3.497 -0.611 7.686 1.00 94.25 284 SER A CA 1
ATOM 2308 C C . SER A 1 284 ? 4.639 -1.409 8.323 1.00 94.25 284 SER A C 1
ATOM 2310 O O . SER A 1 284 ? 4.927 -1.287 9.514 1.00 94.25 284 SER A O 1
ATOM 2312 N N . LEU A 1 285 ? 5.284 -2.281 7.545 1.00 91.50 285 LEU A N 1
ATOM 2313 C CA . LEU A 1 285 ? 6.541 -2.898 7.969 1.00 91.50 285 LEU A CA 1
ATOM 2314 C C . LEU A 1 285 ? 7.652 -1.854 8.026 1.00 91.50 285 LEU A C 1
ATOM 2316 O O . LEU A 1 285 ? 7.703 -0.949 7.200 1.00 91.50 285 LEU A O 1
ATOM 2320 N N . GLU A 1 286 ? 8.583 -2.005 8.959 1.00 89.12 286 GLU A N 1
ATOM 2321 C CA . GLU A 1 2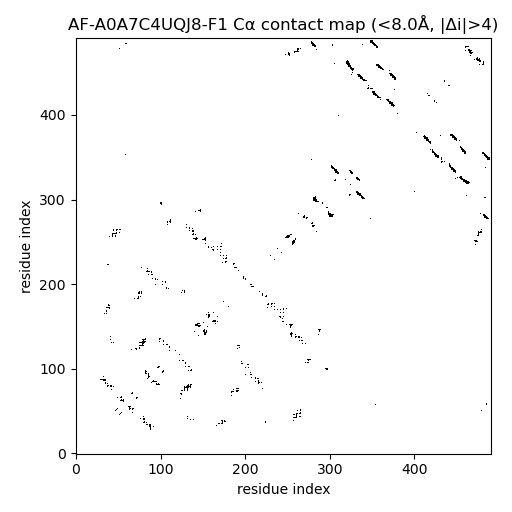86 ? 9.731 -1.099 9.027 1.00 89.12 286 GLU A CA 1
ATOM 2322 C C . GLU A 1 286 ? 10.764 -1.376 7.928 1.00 89.12 286 GLU A C 1
ATOM 2324 O O . GLU A 1 286 ? 11.528 -0.474 7.605 1.00 89.12 286 GLU A O 1
ATOM 2329 N N . TYR A 1 287 ? 10.724 -2.556 7.293 1.00 90.81 287 TYR A N 1
ATOM 2330 C CA . TYR A 1 287 ? 11.667 -3.019 6.266 1.00 90.81 287 TYR A CA 1
ATOM 2331 C C . TYR A 1 287 ? 13.151 -2.785 6.635 1.00 90.81 287 TYR A C 1
ATOM 2333 O O . TYR A 1 287 ? 13.509 -2.308 7.723 1.00 90.81 287 TYR A O 1
ATOM 2341 N N . SER A 1 288 ? 14.039 -3.171 5.716 1.00 84.56 288 SER A N 1
ATOM 2342 C CA . SER A 1 288 ? 15.484 -3.150 5.926 1.00 84.56 288 SER A CA 1
ATOM 2343 C C . SER A 1 288 ? 15.973 -1.806 6.484 1.00 84.56 288 SER A C 1
ATOM 2345 O O . SER A 1 288 ? 15.659 -0.747 5.924 1.00 84.56 288 SER A O 1
ATOM 2347 N N . PRO A 1 289 ? 16.805 -1.797 7.544 1.00 85.94 289 PRO A N 1
ATOM 2348 C CA . PRO A 1 289 ? 17.456 -0.578 8.010 1.00 85.94 289 PRO A CA 1
ATOM 2349 C C . PRO A 1 289 ? 18.239 0.142 6.903 1.00 85.94 289 PRO A C 1
ATOM 2351 O O . PRO A 1 289 ? 18.411 1.355 6.975 1.00 85.94 289 PRO A O 1
ATOM 2354 N N . TYR A 1 290 ? 18.710 -0.581 5.878 1.00 87.38 290 TYR A N 1
ATOM 2355 C CA . TYR A 1 290 ? 19.439 -0.009 4.745 1.00 87.38 290 TYR A CA 1
ATOM 2356 C C . TYR A 1 290 ? 18.636 1.082 4.021 1.00 87.38 290 TYR A C 1
ATOM 2358 O O . TYR A 1 290 ? 19.118 2.210 3.932 1.00 87.38 290 TYR A O 1
ATOM 2366 N N . VAL A 1 291 ? 17.397 0.789 3.609 1.00 87.50 291 VAL A N 1
ATOM 2367 C CA . VAL A 1 291 ? 16.530 1.747 2.890 1.00 87.50 291 VAL A CA 1
ATOM 2368 C C . VAL A 1 291 ? 15.988 2.863 3.793 1.00 87.50 291 VAL A C 1
ATOM 2370 O O . VAL A 1 291 ? 15.524 3.898 3.321 1.00 87.50 291 VAL A O 1
ATOM 2373 N N . ARG A 1 292 ? 16.069 2.703 5.119 1.00 89.38 292 ARG A N 1
ATOM 2374 C CA . ARG A 1 292 ? 15.635 3.729 6.081 1.00 89.38 292 ARG A CA 1
ATOM 2375 C C . ARG A 1 292 ? 16.708 4.759 6.420 1.00 89.38 292 ARG A C 1
ATOM 2377 O O . ARG A 1 292 ? 16.365 5.881 6.782 1.00 89.38 292 ARG A O 1
ATOM 2384 N N . LYS A 1 293 ? 17.998 4.417 6.301 1.00 83.81 293 LYS A N 1
ATOM 2385 C CA . LYS A 1 293 ? 19.121 5.281 6.732 1.00 83.81 293 LYS A CA 1
ATOM 2386 C C . LYS A 1 293 ? 19.118 6.674 6.096 1.00 83.81 293 LYS A C 1
ATOM 2388 O O . LYS A 1 293 ? 19.534 7.628 6.748 1.00 83.81 293 LYS A O 1
ATOM 2393 N N . SER A 1 294 ? 18.636 6.789 4.864 1.00 85.31 294 SER A N 1
ATOM 2394 C CA . SER A 1 294 ? 18.597 8.047 4.105 1.00 85.31 294 SER A CA 1
ATOM 2395 C C . SER A 1 294 ? 17.196 8.663 4.021 1.00 85.31 294 SER A C 1
ATOM 2397 O O . SER A 1 294 ? 16.997 9.627 3.288 1.00 85.31 294 SER A O 1
ATOM 2399 N N . ASN A 1 295 ? 16.218 8.136 4.772 1.00 89.44 295 ASN A N 1
ATOM 2400 C CA . ASN A 1 295 ? 14.789 8.422 4.591 1.00 89.44 295 ASN A CA 1
ATOM 2401 C C . ASN A 1 295 ? 14.268 8.091 3.179 1.00 89.44 295 ASN A C 1
ATOM 2403 O O . ASN A 1 295 ? 13.284 8.694 2.737 1.00 89.44 295 ASN A O 1
ATOM 2407 N N . ASP A 1 296 ? 14.911 7.144 2.487 1.00 91.75 296 ASP A N 1
ATOM 2408 C CA . ASP A 1 296 ? 14.481 6.651 1.172 1.00 91.75 296 ASP A CA 1
ATOM 2409 C C . ASP A 1 296 ? 13.202 5.808 1.292 1.00 91.75 296 ASP A C 1
ATOM 2411 O O . ASP A 1 296 ? 12.359 5.823 0.396 1.00 91.75 296 ASP A O 1
ATOM 2415 N N . TYR A 1 297 ? 12.998 5.197 2.461 1.00 94.75 297 TYR A N 1
ATOM 2416 C CA . TYR A 1 297 ? 11.736 4.651 2.941 1.00 94.75 297 TYR A CA 1
ATOM 2417 C C . TYR A 1 297 ? 11.402 5.196 4.336 1.00 94.75 297 TYR A C 1
ATOM 2419 O O . TYR A 1 297 ? 12.259 5.228 5.223 1.00 94.75 297 TYR A O 1
ATOM 2427 N N . ILE A 1 298 ? 10.142 5.592 4.546 1.00 95.00 298 ILE A N 1
ATOM 2428 C CA . ILE A 1 298 ? 9.614 5.988 5.857 1.00 95.00 298 ILE A CA 1
ATOM 2429 C C . ILE A 1 298 ? 8.414 5.091 6.180 1.00 95.00 298 ILE A C 1
ATOM 2431 O O . ILE A 1 298 ? 7.406 5.162 5.472 1.00 95.00 298 ILE A O 1
ATOM 2435 N N . PRO A 1 299 ? 8.486 4.262 7.237 1.00 94.69 299 PRO A N 1
ATOM 2436 C CA . PRO A 1 299 ? 7.358 3.436 7.630 1.00 94.69 299 PRO A CA 1
ATOM 2437 C C . PRO A 1 299 ? 6.207 4.277 8.184 1.00 94.69 299 PRO A C 1
ATOM 2439 O O . PRO A 1 299 ? 6.402 5.300 8.843 1.00 94.69 299 PRO A O 1
ATOM 2442 N N . LEU A 1 300 ? 4.987 3.799 7.963 1.00 95.81 300 LEU A N 1
ATOM 2443 C CA . LEU A 1 300 ? 3.780 4.336 8.571 1.00 95.81 300 LEU A CA 1
ATOM 2444 C C . LEU A 1 300 ? 3.709 3.830 10.018 1.00 95.81 300 LEU A C 1
ATOM 2446 O O . LEU A 1 300 ? 3.471 2.647 10.236 1.00 95.81 300 LEU A O 1
ATOM 2450 N N . SER A 1 301 ? 3.931 4.704 11.003 1.00 92.25 301 SER A N 1
ATOM 2451 C CA . SER A 1 301 ? 4.033 4.336 12.431 1.00 92.25 301 SER A CA 1
ATOM 2452 C C . SER A 1 301 ? 3.005 5.016 13.345 1.00 92.25 301 SER A C 1
ATOM 2454 O O . SER A 1 301 ? 3.058 4.849 14.558 1.00 92.25 301 SER A O 1
ATOM 2456 N N . GLY A 1 302 ? 2.042 5.761 12.793 1.00 91.75 302 GLY A N 1
ATOM 2457 C CA . GLY A 1 302 ? 1.073 6.542 13.579 1.00 91.75 302 GLY A CA 1
ATOM 2458 C C . GLY A 1 302 ? -0.015 5.731 14.299 1.00 91.75 302 GLY A C 1
ATOM 2459 O O . GLY A 1 302 ? -0.914 6.331 14.882 1.00 91.75 302 GLY A O 1
ATOM 2460 N N . ILE A 1 303 ? 0.047 4.398 14.257 1.00 94.94 303 ILE A N 1
ATOM 2461 C CA . ILE A 1 303 ? -0.828 3.497 15.010 1.00 94.94 303 ILE A CA 1
ATOM 2462 C C . ILE A 1 303 ? -0.026 2.304 15.543 1.00 94.94 303 ILE A C 1
ATOM 2464 O O . ILE A 1 303 ? 0.809 1.733 14.833 1.00 94.94 303 ILE A O 1
ATOM 2468 N N . GLU A 1 304 ? -0.273 1.948 16.798 1.00 93.12 304 GLU A N 1
ATOM 2469 C CA . GLU A 1 304 ? 0.337 0.819 17.505 1.00 93.12 304 GLU A CA 1
ATOM 2470 C C . GLU A 1 304 ? -0.707 0.105 18.352 1.00 93.12 304 GLU A C 1
ATOM 2472 O O . GLU A 1 304 ? -1.686 0.713 18.780 1.00 93.12 304 GLU A O 1
ATOM 2477 N N . ASP A 1 305 ? -0.484 -1.176 18.618 1.00 93.38 305 ASP A N 1
ATOM 2478 C CA . ASP A 1 305 ? -1.382 -1.981 19.432 1.00 93.38 305 ASP A CA 1
ATOM 2479 C C . ASP A 1 305 ? -0.644 -2.996 20.299 1.00 93.38 305 ASP A C 1
ATOM 2481 O O . ASP A 1 305 ? 0.476 -3.428 20.002 1.00 93.38 305 ASP A O 1
ATOM 2485 N N . GLU A 1 306 ? -1.303 -3.360 21.392 1.00 90.81 306 GLU A N 1
ATOM 2486 C CA . GLU A 1 306 ? -0.806 -4.308 22.374 1.00 90.81 306 GLU A CA 1
ATOM 2487 C C . GLU A 1 306 ? -1.969 -4.977 23.117 1.00 90.81 306 GLU A C 1
ATOM 2489 O O . GLU A 1 306 ? -2.947 -4.323 23.485 1.00 90.81 306 GLU A O 1
ATOM 2494 N N . THR A 1 307 ? -1.854 -6.284 23.355 1.00 89.19 307 THR A N 1
ATOM 2495 C CA . THR A 1 307 ? -2.736 -7.010 24.274 1.00 89.19 307 THR A CA 1
ATOM 2496 C C . THR A 1 307 ? -2.242 -6.780 25.700 1.00 89.19 307 THR A C 1
ATOM 2498 O O . THR A 1 307 ? -1.093 -7.077 26.013 1.00 89.19 307 THR A O 1
ATOM 2501 N N . ILE A 1 308 ? -3.107 -6.269 26.571 1.00 84.88 308 ILE A N 1
ATOM 2502 C CA . ILE A 1 308 ? -2.839 -6.113 28.002 1.00 84.88 308 ILE A CA 1
ATOM 2503 C C . ILE A 1 308 ? -3.459 -7.291 28.743 1.00 84.88 308 ILE A C 1
ATOM 2505 O O . ILE A 1 308 ? -4.673 -7.501 28.674 1.00 84.88 308 ILE A O 1
ATOM 2509 N N . GLU A 1 309 ? -2.639 -8.003 29.511 1.00 77.69 309 GLU A N 1
ATOM 2510 C CA . GLU A 1 309 ? -3.082 -9.113 30.350 1.00 77.69 309 GLU A CA 1
ATOM 2511 C C . GLU A 1 309 ? -3.323 -8.676 31.798 1.00 77.69 309 GLU A C 1
ATOM 2513 O O . GLU A 1 309 ? -2.523 -7.977 32.424 1.00 77.69 309 GLU A O 1
ATOM 2518 N N . GLY A 1 310 ? -4.427 -9.148 32.374 1.00 57.47 310 GLY A N 1
ATOM 2519 C CA . GLY A 1 310 ? -4.713 -9.018 33.796 1.00 57.47 310 GLY A CA 1
ATOM 2520 C C . GLY A 1 310 ? -3.740 -9.800 34.679 1.00 57.47 310 GLY A C 1
ATOM 2521 O O . GLY A 1 310 ? -3.600 -9.430 35.839 1.00 57.47 310 GLY A O 1
ATOM 2522 N N . HIS A 1 311 ? -3.031 -10.807 34.155 1.00 51.47 311 HIS A N 1
ATOM 2523 C CA . HIS A 1 311 ? -1.962 -11.569 34.813 1.00 51.47 311 HIS A CA 1
ATOM 2524 C C . HIS A 1 311 ? -0.874 -11.917 33.783 1.00 51.47 311 HIS A C 1
ATOM 2526 O O . HIS A 1 311 ? -1.216 -12.554 32.796 1.00 51.47 311 HIS A O 1
ATOM 2532 N N . PRO A 1 312 ? 0.403 -11.537 33.986 1.00 46.38 312 PRO A N 1
ATOM 2533 C CA . PRO A 1 312 ? 1.448 -11.790 32.998 1.00 46.38 312 PRO A CA 1
ATOM 2534 C C . PRO A 1 312 ? 1.713 -13.293 32.855 1.00 46.38 312 PRO A C 1
ATOM 2536 O O . PRO A 1 312 ? 2.145 -13.935 33.820 1.00 46.38 312 PRO A O 1
ATOM 2539 N N . ASN A 1 313 ? 1.489 -13.849 31.663 1.00 47.06 313 ASN A N 1
ATOM 2540 C CA . ASN A 1 313 ? 1.922 -15.201 31.320 1.00 47.06 313 ASN A CA 1
ATOM 2541 C C . ASN A 1 313 ? 3.146 -15.156 30.378 1.00 47.06 313 ASN A C 1
ATOM 2543 O O . ASN A 1 313 ? 3.007 -14.946 29.175 1.00 47.06 313 ASN A O 1
ATOM 2547 N N . PRO A 1 314 ? 4.372 -15.389 30.882 1.00 43.72 314 PRO A N 1
ATOM 2548 C CA . PRO A 1 314 ? 5.605 -15.199 30.114 1.00 43.72 314 PRO A CA 1
ATOM 2549 C C . PRO A 1 314 ? 5.873 -16.253 29.019 1.00 43.72 314 PRO A C 1
ATOM 2551 O O . PRO A 1 314 ? 6.957 -16.243 28.438 1.00 43.72 314 PRO A O 1
ATOM 2554 N N . GLN A 1 315 ? 4.945 -17.177 28.736 1.00 43.78 315 GLN A N 1
ATOM 2555 C CA . GLN A 1 315 ? 5.177 -18.295 27.807 1.00 43.78 315 GLN A CA 1
ATOM 2556 C C . GLN A 1 315 ? 4.442 -18.218 26.460 1.00 43.78 315 GLN A C 1
ATOM 2558 O O . GLN A 1 315 ? 4.649 -19.104 25.634 1.00 43.78 315 GLN A O 1
ATOM 2563 N N . ASN A 1 316 ? 3.632 -17.192 26.184 1.00 48.94 316 ASN A N 1
ATOM 2564 C CA . ASN A 1 316 ? 2.779 -17.207 24.991 1.00 48.94 316 ASN A CA 1
ATOM 2565 C C . ASN A 1 316 ? 3.400 -16.454 23.797 1.00 48.94 316 ASN A C 1
ATOM 2567 O O . ASN A 1 316 ? 3.168 -15.269 23.573 1.00 48.94 316 ASN A O 1
ATOM 2571 N N . THR A 1 317 ? 4.235 -17.141 23.011 1.00 46.31 317 THR A N 1
ATOM 2572 C CA . THR A 1 317 ? 4.879 -16.569 21.810 1.00 46.31 317 THR A CA 1
ATOM 2573 C C . THR A 1 317 ? 3.945 -16.434 20.603 1.00 46.31 317 THR A C 1
ATOM 2575 O O . THR A 1 317 ? 4.247 -15.639 19.709 1.00 46.31 317 THR A O 1
ATOM 2578 N N . ASP A 1 318 ? 2.806 -17.135 20.604 1.00 50.19 318 ASP A N 1
ATOM 2579 C CA . ASP A 1 318 ? 1.797 -17.116 19.528 1.00 50.19 318 ASP A CA 1
ATOM 2580 C C . ASP A 1 318 ? 0.969 -15.813 19.493 1.00 50.19 318 ASP A C 1
ATOM 2582 O O . ASP A 1 318 ? 0.232 -15.544 18.545 1.00 50.19 318 ASP A O 1
ATOM 2586 N N . GLU A 1 319 ? 1.124 -14.940 20.494 1.00 58.97 319 GLU A N 1
ATOM 2587 C CA . GLU A 1 319 ? 0.326 -13.715 20.637 1.00 58.97 319 GLU A CA 1
ATOM 2588 C C . GLU A 1 319 ? 0.811 -12.537 19.787 1.00 58.97 319 GLU A C 1
ATOM 2590 O O . GLU A 1 319 ? 0.118 -11.532 19.677 1.00 58.97 319 GLU A O 1
ATOM 2595 N N . LYS A 1 320 ? 1.975 -12.610 19.131 1.00 71.88 320 LYS A N 1
ATOM 2596 C CA . LYS A 1 320 ? 2.468 -11.450 18.361 1.00 71.88 320 LYS A CA 1
ATOM 2597 C C . LYS A 1 320 ? 1.629 -11.156 17.119 1.00 71.88 320 LYS A C 1
ATOM 2599 O O . LYS A 1 320 ? 1.617 -10.022 16.663 1.00 71.88 320 LYS A O 1
ATOM 2604 N N . LYS A 1 321 ? 0.939 -12.149 16.560 1.00 85.56 321 LYS A N 1
ATOM 2605 C CA . LYS A 1 321 ? 0.084 -11.984 15.375 1.00 85.56 321 LYS A CA 1
ATOM 2606 C C . LYS A 1 321 ? -1.276 -11.376 15.721 1.00 85.56 321 LYS A C 1
ATOM 2608 O O . LYS A 1 321 ? -1.880 -10.720 14.869 1.00 85.56 321 LYS A O 1
ATOM 2613 N N . TYR A 1 322 ? -1.745 -11.578 16.951 1.00 90.75 322 TYR A N 1
ATOM 2614 C CA . TYR A 1 322 ? -3.106 -11.258 17.353 1.00 90.75 322 TYR A CA 1
ATOM 2615 C C . TYR A 1 322 ? -3.169 -10.222 18.473 1.00 90.75 322 TYR A C 1
ATOM 2617 O O . TYR A 1 322 ? -2.437 -10.262 19.452 1.00 90.75 322 TYR A O 1
ATOM 2625 N N . LEU A 1 323 ? -4.133 -9.326 18.341 1.00 92.00 323 LEU A N 1
ATOM 2626 C CA . LEU A 1 323 ? -4.645 -8.484 19.402 1.00 92.00 323 LEU A CA 1
ATOM 2627 C C . LEU A 1 323 ? -5.851 -9.200 20.024 1.00 92.00 323 LEU A C 1
ATOM 2629 O O . LEU A 1 323 ? -6.807 -9.529 19.316 1.00 92.00 323 LEU A O 1
ATOM 2633 N N . ILE A 1 324 ? -5.797 -9.486 21.325 1.00 91.56 324 ILE A N 1
ATOM 2634 C CA . ILE A 1 324 ? -6.722 -10.425 21.973 1.00 91.56 324 ILE A CA 1
ATOM 2635 C C . ILE A 1 324 ? -7.659 -9.693 22.934 1.00 91.56 324 ILE A C 1
ATOM 2637 O O . ILE A 1 324 ? -7.217 -8.929 23.792 1.00 91.56 324 ILE A O 1
ATOM 2641 N N . LEU A 1 325 ? -8.955 -9.986 22.825 1.00 91.50 325 LEU A N 1
ATOM 2642 C CA . LEU A 1 325 ? -9.957 -9.669 23.841 1.00 91.50 325 LEU A CA 1
ATOM 2643 C C . LEU A 1 325 ? -10.467 -10.980 24.445 1.00 91.50 325 LEU A C 1
ATOM 2645 O O . LEU A 1 325 ? -10.976 -11.822 23.708 1.00 91.50 325 LEU A O 1
ATOM 2649 N N . SER A 1 326 ? -10.326 -11.174 25.755 1.00 89.75 326 SER A N 1
ATOM 2650 C CA . SER A 1 326 ? -10.744 -12.413 26.430 1.00 89.75 326 SER A CA 1
ATOM 2651 C C . SER A 1 326 ? -11.213 -12.132 27.851 1.00 89.75 326 SER A C 1
ATOM 2653 O O . SER A 1 326 ? -10.564 -11.367 28.557 1.00 89.75 326 SER A O 1
ATOM 2655 N N . ASN A 1 327 ? -12.286 -12.795 28.280 1.00 84.94 327 ASN A N 1
ATOM 2656 C CA . ASN A 1 327 ? -12.644 -12.940 29.698 1.00 84.94 327 ASN A CA 1
ATOM 2657 C C . ASN A 1 327 ? -12.627 -14.418 30.139 1.00 84.94 327 ASN A C 1
ATOM 2659 O O . ASN A 1 327 ? -13.198 -14.762 31.173 1.00 84.94 327 ASN A O 1
ATOM 2663 N N . ARG A 1 328 ? -11.996 -15.307 29.354 1.00 77.56 328 ARG A N 1
ATOM 2664 C CA . ARG A 1 328 ? -11.949 -16.750 29.642 1.00 77.56 328 ARG A CA 1
ATOM 2665 C C . ARG A 1 328 ? -10.880 -17.099 30.688 1.00 77.56 328 ARG A C 1
ATOM 2667 O O . ARG A 1 328 ? -10.099 -16.259 31.118 1.00 77.56 328 ARG A O 1
ATOM 2674 N N . ASN A 1 329 ? -10.875 -18.376 31.085 1.00 59.16 329 ASN A N 1
ATOM 2675 C CA . ASN A 1 329 ? -10.070 -19.051 32.121 1.00 59.16 329 ASN A CA 1
ATOM 2676 C C . ASN A 1 329 ? -8.577 -18.659 32.263 1.00 59.16 329 ASN A C 1
ATOM 2678 O O . ASN A 1 329 ? -7.975 -18.980 33.286 1.00 59.16 329 ASN A O 1
ATOM 2682 N N . ASP A 1 330 ? -7.966 -18.021 31.266 1.00 63.41 330 ASP A N 1
ATOM 2683 C CA . ASP A 1 330 ? -6.583 -17.529 31.243 1.00 63.41 330 ASP A CA 1
ATOM 2684 C C . ASP A 1 330 ? -6.420 -16.081 31.754 1.00 63.41 330 ASP A C 1
ATOM 2686 O O . ASP A 1 330 ? -5.301 -15.578 31.857 1.00 63.41 330 ASP A O 1
ATOM 2690 N N . GLY A 1 331 ? -7.520 -15.439 32.149 1.00 69.12 331 GLY A N 1
ATOM 2691 C CA . GLY A 1 331 ? -7.551 -14.093 32.705 1.00 69.12 331 GLY A CA 1
ATOM 2692 C C . GLY A 1 331 ? -8.035 -13.051 31.701 1.00 69.12 331 GLY A C 1
ATOM 2693 O O . GLY A 1 331 ? -8.123 -13.276 30.498 1.00 69.12 331 GLY A O 1
ATOM 2694 N N . MET A 1 332 ? -8.368 -11.872 32.222 1.00 80.12 332 MET A N 1
ATOM 2695 C CA . MET A 1 332 ? -8.899 -10.783 31.411 1.00 80.12 332 MET A CA 1
ATOM 2696 C C . MET A 1 332 ? -7.826 -10.212 30.475 1.00 80.12 332 MET A C 1
ATOM 2698 O O . MET A 1 332 ? -6.799 -9.715 30.945 1.00 80.12 332 MET A O 1
ATOM 2702 N N . LYS A 1 333 ? -8.087 -10.237 29.166 1.00 86.69 333 LYS A N 1
ATOM 2703 C CA . LYS A 1 333 ? -7.246 -9.654 28.112 1.00 86.69 333 LYS A CA 1
ATOM 2704 C C . LYS A 1 333 ? -7.976 -8.505 27.434 1.00 86.69 333 LYS A C 1
ATOM 2706 O O . LYS A 1 333 ? -9.136 -8.640 27.038 1.00 86.69 333 LYS A O 1
ATOM 2711 N N . ARG A 1 334 ? -7.290 -7.371 27.313 1.00 89.44 334 ARG A N 1
ATOM 2712 C CA . ARG A 1 334 ? -7.807 -6.136 26.711 1.00 89.44 334 ARG A CA 1
ATOM 2713 C C . ARG A 1 334 ? -6.896 -5.682 25.585 1.00 89.44 334 ARG A C 1
ATOM 2715 O O . ARG A 1 334 ? -5.695 -5.921 25.630 1.00 89.44 334 ARG A O 1
ATOM 2722 N N . ALA A 1 335 ? -7.445 -4.954 24.626 1.00 91.81 335 ALA A N 1
ATOM 2723 C CA . ALA A 1 335 ? -6.668 -4.359 23.552 1.00 91.81 335 ALA A CA 1
ATOM 2724 C C . ALA A 1 335 ? -6.371 -2.893 23.857 1.00 91.81 335 ALA A C 1
ATOM 2726 O O . ALA A 1 335 ? -7.294 -2.116 24.100 1.00 91.81 335 ALA A O 1
ATOM 2727 N N . LEU A 1 336 ? -5.102 -2.503 23.795 1.00 92.00 336 LEU A N 1
ATOM 2728 C CA . LEU A 1 336 ? -4.675 -1.110 23.800 1.00 92.00 336 LEU A CA 1
ATOM 2729 C C . LEU A 1 336 ? -4.271 -0.702 22.392 1.00 92.00 336 LEU A C 1
ATOM 2731 O O . LEU A 1 336 ? -3.389 -1.323 21.811 1.00 92.00 336 LEU A O 1
ATOM 2735 N N . ILE A 1 337 ? -4.866 0.370 21.880 1.00 94.94 337 ILE A N 1
ATOM 2736 C CA . ILE A 1 337 ? -4.512 0.995 20.608 1.00 94.94 337 ILE A CA 1
ATOM 2737 C C . ILE A 1 337 ? -3.965 2.392 20.886 1.00 94.94 337 ILE A C 1
ATOM 2739 O O . ILE A 1 337 ? -4.651 3.222 21.479 1.00 94.94 337 ILE A O 1
ATOM 2743 N N . LYS A 1 338 ? -2.749 2.677 20.433 1.00 94.19 338 LYS A N 1
ATOM 2744 C CA . LYS A 1 338 ? -2.131 4.005 20.493 1.00 94.19 338 LYS A CA 1
ATOM 2745 C C . LYS A 1 338 ? -2.204 4.644 19.113 1.00 94.19 338 LYS A C 1
ATOM 2747 O O . LYS A 1 338 ? -1.844 4.010 18.124 1.00 94.19 338 LYS A O 1
ATOM 2752 N N . ILE A 1 339 ? -2.658 5.890 19.038 1.00 95.19 339 ILE A N 1
ATOM 2753 C CA . ILE A 1 339 ? -2.890 6.613 17.784 1.00 95.19 339 ILE A CA 1
ATOM 2754 C C . ILE A 1 339 ? -2.207 7.979 17.861 1.00 95.19 339 ILE A C 1
ATOM 2756 O O . ILE A 1 339 ? -2.396 8.720 18.824 1.00 95.19 339 ILE A O 1
ATOM 2760 N N . SER A 1 340 ? -1.425 8.323 16.837 1.00 93.75 340 SER A N 1
ATOM 2761 C CA . SER A 1 340 ? -0.808 9.644 16.672 1.00 93.75 340 SER A CA 1
ATOM 2762 C C . SER A 1 340 ? -1.525 10.439 15.582 1.00 93.75 340 SER A C 1
ATOM 2764 O O . SER A 1 340 ? -1.456 10.095 14.403 1.00 93.75 340 SER A O 1
ATOM 2766 N N . LEU A 1 341 ? -2.199 11.517 15.966 1.00 92.94 341 LEU A N 1
ATOM 2767 C CA . LEU A 1 341 ? -3.003 12.365 15.090 1.00 92.94 341 LEU A CA 1
ATOM 2768 C C . LEU A 1 341 ? -2.194 13.539 14.501 1.00 92.94 341 LEU A C 1
ATOM 2770 O O . LEU A 1 341 ? -1.226 14.002 15.110 1.00 92.94 341 LEU A O 1
ATOM 2774 N N . PRO A 1 342 ? -2.576 14.055 13.316 1.00 91.44 342 PRO A N 1
ATOM 2775 C CA . PRO A 1 342 ? -1.996 15.278 12.767 1.00 91.44 342 PRO A CA 1
ATOM 2776 C C . PRO A 1 342 ? -2.399 16.482 13.624 1.00 91.44 342 PRO A C 1
ATOM 2778 O O . PRO A 1 342 ? -3.485 16.487 14.187 1.00 91.44 342 PRO A O 1
ATOM 2781 N N . GLU A 1 343 ? -1.574 17.528 13.691 1.00 89.56 343 GLU A N 1
ATOM 2782 C CA . GLU A 1 343 ? -1.829 18.708 14.545 1.00 89.56 343 GLU A CA 1
ATOM 2783 C C . GLU A 1 343 ? -3.199 19.364 14.306 1.00 89.56 343 GLU A C 1
ATOM 2785 O O . GLU A 1 343 ? -3.821 19.880 15.230 1.00 89.56 343 GLU A O 1
ATOM 2790 N N . ASP A 1 344 ? -3.701 19.308 13.074 1.00 89.81 344 ASP A N 1
ATOM 2791 C CA . ASP A 1 344 ? -4.969 19.906 12.669 1.00 89.81 344 ASP A CA 1
ATOM 2792 C C . ASP A 1 344 ? -6.156 18.925 12.705 1.00 89.81 344 ASP A C 1
ATOM 2794 O O . ASP A 1 344 ? -7.152 19.131 12.007 1.00 89.81 344 ASP A O 1
ATOM 2798 N N . PHE A 1 345 ? -6.084 17.858 13.513 1.00 91.88 345 PHE A N 1
ATOM 2799 C CA . PHE A 1 345 ? -7.118 16.816 13.557 1.00 91.88 345 PHE A CA 1
ATOM 2800 C C . PHE A 1 345 ? -8.512 17.322 13.961 1.00 91.88 345 PHE A C 1
ATOM 2802 O O . PHE A 1 345 ? -9.515 16.722 13.582 1.00 91.88 345 PHE A O 1
ATOM 2809 N N . ALA A 1 346 ? -8.602 18.452 14.666 1.00 90.19 346 ALA A N 1
ATOM 2810 C CA . ALA A 1 346 ? -9.874 19.048 15.077 1.00 90.19 346 ALA A CA 1
ATOM 2811 C C . ALA A 1 346 ? -10.784 19.454 13.896 1.00 90.19 346 ALA A C 1
ATOM 2813 O O . ALA A 1 346 ? -11.971 19.699 14.089 1.00 90.19 346 ALA A O 1
ATOM 2814 N N . LYS A 1 347 ? -10.248 19.525 12.668 1.00 91.31 347 LYS A N 1
ATOM 2815 C CA . LYS A 1 347 ? -11.023 19.817 11.449 1.00 91.31 347 LYS A CA 1
ATOM 2816 C C . LYS A 1 347 ? -11.861 18.632 10.945 1.00 91.31 347 LYS A C 1
ATOM 2818 O O . LYS A 1 347 ? -12.662 18.814 10.030 1.00 91.31 347 LYS A O 1
ATOM 2823 N N . TYR A 1 348 ? -11.605 17.416 11.433 1.00 94.00 348 TYR A N 1
ATOM 2824 C CA . TYR A 1 348 ? -12.315 16.216 10.991 1.00 94.00 348 TYR A CA 1
ATOM 2825 C C . TYR A 1 348 ? -13.623 16.045 11.763 1.00 94.00 348 TYR A C 1
ATOM 2827 O O . TYR A 1 348 ? -13.721 16.408 12.932 1.00 94.00 348 TYR A O 1
ATOM 2835 N N . ALA A 1 349 ? -14.624 15.470 11.104 1.00 91.81 349 ALA A N 1
ATOM 2836 C CA . ALA A 1 349 ? -15.950 15.272 11.683 1.00 91.81 349 ALA A CA 1
ATOM 2837 C C . ALA A 1 349 ? -16.200 13.825 12.114 1.00 91.81 349 ALA A C 1
ATOM 2839 O O . ALA A 1 349 ? -16.977 13.573 13.034 1.00 91.81 349 ALA A O 1
ATOM 2840 N N . LYS A 1 350 ? -15.537 12.871 11.452 1.00 94.38 350 LYS A N 1
ATOM 2841 C CA . LYS A 1 350 ? -15.656 11.440 11.739 1.00 94.38 350 LYS A CA 1
ATOM 2842 C C . LYS A 1 350 ? -14.292 10.852 12.048 1.00 94.38 350 LYS A C 1
ATOM 2844 O O . LYS A 1 350 ? -13.325 11.198 11.372 1.00 94.38 350 LYS A O 1
ATOM 2849 N N . ALA A 1 351 ? -14.239 9.939 13.012 1.00 95.56 351 ALA A N 1
ATOM 2850 C CA . ALA A 1 351 ? -13.049 9.180 13.382 1.00 95.56 351 ALA A CA 1
ATOM 2851 C C . ALA A 1 351 ? -13.437 7.721 13.611 1.00 95.56 351 ALA A C 1
ATOM 2853 O O . ALA A 1 351 ? -14.257 7.427 14.475 1.00 95.56 351 ALA A O 1
ATOM 2854 N N . ASN A 1 352 ? -12.853 6.808 12.841 1.00 96.38 352 ASN A N 1
ATOM 2855 C CA . ASN A 1 352 ? -13.180 5.388 12.893 1.00 96.38 352 ASN A CA 1
ATOM 2856 C C . ASN A 1 352 ? -11.909 4.564 13.063 1.00 96.38 352 ASN A C 1
ATOM 2858 O O . ASN A 1 352 ? -10.976 4.688 12.268 1.00 96.38 352 ASN A O 1
ATOM 2862 N N . LEU A 1 353 ? -11.906 3.701 14.074 1.00 97.38 353 LEU A N 1
ATOM 2863 C CA . LEU A 1 353 ? -10.929 2.633 14.229 1.00 97.38 353 LEU A CA 1
ATOM 2864 C C . LEU A 1 353 ? -11.514 1.352 13.627 1.00 97.38 353 LEU A C 1
ATOM 2866 O O . LEU A 1 353 ? -12.652 0.986 13.917 1.00 97.38 353 LEU A O 1
ATOM 2870 N N . TRP A 1 354 ? -10.725 0.668 12.810 1.00 97.38 354 TRP A N 1
ATOM 2871 C CA . TRP A 1 354 ? -11.102 -0.578 12.159 1.00 97.38 354 TRP A CA 1
ATOM 2872 C C . TRP A 1 354 ? -10.150 -1.690 12.569 1.00 97.38 354 TRP A C 1
ATOM 2874 O O . TRP A 1 354 ? -8.938 -1.580 12.369 1.00 97.38 354 TRP A O 1
ATOM 2884 N N . LEU A 1 355 ? -10.711 -2.766 13.116 1.00 97.31 355 LEU A N 1
ATOM 2885 C CA . LEU A 1 355 ? -9.982 -3.976 13.493 1.00 97.31 355 LEU A CA 1
ATOM 2886 C C . LEU A 1 355 ? -10.543 -5.165 12.713 1.00 97.31 355 LEU A C 1
ATOM 2888 O O . LEU A 1 355 ? -11.759 -5.302 12.594 1.00 97.31 355 LEU A O 1
ATOM 2892 N N . PHE A 1 356 ? -9.682 -6.037 12.195 1.00 96.00 356 PHE A N 1
ATOM 2893 C CA . PHE A 1 356 ? -10.125 -7.248 11.508 1.00 96.00 356 PHE A CA 1
ATOM 2894 C C . PHE A 1 356 ? -10.216 -8.415 12.491 1.00 96.00 356 PHE A C 1
ATOM 2896 O O . PHE A 1 356 ? -9.187 -8.874 12.986 1.00 96.00 356 PHE A O 1
ATOM 2903 N N . LEU A 1 357 ? -11.430 -8.889 12.773 1.00 95.88 357 LEU A N 1
ATOM 2904 C CA . LEU A 1 357 ? -11.680 -10.072 13.593 1.00 95.88 357 LEU A CA 1
ATOM 2905 C C . LEU A 1 357 ? -11.332 -11.321 12.782 1.00 95.88 357 LEU A C 1
ATOM 2907 O O . LEU A 1 357 ? -12.036 -11.653 11.829 1.00 95.88 357 LEU A O 1
ATOM 2911 N N . ALA A 1 358 ? -10.240 -11.986 13.151 1.00 93.56 358 ALA A N 1
ATOM 2912 C CA . ALA A 1 358 ? -9.696 -13.135 12.438 1.00 93.56 358 ALA A CA 1
ATOM 2913 C C . ALA A 1 358 ? -10.244 -14.460 12.978 1.00 93.56 358 ALA A C 1
ATOM 2915 O O . ALA A 1 358 ? -10.611 -15.338 12.201 1.00 93.56 358 ALA A O 1
ATOM 2916 N N . GLU A 1 359 ? -10.320 -14.596 14.304 1.00 91.88 359 GLU A N 1
ATOM 2917 C CA . GLU A 1 359 ? -10.736 -15.835 14.964 1.00 91.88 359 GLU A CA 1
ATOM 2918 C C . GLU A 1 359 ? -11.595 -15.548 16.196 1.00 91.88 359 GLU A C 1
ATOM 2920 O O . GLU A 1 359 ? -11.482 -14.502 16.842 1.00 91.88 359 GLU A O 1
ATOM 2925 N N . MET A 1 360 ? -12.454 -16.510 16.529 1.00 90.31 360 MET A N 1
ATOM 2926 C CA . MET A 1 360 ? -13.337 -16.460 17.688 1.00 90.31 360 MET A CA 1
ATOM 2927 C C . MET A 1 360 ? -13.359 -17.827 18.362 1.00 90.31 360 MET A C 1
ATOM 2929 O O . MET A 1 360 ? -13.588 -18.842 17.706 1.00 90.31 360 MET A O 1
ATOM 2933 N N . GLU A 1 361 ? -13.193 -17.847 19.678 1.00 87.50 361 GLU A N 1
ATOM 2934 C CA . GLU A 1 361 ? -13.396 -19.031 20.510 1.00 87.50 361 GLU A CA 1
ATOM 2935 C C . GLU A 1 361 ? -14.493 -18.732 21.524 1.00 87.50 361 GLU A C 1
ATOM 2937 O O . GLU A 1 361 ? -14.298 -17.967 22.469 1.00 87.50 361 GLU A O 1
ATOM 2942 N N . TYR A 1 362 ? -15.657 -19.347 21.345 1.00 75.38 362 TYR A N 1
ATOM 2943 C CA . TYR A 1 362 ? -16.804 -19.154 22.226 1.00 75.38 362 TYR A CA 1
ATOM 2944 C C . TYR A 1 362 ? -17.535 -20.478 22.453 1.00 75.38 362 TYR A C 1
ATOM 2946 O O . TYR A 1 362 ? -17.493 -21.382 21.614 1.00 75.38 362 TYR A O 1
ATOM 2954 N N . HIS A 1 363 ? -18.206 -20.610 23.599 1.00 64.56 363 HIS A N 1
ATOM 2955 C CA . HIS A 1 363 ? -19.178 -21.686 23.783 1.00 64.56 363 HIS A CA 1
ATOM 2956 C C . HIS A 1 363 ? -20.433 -21.375 22.961 1.00 64.56 363 HIS A C 1
ATOM 2958 O O . HIS A 1 363 ? -20.902 -20.238 23.020 1.00 64.56 363 HIS A O 1
ATOM 2964 N N . PRO A 1 364 ? -21.008 -22.349 22.229 1.00 53.56 364 PRO A N 1
ATOM 2965 C CA . PRO A 1 364 ? -22.148 -22.111 21.354 1.00 53.56 364 PRO A CA 1
ATOM 2966 C C . PRO A 1 364 ? -23.382 -21.722 22.175 1.00 53.56 364 PRO A C 1
ATOM 2968 O O . PRO A 1 364 ? -24.162 -22.560 22.621 1.00 53.56 364 PRO A O 1
ATOM 2971 N N . SER A 1 365 ? -23.550 -20.421 22.368 1.00 55.69 365 SER A N 1
ATOM 2972 C CA . SER A 1 365 ? -24.819 -19.779 22.669 1.00 55.69 365 SER A CA 1
ATOM 2973 C C . SER A 1 365 ? -25.250 -19.028 21.412 1.00 55.69 365 SER A C 1
ATOM 2975 O O . SER A 1 365 ? -24.414 -18.602 20.619 1.00 55.69 365 SER A O 1
ATOM 2977 N N . GLN A 1 366 ? -26.556 -18.896 21.198 1.00 60.41 366 GLN A N 1
ATOM 2978 C CA . GLN A 1 366 ? -27.181 -18.283 20.017 1.00 60.41 366 GLN A CA 1
ATOM 2979 C C . GLN A 1 366 ? -26.943 -16.756 19.906 1.00 60.41 366 GLN A C 1
ATOM 2981 O O . GLN A 1 366 ? -27.802 -16.035 19.405 1.00 60.41 366 GLN A O 1
ATOM 2986 N N . LYS A 1 367 ? -25.829 -16.224 20.426 1.00 74.81 367 LYS A N 1
ATOM 2987 C CA . LYS A 1 367 ? -25.518 -14.794 20.364 1.00 74.81 367 LYS A CA 1
ATOM 2988 C C . LYS A 1 367 ? -25.051 -14.427 18.956 1.00 74.81 367 LYS A C 1
ATOM 2990 O O . LYS A 1 367 ? -24.090 -14.991 18.446 1.00 74.81 367 LYS A O 1
ATOM 2995 N N . GLU A 1 368 ? -25.712 -13.446 18.351 1.00 85.50 368 GLU A N 1
ATOM 2996 C CA . GLU A 1 368 ? -25.310 -12.875 17.056 1.00 85.50 368 GLU A CA 1
ATOM 2997 C C . GLU A 1 368 ? -24.257 -11.763 17.215 1.00 85.50 368 GLU A C 1
ATOM 2999 O O . GLU A 1 368 ? -23.525 -11.446 16.276 1.00 85.50 368 GLU A O 1
ATOM 3004 N N . SER A 1 369 ? -24.146 -11.186 18.416 1.00 90.25 369 SER A N 1
ATOM 3005 C CA . SER A 1 369 ? -23.214 -10.107 18.737 1.00 90.25 369 SER A CA 1
ATOM 3006 C C . SER A 1 369 ? -22.782 -10.122 20.200 1.00 90.25 369 SER A C 1
ATOM 3008 O O . SER A 1 369 ? -23.502 -10.644 21.053 1.00 90.25 369 SER A O 1
ATOM 3010 N N . VAL A 1 370 ? -21.656 -9.473 20.491 1.00 91.06 370 VAL A N 1
ATOM 3011 C CA . VAL A 1 370 ? -21.114 -9.282 21.844 1.00 91.06 370 VAL A CA 1
ATOM 3012 C C . VAL A 1 370 ? -20.900 -7.810 22.133 1.00 91.06 370 VAL A C 1
ATOM 3014 O O . VAL A 1 370 ? -20.548 -7.034 21.241 1.00 91.06 370 VAL A O 1
ATOM 3017 N N . LYS A 1 371 ? -21.114 -7.420 23.386 1.00 91.12 371 LYS A N 1
ATOM 3018 C CA . LYS A 1 371 ? -20.914 -6.040 23.813 1.00 91.12 371 LYS A CA 1
ATOM 3019 C C . LYS A 1 371 ? -19.466 -5.835 24.250 1.00 91.12 371 LYS A C 1
ATOM 3021 O O . LYS A 1 371 ? -18.913 -6.636 25.002 1.00 91.12 371 LYS A O 1
ATOM 3026 N N . VAL A 1 372 ? -18.866 -4.738 23.803 1.00 92.19 372 VAL A N 1
ATOM 3027 C CA . VAL A 1 372 ? -17.545 -4.293 24.258 1.00 92.19 372 VAL A CA 1
ATOM 3028 C C . VAL A 1 372 ? -17.592 -2.853 24.733 1.00 92.19 372 VAL A C 1
ATOM 3030 O O . VAL A 1 372 ? -18.377 -2.047 24.221 1.00 92.19 372 VAL A O 1
ATOM 3033 N N . SER A 1 373 ? -16.729 -2.528 25.687 1.00 90.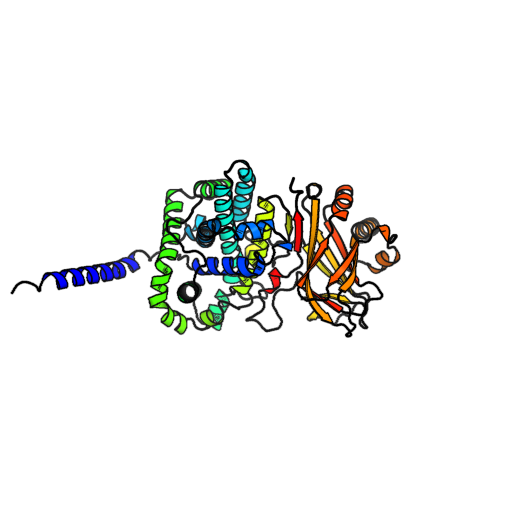75 373 SER A N 1
ATOM 3034 C CA . SER A 1 373 ? -16.437 -1.157 26.078 1.00 90.75 373 SER A CA 1
ATOM 3035 C C . SER A 1 373 ? -15.209 -0.647 25.330 1.00 90.75 373 SER A C 1
ATOM 3037 O O . SER A 1 373 ? -14.242 -1.374 25.091 1.00 90.75 373 SER A O 1
ATOM 3039 N N . VAL A 1 374 ? -15.269 0.620 24.937 1.00 91.12 374 VAL A N 1
ATOM 3040 C CA . VAL A 1 374 ? -14.192 1.366 24.292 1.00 91.12 374 VAL A CA 1
ATOM 3041 C C . VAL A 1 374 ? -14.006 2.656 25.073 1.00 91.12 374 VAL A C 1
ATOM 3043 O O . VAL A 1 374 ? -14.968 3.399 25.290 1.00 91.12 374 VAL A O 1
ATOM 3046 N N . PHE A 1 375 ? -12.780 2.910 25.516 1.00 86.50 375 PHE A N 1
ATOM 3047 C CA . PHE A 1 375 ? -12.481 4.013 26.418 1.00 86.50 375 PHE A CA 1
ATOM 3048 C C . PHE A 1 375 ? -11.151 4.683 26.078 1.00 86.50 375 PHE A C 1
ATOM 3050 O O . PHE A 1 375 ? -10.162 4.017 25.783 1.00 86.50 375 PHE A O 1
ATOM 3057 N N . ASP A 1 376 ? -11.120 6.010 26.147 1.00 86.56 376 ASP A N 1
ATOM 3058 C CA . ASP A 1 376 ? -9.905 6.803 25.995 1.00 86.56 376 ASP A CA 1
ATOM 3059 C C . ASP A 1 376 ? -9.181 6.965 27.345 1.00 86.56 376 ASP A C 1
ATOM 3061 O O . ASP A 1 376 ? -9.644 7.679 28.233 1.00 86.56 376 ASP A O 1
ATOM 3065 N N . ILE A 1 377 ? -8.007 6.341 27.480 1.00 83.81 377 ILE A N 1
ATOM 3066 C CA . ILE A 1 377 ? -7.177 6.370 28.698 1.00 83.81 377 ILE A CA 1
ATOM 3067 C C . ILE A 1 377 ? -6.066 7.433 28.659 1.00 83.81 377 ILE A C 1
ATOM 3069 O O . ILE A 1 377 ? -5.165 7.421 29.496 1.00 83.81 377 ILE A O 1
ATOM 3073 N N . THR A 1 378 ? -6.079 8.362 27.702 1.00 77.75 378 THR A N 1
ATOM 3074 C CA . THR A 1 378 ? -4.967 9.314 27.500 1.00 77.75 378 THR A CA 1
ATOM 3075 C C . THR A 1 378 ? -4.638 10.129 28.762 1.00 77.75 378 THR A C 1
ATOM 3077 O O . THR A 1 378 ? -3.470 10.371 29.059 1.00 77.75 378 THR A O 1
ATOM 3080 N N . ASN A 1 379 ? -5.647 10.495 29.562 1.00 58.94 379 ASN A N 1
ATOM 3081 C CA . ASN A 1 379 ? -5.455 11.273 30.793 1.00 58.94 379 ASN A CA 1
ATOM 3082 C C . ASN A 1 379 ? -4.827 10.476 31.951 1.00 58.94 379 ASN A C 1
ATOM 3084 O O . ASN A 1 379 ? -4.135 11.070 32.778 1.00 58.94 379 ASN A O 1
ATOM 3088 N N . SER A 1 380 ? -5.032 9.156 32.034 1.00 53.94 380 SER A N 1
ATOM 3089 C CA . SER A 1 380 ? -4.438 8.364 33.121 1.00 53.94 380 SER A CA 1
ATOM 3090 C C . SER A 1 380 ? -2.928 8.199 32.947 1.00 53.94 380 SER A C 1
ATOM 3092 O O . SER A 1 380 ? -2.192 8.240 33.927 1.00 53.94 380 SER A O 1
ATOM 3094 N N . GLN A 1 381 ? -2.451 8.139 31.699 1.00 49.69 381 GLN A N 1
ATOM 3095 C CA . GLN A 1 381 ? -1.019 8.091 31.376 1.00 49.69 381 GLN A CA 1
ATOM 3096 C C . GLN A 1 381 ? -0.296 9.432 31.608 1.00 49.69 381 GLN A C 1
ATOM 3098 O O . GLN A 1 381 ? 0.903 9.446 31.892 1.00 49.69 381 GLN A O 1
ATOM 3103 N N . LEU A 1 382 ? -0.997 10.568 31.492 1.00 42.94 382 LEU A N 1
ATOM 3104 C CA . LEU A 1 382 ? -0.418 11.899 31.727 1.00 42.94 382 LEU A CA 1
ATOM 3105 C C . LEU A 1 382 ? -0.166 12.168 33.223 1.00 42.94 382 LEU A C 1
ATOM 3107 O O . LEU A 1 382 ? 0.886 12.700 33.569 1.00 42.94 382 LEU A O 1
ATOM 3111 N N . ASN A 1 383 ? -1.066 11.725 34.108 1.00 37.75 383 ASN A N 1
ATOM 3112 C CA . ASN A 1 383 ? -0.928 11.908 35.562 1.00 37.75 383 ASN A CA 1
ATOM 3113 C C . ASN A 1 383 ? 0.182 11.045 36.197 1.00 37.75 383 ASN A C 1
ATOM 3115 O O . ASN A 1 383 ? 0.713 11.398 37.251 1.00 37.75 383 ASN A O 1
ATOM 3119 N N . GLU A 1 384 ? 0.561 9.925 35.575 1.00 42.22 384 GLU A N 1
ATOM 3120 C CA . GLU A 1 384 ? 1.693 9.106 36.037 1.00 42.22 384 GLU A CA 1
ATOM 3121 C C . GLU A 1 384 ? 3.047 9.738 35.681 1.00 42.22 384 GLU A C 1
ATOM 3123 O O . GLU A 1 384 ? 3.986 9.672 36.478 1.00 42.22 384 GLU A O 1
ATOM 3128 N N . ARG A 1 385 ? 3.146 10.434 34.536 1.00 38.03 385 ARG A N 1
ATOM 3129 C CA . ARG A 1 385 ? 4.383 11.123 34.123 1.00 38.03 385 ARG A CA 1
ATOM 3130 C C . ARG A 1 385 ? 4.755 12.307 35.015 1.00 38.03 385 ARG A C 1
ATOM 3132 O O . ARG A 1 385 ? 5.942 12.585 35.152 1.00 38.03 385 ARG A O 1
ATOM 3139 N N . GLU A 1 386 ? 3.787 12.986 35.631 1.00 35.66 386 GLU A N 1
ATOM 3140 C CA . GLU A 1 386 ? 4.076 14.076 36.578 1.00 35.66 386 GLU A CA 1
ATOM 3141 C C . GLU A 1 386 ? 4.514 13.571 37.964 1.00 35.66 386 GLU A C 1
ATOM 3143 O O . GLU A 1 386 ? 5.182 14.303 38.693 1.00 35.66 386 GLU A O 1
ATOM 3148 N N . ASN A 1 387 ? 4.216 12.313 38.313 1.00 35.66 387 ASN A N 1
ATOM 3149 C CA . ASN A 1 387 ? 4.514 11.753 39.635 1.00 35.66 387 ASN A CA 1
ATOM 3150 C C . ASN A 1 387 ? 5.751 10.838 39.689 1.00 35.66 387 ASN A C 1
ATOM 3152 O O . ASN A 1 387 ? 6.208 10.522 40.788 1.00 35.66 387 ASN A O 1
ATOM 3156 N N . SER A 1 388 ? 6.342 10.431 38.558 1.00 36.06 388 SER A N 1
ATOM 3157 C CA . SER A 1 388 ? 7.555 9.596 38.555 1.00 36.06 388 SER A CA 1
ATOM 3158 C C . SER A 1 388 ? 8.826 10.416 38.297 1.00 36.06 388 SER A C 1
ATOM 3160 O O . SER A 1 388 ? 9.377 10.445 37.195 1.00 36.06 388 SER A O 1
ATOM 3162 N N . CYS A 1 389 ? 9.336 11.059 39.345 1.00 32.00 389 CYS A N 1
ATOM 3163 C CA . CYS A 1 389 ? 10.699 11.582 39.376 1.00 32.00 389 CYS A CA 1
ATOM 3164 C C . CYS A 1 389 ? 11.661 10.466 39.822 1.00 32.00 389 CYS A C 1
ATOM 3166 O O . CYS A 1 389 ? 12.281 10.571 40.872 1.00 32.00 389 CYS A O 1
ATOM 3168 N N . ASP A 1 390 ? 11.746 9.361 39.074 1.00 32.50 390 ASP A N 1
ATOM 3169 C CA . ASP A 1 390 ? 12.867 8.434 39.239 1.00 32.50 390 ASP A CA 1
ATOM 3170 C C . ASP A 1 390 ? 13.149 7.616 37.976 1.00 32.50 390 ASP A C 1
ATOM 3172 O O . ASP A 1 390 ? 12.307 6.912 37.416 1.00 32.50 390 ASP A O 1
ATOM 3176 N N . SER A 1 391 ? 14.377 7.754 37.492 1.00 38.38 391 SER A N 1
ATOM 3177 C CA . SER A 1 391 ? 14.845 7.168 36.243 1.00 38.38 391 SER A CA 1
ATOM 3178 C C . SER A 1 391 ? 15.435 5.778 36.492 1.00 38.38 391 SER A C 1
ATOM 3180 O O . SER A 1 391 ? 16.566 5.684 36.968 1.00 38.38 391 SER A O 1
ATOM 3182 N N . LYS A 1 392 ? 14.688 4.710 36.158 1.00 31.95 392 LYS A N 1
ATOM 3183 C CA . LYS A 1 392 ? 15.145 3.423 35.560 1.00 31.95 392 LYS A CA 1
ATOM 3184 C C . LYS A 1 392 ? 14.126 2.291 35.794 1.00 31.95 392 LYS A C 1
ATOM 3186 O O . LYS A 1 392 ? 13.873 1.947 36.937 1.00 31.95 392 LYS A O 1
ATOM 3191 N N . ARG A 1 393 ? 13.726 1.617 34.696 1.00 31.39 393 ARG A N 1
ATOM 3192 C CA . ARG A 1 393 ? 12.956 0.342 34.610 1.00 31.39 393 ARG A CA 1
ATOM 3193 C C . ARG A 1 393 ? 11.519 0.441 35.160 1.00 31.39 393 ARG A C 1
ATOM 3195 O O . ARG A 1 393 ? 11.323 0.475 36.359 1.00 31.39 393 ARG A O 1
ATOM 3202 N N . THR A 1 394 ? 10.461 0.456 34.353 1.00 31.64 394 THR A N 1
ATOM 3203 C CA . THR A 1 394 ? 9.922 -0.655 33.534 1.00 31.64 394 THR A CA 1
ATOM 3204 C C . THR A 1 394 ? 8.799 -0.093 32.633 1.00 31.64 394 THR A C 1
ATOM 3206 O O . THR A 1 394 ? 8.087 0.805 33.056 1.00 31.64 394 THR A O 1
ATOM 3209 N N . ASN A 1 395 ? 8.636 -0.590 31.398 1.00 34.34 395 ASN A N 1
ATOM 3210 C CA . ASN A 1 395 ? 7.596 -0.146 30.441 1.00 34.34 395 ASN A CA 1
ATOM 3211 C C . ASN A 1 395 ? 6.216 -0.800 30.680 1.00 34.34 395 ASN A C 1
ATOM 3213 O O . ASN A 1 395 ? 5.341 -0.730 29.819 1.00 34.34 395 ASN A O 1
ATOM 3217 N N . GLU A 1 396 ? 6.015 -1.445 31.827 1.00 39.06 396 GLU A N 1
ATOM 3218 C CA . GLU A 1 396 ? 4.719 -1.981 32.235 1.00 39.06 396 GLU A CA 1
ATOM 3219 C C . GLU A 1 396 ? 3.930 -0.851 32.890 1.00 39.06 396 GLU A C 1
ATOM 3221 O O . GLU A 1 396 ? 4.052 -0.582 34.081 1.00 39.06 396 GLU A O 1
ATOM 3226 N N . ILE A 1 397 ? 3.164 -0.139 32.066 1.00 44.03 397 ILE A N 1
ATOM 3227 C CA . ILE A 1 397 ? 2.119 0.776 32.525 1.00 44.03 397 ILE A CA 1
ATOM 3228 C C . ILE A 1 397 ? 1.240 -0.008 33.507 1.00 44.03 397 ILE A C 1
ATOM 3230 O O . ILE A 1 397 ? 0.711 -1.063 33.144 1.00 44.03 397 ILE A O 1
ATOM 3234 N N . ASP A 1 398 ? 1.065 0.495 34.729 1.00 43.06 398 ASP A N 1
ATOM 3235 C CA . ASP A 1 398 ? 0.204 -0.119 35.742 1.00 43.06 398 ASP A CA 1
ATOM 3236 C C . ASP A 1 398 ? -1.271 0.184 35.416 1.00 43.06 398 ASP A C 1
ATOM 3238 O O . ASP A 1 398 ? -2.005 0.875 36.125 1.00 43.06 398 ASP A O 1
ATOM 3242 N N . VAL A 1 399 ? -1.734 -0.342 34.276 1.00 46.72 399 VAL A N 1
ATOM 3243 C CA . VAL A 1 399 ? -3.114 -0.215 33.778 1.00 46.72 399 VAL A CA 1
ATOM 3244 C C . VAL A 1 399 ? -4.119 -0.713 34.830 1.00 46.72 399 VAL A C 1
ATOM 3246 O O . VAL A 1 399 ? -5.267 -0.264 34.855 1.00 46.72 399 VAL A O 1
ATOM 3249 N N . ARG A 1 400 ? -3.686 -1.581 35.760 1.00 43.09 400 ARG A N 1
ATOM 3250 C CA . ARG A 1 400 ? -4.493 -2.078 36.884 1.00 43.09 400 ARG A CA 1
ATOM 3251 C C . ARG A 1 400 ? -4.926 -0.966 37.845 1.00 43.09 400 ARG A C 1
ATOM 3253 O O . ARG A 1 400 ? -6.061 -1.014 38.324 1.00 43.09 400 ARG A O 1
ATOM 3260 N N . MET A 1 401 ? -4.100 0.057 38.085 1.00 39.31 401 MET A N 1
ATOM 3261 C CA . MET A 1 401 ? -4.504 1.215 38.896 1.00 39.31 401 MET A CA 1
ATOM 3262 C C . MET A 1 401 ? -5.523 2.103 38.172 1.00 39.31 401 MET A C 1
ATOM 3264 O O . MET A 1 401 ? -6.461 2.592 38.798 1.00 39.31 401 MET A O 1
ATOM 3268 N N . THR A 1 402 ? -5.412 2.239 36.848 1.00 48.22 402 THR A N 1
ATOM 3269 C CA . THR A 1 402 ? -6.358 3.039 36.048 1.00 48.22 402 THR A CA 1
ATOM 3270 C C . THR A 1 402 ? -7.758 2.411 36.022 1.00 48.22 402 THR A C 1
ATOM 3272 O O . THR A 1 402 ? -8.756 3.124 36.076 1.00 48.22 402 THR A O 1
ATOM 3275 N N . LEU A 1 403 ? -7.849 1.078 35.987 1.00 48.53 403 LEU A N 1
ATOM 3276 C CA . LEU A 1 403 ? -9.120 0.342 35.925 1.00 48.53 403 LEU A CA 1
ATOM 3277 C C . LEU A 1 403 ? -9.960 0.457 37.203 1.00 48.53 403 LEU A C 1
ATOM 3279 O O . LEU A 1 403 ? -11.181 0.528 37.120 1.00 48.53 403 LEU A O 1
ATOM 3283 N N . SER A 1 404 ? -9.320 0.522 38.375 1.00 42.34 404 SER A N 1
ATOM 3284 C CA . SER A 1 404 ? -10.019 0.715 39.660 1.00 42.34 404 SER A CA 1
ATOM 3285 C C . SER A 1 404 ? -10.452 2.167 39.907 1.00 42.34 404 SER A C 1
ATOM 3287 O O . SER A 1 404 ? -11.274 2.421 40.785 1.00 42.34 404 SER A O 1
ATOM 3289 N N . GLN A 1 405 ? -9.933 3.111 39.115 1.00 43.38 405 GLN A N 1
ATOM 3290 C CA . GLN A 1 405 ? -10.267 4.538 39.148 1.00 43.38 405 GLN A CA 1
ATOM 3291 C C . GLN A 1 405 ? -11.120 4.985 37.950 1.00 43.38 405 GLN A C 1
ATOM 3293 O O . GLN A 1 405 ? -11.327 6.188 37.766 1.00 43.38 405 GLN A O 1
ATOM 3298 N N . MET A 1 406 ? -11.605 4.048 37.123 1.00 49.19 406 MET A N 1
ATOM 3299 C CA . MET A 1 406 ? -12.430 4.376 35.962 1.00 49.19 406 MET A CA 1
ATOM 3300 C C . MET A 1 406 ? -13.685 5.137 36.397 1.00 49.19 406 MET A C 1
ATOM 3302 O O . MET A 1 406 ? -14.490 4.660 37.196 1.00 49.19 406 MET A O 1
ATOM 3306 N N . LYS A 1 407 ? -13.797 6.360 35.875 1.00 46.84 407 LYS A N 1
ATOM 3307 C CA . LYS A 1 407 ? -14.924 7.276 36.057 1.00 46.84 407 LYS A CA 1
ATOM 3308 C C . LYS A 1 407 ? -16.230 6.666 35.525 1.00 46.84 407 LYS A C 1
ATOM 3310 O O . LYS A 1 407 ? -16.211 5.655 34.828 1.00 46.84 407 LYS A O 1
ATOM 3315 N N . SER A 1 408 ? -17.347 7.293 35.906 1.00 50.69 408 SER A N 1
ATOM 3316 C CA . SER A 1 408 ? -18.734 6.885 35.635 1.00 50.69 408 SER A CA 1
ATOM 3317 C C . SER A 1 408 ? -18.972 6.353 34.212 1.00 50.69 408 SER A C 1
ATOM 3319 O O . SER A 1 408 ? -18.327 6.779 33.256 1.00 50.69 408 SER A O 1
ATOM 3321 N N . GLU A 1 409 ? -19.963 5.462 34.064 1.00 51.91 409 GLU A N 1
ATOM 3322 C CA . GLU A 1 409 ? -20.417 4.873 32.785 1.00 51.91 409 GLU A CA 1
ATOM 3323 C C . GLU A 1 409 ? -20.642 5.899 31.647 1.00 51.91 409 GLU A C 1
ATOM 3325 O O . GLU A 1 409 ? -20.656 5.528 30.476 1.00 51.91 409 GLU A O 1
ATOM 3330 N N . GLU A 1 410 ? -20.776 7.188 31.974 1.00 53.41 410 GLU A N 1
ATOM 3331 C CA . GLU A 1 410 ? -21.005 8.304 31.051 1.00 53.41 410 GLU A CA 1
ATOM 3332 C C . GLU A 1 410 ? -19.836 8.585 30.077 1.00 53.41 410 GLU A C 1
ATOM 3334 O O . GLU A 1 410 ? -20.075 9.116 28.992 1.00 53.41 410 GLU A O 1
ATOM 3339 N N . GLU A 1 411 ? -18.587 8.206 30.389 1.00 65.44 411 GLU A N 1
ATOM 3340 C CA . GLU A 1 411 ? -17.419 8.499 29.524 1.00 65.44 411 GLU A CA 1
ATOM 3341 C C . GLU A 1 411 ? -17.103 7.378 28.492 1.00 65.44 411 GLU A C 1
ATOM 3343 O O . GLU A 1 411 ? -16.371 7.586 27.512 1.00 65.44 411 GLU A O 1
ATOM 3348 N N . GLN A 1 412 ? -17.703 6.189 28.622 1.00 74.75 412 GLN A N 1
ATOM 3349 C CA . GLN A 1 412 ? -17.406 5.017 27.777 1.00 74.75 412 GLN A CA 1
ATOM 3350 C C . GLN A 1 412 ? -18.229 4.989 26.476 1.00 74.75 412 GLN A C 1
ATOM 3352 O O . GLN A 1 412 ? -19.330 5.534 26.390 1.00 74.75 412 GLN A O 1
ATOM 3357 N N . ILE A 1 413 ? -17.684 4.406 25.405 1.00 85.00 413 ILE A N 1
ATOM 3358 C CA . ILE A 1 413 ? -18.476 3.990 24.234 1.00 85.00 413 ILE A CA 1
ATOM 3359 C C . ILE A 1 413 ? -18.741 2.502 24.376 1.00 85.00 413 ILE A C 1
ATOM 3361 O O . ILE A 1 413 ? -17.826 1.734 24.655 1.00 85.00 413 ILE A O 1
ATOM 3365 N N . PHE A 1 414 ? -19.977 2.093 24.122 1.00 88.44 414 PHE A N 1
ATOM 3366 C CA . PHE A 1 414 ? -20.305 0.685 23.967 1.00 88.44 414 PHE A CA 1
ATOM 3367 C C . PHE A 1 414 ? -20.495 0.369 22.489 1.00 88.44 414 PHE A C 1
ATOM 3369 O O . PHE A 1 414 ? -21.216 1.081 21.788 1.00 88.44 414 PHE A O 1
ATOM 3376 N N . ALA A 1 415 ? -19.860 -0.702 22.026 1.00 88.75 415 ALA A N 1
ATOM 3377 C CA . ALA A 1 415 ? -20.028 -1.216 20.674 1.00 88.75 415 ALA A CA 1
ATOM 3378 C C . ALA A 1 415 ? -20.561 -2.650 20.729 1.00 88.75 415 ALA A C 1
ATOM 3380 O O . ALA A 1 415 ? -20.128 -3.450 21.557 1.00 88.75 415 ALA A O 1
ATOM 3381 N N . ASN A 1 416 ? -21.497 -2.968 19.835 1.00 91.62 416 ASN A N 1
ATOM 3382 C CA . ASN A 1 416 ? -21.950 -4.337 19.613 1.00 91.62 416 ASN A CA 1
ATOM 3383 C C . ASN A 1 416 ? -21.170 -4.903 18.428 1.00 91.62 416 ASN A C 1
ATOM 3385 O O . ASN A 1 416 ? -21.327 -4.438 17.299 1.00 91.62 416 ASN A O 1
ATOM 3389 N N . ILE A 1 417 ? -20.319 -5.887 18.69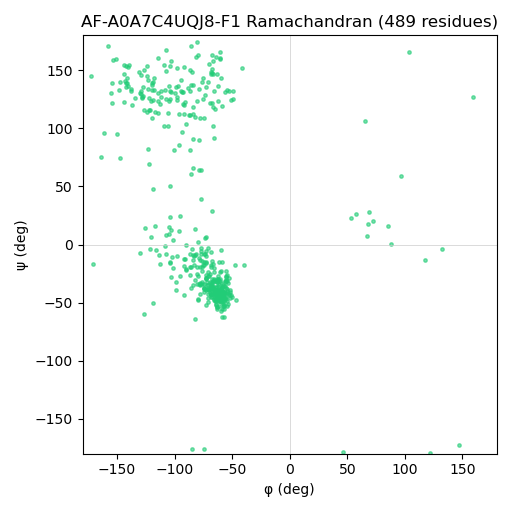3 1.00 91.50 417 ILE A N 1
ATOM 3390 C CA . ILE A 1 417 ? -19.506 -6.554 17.681 1.00 91.50 417 ILE A CA 1
ATOM 3391 C C . ILE A 1 417 ? -20.281 -7.770 17.171 1.00 91.50 417 ILE A C 1
ATOM 3393 O O . ILE A 1 417 ? -20.581 -8.652 17.978 1.00 91.50 417 ILE A O 1
ATOM 3397 N N . PRO A 1 418 ? -20.602 -7.868 15.869 1.00 90.88 418 PRO A N 1
ATOM 3398 C CA . PRO A 1 418 ? -21.152 -9.097 15.310 1.00 90.88 418 PRO A CA 1
ATOM 3399 C C . PRO A 1 418 ? -20.137 -10.239 15.439 1.00 90.88 418 PRO A C 1
ATOM 3401 O O . PRO A 1 418 ? -18.957 -10.064 15.131 1.00 90.88 418 PRO A O 1
ATOM 3404 N N . LEU A 1 419 ? -20.588 -11.427 15.846 1.00 88.06 419 LEU A N 1
ATOM 3405 C CA . LEU A 1 419 ? -19.736 -12.620 15.954 1.00 88.06 419 LEU A CA 1
ATOM 3406 C C . LEU A 1 419 ? -19.503 -13.265 14.579 1.00 88.06 419 LEU A C 1
ATOM 3408 O O . LEU A 1 419 ? -19.926 -14.387 14.297 1.00 88.06 419 LEU A O 1
ATOM 3412 N N . LYS A 1 420 ? -18.833 -12.523 13.694 1.00 91.00 420 LYS A N 1
ATOM 3413 C CA . LYS A 1 420 ? -18.486 -12.935 12.333 1.00 91.00 420 LYS A CA 1
ATOM 3414 C C . LYS A 1 420 ? -17.093 -12.423 11.974 1.00 91.00 420 LYS A C 1
ATOM 3416 O O . LYS A 1 420 ? -16.789 -11.256 12.196 1.00 91.00 420 LYS A O 1
ATOM 3421 N N . VAL A 1 421 ? -16.278 -13.287 11.364 1.00 92.88 421 VAL A N 1
ATOM 3422 C CA . VAL A 1 421 ? -14.962 -12.916 10.815 1.00 92.88 421 VAL A CA 1
ATOM 3423 C C . VAL A 1 421 ? -15.119 -11.767 9.818 1.00 92.88 421 VAL A C 1
ATOM 3425 O O . VAL A 1 421 ? -15.971 -11.829 8.924 1.00 92.88 421 VAL A O 1
ATOM 3428 N N . GLY A 1 422 ? -14.295 -10.731 9.963 1.00 94.38 422 GLY A N 1
ATOM 3429 C CA . GLY A 1 422 ? -14.340 -9.546 9.114 1.00 94.38 422 GLY A CA 1
ATOM 3430 C C . GLY A 1 422 ? -13.959 -8.254 9.829 1.00 94.38 422 GLY A C 1
ATOM 3431 O O . GLY A 1 422 ? -13.502 -8.247 10.971 1.00 94.38 422 GLY A O 1
ATOM 3432 N N . TRP A 1 423 ? -14.142 -7.138 9.129 1.00 95.25 423 TRP A N 1
ATOM 3433 C CA . TRP A 1 423 ? -13.859 -5.807 9.654 1.00 95.25 423 TRP A CA 1
ATOM 3434 C C . TRP A 1 423 ? -14.905 -5.363 10.672 1.00 95.25 423 TRP A C 1
ATOM 3436 O O . TRP A 1 423 ? -16.101 -5.364 10.389 1.00 95.25 423 TRP A O 1
ATOM 3446 N N . ILE A 1 424 ? -14.432 -4.925 11.835 1.00 96.00 424 ILE A N 1
ATOM 3447 C CA . ILE A 1 424 ? -15.236 -4.365 12.915 1.00 96.00 424 ILE A CA 1
ATOM 3448 C C . ILE A 1 424 ? -14.917 -2.878 13.041 1.00 96.00 424 ILE A C 1
ATOM 3450 O O . ILE A 1 424 ? -13.753 -2.487 13.169 1.00 96.00 424 ILE A O 1
ATOM 3454 N N . LYS A 1 425 ? -15.968 -2.059 13.004 1.00 95.69 425 LYS A N 1
ATOM 3455 C CA . LYS A 1 425 ? -15.897 -0.605 13.138 1.00 95.69 425 LYS A CA 1
ATOM 3456 C C . LYS A 1 425 ? -16.079 -0.184 14.593 1.00 95.69 425 LYS A C 1
ATOM 3458 O O . LYS A 1 425 ? -17.081 -0.529 15.217 1.00 95.69 425 LYS A O 1
ATOM 3463 N N . PHE A 1 426 ? -15.192 0.675 15.071 1.00 95.31 426 PHE A N 1
ATOM 3464 C CA . PHE A 1 426 ? -15.353 1.436 16.305 1.00 95.31 426 PHE A CA 1
ATOM 3465 C C . PHE A 1 426 ? -15.446 2.923 15.962 1.00 95.31 426 PHE A C 1
ATOM 3467 O O . PHE A 1 426 ? -14.488 3.515 15.462 1.00 95.31 426 PHE A O 1
ATOM 3474 N N . ASP A 1 427 ? -16.616 3.518 16.193 1.00 94.50 427 ASP A N 1
ATOM 3475 C CA . ASP A 1 427 ? -16.849 4.943 15.952 1.00 94.50 427 ASP A CA 1
ATOM 3476 C C . ASP A 1 427 ? -16.331 5.757 17.142 1.00 94.50 427 ASP A C 1
ATOM 3478 O O . ASP A 1 427 ? -16.883 5.704 18.240 1.00 94.50 427 ASP A O 1
ATOM 3482 N N . LEU A 1 428 ? -15.242 6.488 16.919 1.00 94.19 428 LEU A N 1
ATOM 3483 C CA . LEU A 1 428 ? -14.566 7.328 17.905 1.00 94.19 428 LEU A CA 1
ATOM 3484 C C . LEU A 1 428 ? -14.882 8.815 17.692 1.00 94.19 428 LEU A C 1
ATOM 3486 O O . LEU A 1 428 ? -14.232 9.675 18.283 1.00 94.19 428 LEU A O 1
ATOM 3490 N N . SER A 1 429 ? -15.880 9.151 16.867 1.00 92.50 429 SER A N 1
ATOM 3491 C CA . SER A 1 429 ? -16.168 10.541 16.485 1.00 92.50 429 SER A CA 1
ATOM 3492 C C . SER A 1 429 ? -16.514 11.425 17.687 1.00 92.50 429 SER A C 1
ATOM 3494 O O . SER A 1 429 ? -16.185 12.612 17.686 1.00 92.50 429 SER A O 1
ATOM 3496 N N . LYS A 1 430 ? -17.103 10.857 18.754 1.00 88.44 430 LYS A N 1
ATOM 3497 C CA . LYS A 1 430 ? -17.372 11.606 19.994 1.00 88.44 430 LYS A CA 1
ATOM 3498 C C . LYS A 1 430 ? -16.088 12.130 20.650 1.00 88.44 430 LYS A C 1
ATOM 3500 O O . LYS A 1 430 ? -16.092 13.232 21.190 1.00 88.44 430 LYS A O 1
ATOM 3505 N N . TYR A 1 431 ? -14.988 11.381 20.535 1.00 89.19 431 TYR A N 1
ATOM 3506 C CA . TYR A 1 431 ? -13.720 11.731 21.164 1.00 89.19 431 TYR A CA 1
ATOM 3507 C C . TYR A 1 431 ? -12.983 12.852 20.437 1.00 89.19 431 TYR A C 1
ATOM 3509 O O . TYR A 1 431 ? -12.176 13.520 21.063 1.00 89.19 431 TYR A O 1
ATOM 3517 N N . ILE A 1 432 ? -13.286 13.147 19.165 1.00 87.69 432 ILE A N 1
ATOM 3518 C CA . ILE A 1 432 ? -12.586 14.205 18.411 1.00 87.69 432 ILE A CA 1
ATOM 3519 C C . ILE A 1 432 ? -12.657 15.557 19.135 1.00 87.69 432 ILE A C 1
ATOM 3521 O O . ILE A 1 432 ? -11.642 16.244 19.257 1.00 87.69 432 ILE A O 1
ATOM 3525 N N . LYS A 1 433 ? -13.846 15.938 19.624 1.00 83.12 433 LYS A N 1
ATOM 3526 C CA . LYS A 1 433 ? -14.041 17.212 20.336 1.00 83.12 433 LYS A CA 1
ATOM 3527 C C . LYS A 1 433 ? -13.279 17.228 21.658 1.00 83.12 433 LYS A C 1
ATOM 3529 O O . LYS A 1 433 ? -12.547 18.174 21.921 1.00 83.12 433 LYS A O 1
ATOM 3534 N N . GLU A 1 434 ? -13.391 16.153 22.435 1.00 85.69 434 GLU A N 1
ATOM 3535 C CA . GLU A 1 434 ? -12.679 16.003 23.709 1.00 85.69 434 GLU A CA 1
ATOM 3536 C C . GLU A 1 434 ? -11.156 16.019 23.518 1.00 85.69 434 GLU A C 1
ATOM 3538 O O . GLU A 1 434 ? -10.426 16.619 24.301 1.00 85.69 434 GLU A O 1
ATOM 3543 N N . TRP A 1 435 ? -10.659 15.381 22.461 1.00 89.25 435 TRP A N 1
ATOM 3544 C CA . TRP A 1 435 ? -9.248 15.353 22.095 1.00 89.25 435 TRP A CA 1
ATOM 3545 C C . TRP A 1 435 ? -8.729 16.733 21.712 1.00 89.25 435 TRP A C 1
ATOM 3547 O O . TRP A 1 435 ? -7.641 17.116 22.147 1.00 89.25 435 TRP A O 1
ATOM 3557 N N . ALA A 1 436 ? -9.509 17.500 20.946 1.00 86.62 436 ALA A N 1
ATOM 3558 C CA . ALA A 1 436 ? -9.135 18.846 20.518 1.00 86.62 436 ALA A CA 1
ATOM 3559 C C . ALA A 1 436 ? -8.910 19.799 21.706 1.00 86.62 436 ALA A C 1
ATOM 3561 O O . ALA A 1 436 ? -8.047 20.676 21.643 1.00 86.62 436 ALA A O 1
ATOM 3562 N N . GLU A 1 437 ? -9.626 19.603 22.815 1.00 86.12 437 GLU A N 1
ATOM 3563 C CA . GLU A 1 437 ? -9.475 20.408 24.033 1.00 86.12 437 GLU A CA 1
ATOM 3564 C C . GLU A 1 437 ? -8.175 20.106 24.801 1.00 86.12 437 GLU A C 1
ATOM 3566 O O . GLU A 1 437 ? -7.643 20.983 25.486 1.00 86.12 437 GLU A O 1
ATOM 3571 N N . ARG A 1 438 ? -7.616 18.895 24.659 1.00 82.00 438 ARG A N 1
ATOM 3572 C CA . ARG A 1 438 ? -6.472 18.412 25.459 1.00 82.00 438 ARG A CA 1
ATOM 3573 C C . ARG A 1 438 ? -5.102 18.894 24.975 1.00 82.00 438 ARG A C 1
ATOM 3575 O O . ARG A 1 438 ? -4.116 18.677 25.672 1.00 82.00 438 ARG A O 1
ATOM 3582 N N . LYS A 1 439 ? -5.014 19.548 23.809 1.00 78.69 439 LYS A N 1
ATOM 3583 C CA . LYS A 1 439 ? -3.759 20.066 23.211 1.00 78.69 439 LYS A CA 1
ATOM 3584 C C . LYS A 1 439 ? -2.627 19.028 23.074 1.00 78.69 439 LYS A C 1
ATOM 3586 O O . LYS A 1 439 ? -1.459 19.397 22.985 1.00 78.69 439 LYS A O 1
ATOM 3591 N N . VAL A 1 440 ? -2.970 17.744 23.033 1.00 84.06 440 VAL A N 1
ATOM 3592 C CA . VAL A 1 440 ? -2.069 16.633 22.699 1.00 84.06 440 VAL A CA 1
ATOM 3593 C C . VAL A 1 440 ? -2.538 15.994 21.397 1.00 84.06 440 VAL A C 1
ATOM 3595 O O . VAL A 1 440 ? -3.680 16.180 20.986 1.00 84.06 440 VAL A O 1
ATOM 3598 N N . ASN A 1 441 ? -1.659 15.250 20.734 1.00 86.00 441 ASN A N 1
ATOM 3599 C CA . ASN A 1 441 ? -1.967 14.551 19.487 1.00 86.00 441 ASN A CA 1
ATOM 3600 C C . ASN A 1 441 ? -1.654 13.049 19.555 1.00 86.00 441 ASN A C 1
ATOM 3602 O O . ASN A 1 441 ? -1.604 12.385 18.525 1.00 86.00 441 ASN A O 1
ATOM 3606 N N . GLN A 1 442 ? -1.438 12.514 20.754 1.00 90.06 442 GLN A N 1
ATOM 3607 C CA . GLN A 1 442 ? -1.234 11.092 21.001 1.00 90.06 442 GLN A CA 1
ATOM 3608 C C . GLN A 1 442 ? -2.340 10.602 21.922 1.00 90.06 442 GLN A C 1
ATOM 3610 O O . GLN A 1 442 ? -2.518 11.155 23.007 1.00 90.06 442 GLN A O 1
ATOM 3615 N N . PHE A 1 443 ? -3.066 9.579 21.482 1.00 90.75 443 PHE A N 1
ATOM 3616 C CA . PHE A 1 443 ? -4.224 9.054 22.190 1.00 90.75 443 PHE A CA 1
ATOM 3617 C C . PHE A 1 443 ? -4.126 7.549 22.371 1.00 90.75 443 PHE A C 1
ATOM 3619 O O . PHE A 1 443 ? -3.608 6.841 21.508 1.00 90.75 443 PHE A O 1
ATOM 3626 N N . SER A 1 444 ? -4.649 7.075 23.495 1.00 91.25 444 SER A N 1
ATOM 3627 C CA . SER A 1 444 ? -4.646 5.668 23.880 1.00 91.25 444 SER A CA 1
ATOM 3628 C C . SER A 1 444 ? -6.085 5.195 24.075 1.00 91.25 444 SER A C 1
ATOM 3630 O O . SER A 1 444 ? -6.777 5.671 24.972 1.00 91.25 444 SER A O 1
ATOM 3632 N N . ILE A 1 445 ? -6.530 4.252 23.249 1.00 92.56 445 ILE A N 1
ATOM 3633 C CA . ILE A 1 445 ? -7.857 3.636 23.301 1.00 92.56 445 ILE A CA 1
ATOM 3634 C C . ILE A 1 445 ? -7.743 2.231 23.880 1.00 92.56 445 ILE A C 1
ATOM 3636 O O . ILE A 1 445 ? -7.020 1.393 23.346 1.00 92.56 445 ILE A O 1
ATOM 3640 N N . LEU A 1 446 ? -8.482 1.963 24.948 1.00 91.75 446 LEU A N 1
ATOM 3641 C CA . LEU A 1 446 ? -8.632 0.642 25.539 1.00 91.75 446 LEU A CA 1
ATOM 3642 C C . LEU A 1 446 ? -9.956 0.023 25.082 1.00 91.75 446 LEU A C 1
ATOM 3644 O O . LEU A 1 446 ? -11.004 0.660 25.188 1.00 91.75 446 LEU A O 1
ATOM 3648 N N . ILE A 1 447 ? -9.912 -1.219 24.607 1.00 93.31 447 ILE A N 1
ATOM 3649 C CA . ILE A 1 447 ? -11.086 -2.009 24.227 1.00 93.31 447 ILE A CA 1
ATOM 3650 C C . ILE A 1 447 ? -11.143 -3.249 25.114 1.00 93.31 447 ILE A C 1
ATOM 3652 O O . ILE A 1 447 ? -10.136 -3.937 25.304 1.00 93.31 447 ILE A O 1
ATOM 3656 N N . SER A 1 448 ? -12.321 -3.537 25.656 1.00 90.94 448 SER A N 1
ATOM 3657 C CA . SER A 1 448 ? -12.539 -4.643 26.584 1.00 90.94 448 SER A CA 1
ATOM 3658 C C . SER A 1 448 ? -13.873 -5.329 26.321 1.00 90.94 448 SER A C 1
ATOM 3660 O O . SER A 1 448 ? -14.871 -4.667 26.049 1.00 90.94 448 SER A O 1
ATOM 3662 N N . LEU A 1 449 ? -13.912 -6.655 26.467 1.00 89.81 449 LEU A N 1
ATOM 3663 C CA . LEU A 1 449 ? -15.180 -7.370 26.623 1.00 89.81 449 LEU A CA 1
ATOM 3664 C C . LEU A 1 449 ? -15.867 -6.909 27.917 1.00 89.81 449 LEU A C 1
ATOM 3666 O O . LEU A 1 449 ? -15.187 -6.596 28.902 1.00 89.81 449 LEU A O 1
ATOM 3670 N N . MET A 1 450 ? -17.199 -6.877 27.908 1.00 86.94 450 MET A N 1
ATOM 3671 C CA . MET A 1 450 ? -17.993 -6.721 29.131 1.00 86.94 450 MET A CA 1
ATOM 3672 C C . MET A 1 450 ? -17.850 -7.972 30.009 1.00 86.94 450 MET A C 1
ATOM 3674 O O . MET A 1 450 ? -17.680 -9.065 29.471 1.00 86.94 450 MET A O 1
ATOM 3678 N N . GLU A 1 451 ? -17.899 -7.834 31.337 1.00 79.50 451 GLU A N 1
ATOM 3679 C CA . GLU A 1 451 ? -17.603 -8.926 32.288 1.00 79.50 451 GLU A CA 1
ATOM 3680 C C . GLU A 1 451 ? -18.456 -10.185 32.060 1.00 79.50 451 GLU A C 1
ATOM 3682 O O . GLU A 1 451 ? -17.983 -11.301 32.259 1.00 79.50 451 GLU A O 1
ATOM 3687 N N . GLU A 1 452 ? -19.691 -10.018 31.589 1.00 81.44 452 GLU A N 1
ATOM 3688 C CA . GLU A 1 452 ? -20.631 -11.098 31.289 1.00 81.44 452 GLU A CA 1
ATOM 3689 C C . GLU A 1 452 ? -20.322 -11.900 30.007 1.00 81.44 452 GLU A C 1
ATOM 3691 O O . GLU A 1 452 ? -20.983 -12.907 29.734 1.00 81.44 452 GLU A O 1
ATOM 3696 N N . GLU A 1 453 ? -19.359 -11.466 29.192 1.00 83.12 453 GLU A N 1
ATOM 3697 C CA . GLU A 1 453 ? -19.021 -12.095 27.912 1.00 83.12 453 GLU A CA 1
ATOM 3698 C C . GLU A 1 453 ? -17.882 -13.121 28.058 1.00 83.12 453 GLU A C 1
ATOM 3700 O O . GLU A 1 453 ? -16.709 -12.765 28.011 1.00 83.12 453 GLU A O 1
ATOM 3705 N N . ASP A 1 454 ? -18.215 -14.412 28.186 1.00 87.00 454 ASP A N 1
ATOM 3706 C CA . ASP A 1 454 ? -17.248 -15.528 28.263 1.00 87.00 454 ASP A CA 1
ATOM 3707 C C . ASP A 1 454 ? -16.848 -16.048 26.869 1.00 87.00 454 ASP A C 1
ATOM 3709 O O . ASP A 1 454 ? -17.388 -17.032 26.348 1.00 87.00 454 ASP A O 1
ATOM 3713 N N . LEU A 1 455 ? -15.909 -15.350 26.230 1.00 89.31 455 LEU A N 1
ATOM 3714 C CA . LEU A 1 455 ? -15.343 -15.723 24.932 1.00 89.31 455 LEU A CA 1
ATOM 3715 C C . LEU A 1 455 ? -13.965 -15.092 24.701 1.00 89.31 455 LEU A C 1
ATOM 3717 O O . LEU A 1 455 ? -13.529 -14.220 25.453 1.00 89.31 455 LEU A O 1
ATOM 3721 N N . THR A 1 456 ? -13.302 -15.522 23.630 1.00 90.56 456 THR A N 1
ATOM 3722 C CA . THR A 1 456 ? -12.048 -14.941 23.145 1.00 90.56 456 THR A CA 1
ATOM 3723 C C . THR A 1 456 ? -12.213 -14.482 21.699 1.00 90.56 456 THR A C 1
ATOM 3725 O O . THR A 1 456 ? -12.600 -15.264 20.828 1.00 90.56 456 THR A O 1
ATOM 3728 N N . LEU A 1 457 ? -11.899 -13.214 21.437 1.00 93.12 457 LEU A N 1
ATOM 3729 C CA . LEU A 1 457 ? -11.809 -12.621 20.103 1.00 93.12 457 LEU A CA 1
ATOM 3730 C C . LEU A 1 457 ? -10.342 -12.359 19.765 1.00 93.12 457 LEU A C 1
ATOM 3732 O O . LEU A 1 457 ? -9.620 -11.767 20.571 1.00 93.12 457 LEU A O 1
ATOM 3736 N N . ARG A 1 458 ? -9.913 -12.749 18.564 1.00 93.88 458 ARG A N 1
ATOM 3737 C CA . ARG A 1 458 ? -8.563 -12.478 18.055 1.00 93.88 458 ARG A CA 1
ATOM 3738 C C . ARG A 1 458 ? -8.646 -11.600 16.819 1.00 93.88 458 ARG A C 1
ATOM 3740 O O . ARG A 1 458 ? -9.147 -12.020 15.775 1.00 93.88 458 ARG A O 1
ATOM 3747 N N . PHE A 1 459 ? -8.138 -10.384 16.940 1.00 95.50 459 PHE A N 1
ATOM 3748 C CA . PHE A 1 459 ? -7.987 -9.443 15.837 1.00 95.50 459 PHE A CA 1
ATOM 3749 C C . PHE A 1 459 ? -6.557 -9.497 15.313 1.00 95.50 459 PHE A C 1
ATOM 3751 O O . PHE A 1 459 ? -5.649 -9.791 16.083 1.00 95.50 459 PHE A O 1
ATOM 3758 N N . TYR A 1 460 ? -6.303 -9.198 14.041 1.00 95.25 460 TYR A N 1
ATOM 3759 C CA . TYR A 1 460 ? -4.910 -9.048 13.603 1.00 95.25 460 TYR A CA 1
ATOM 3760 C C . TYR A 1 460 ? -4.254 -7.831 14.268 1.00 95.25 460 TYR A C 1
ATOM 3762 O O . TYR A 1 460 ? -4.821 -6.740 14.284 1.00 95.25 460 TYR A O 1
ATOM 3770 N N . SER A 1 461 ? -3.052 -8.033 14.809 1.00 94.12 461 SER A N 1
ATOM 3771 C CA . SER A 1 461 ? -2.203 -6.982 15.384 1.00 94.12 461 SER A CA 1
ATOM 3772 C C . SER A 1 461 ? -1.428 -6.239 14.290 1.00 94.12 461 SER A C 1
ATOM 3774 O O . SER A 1 461 ? -1.202 -6.779 13.207 1.00 94.12 461 SER A O 1
ATOM 3776 N N . SER A 1 462 ? -0.911 -5.039 14.565 1.00 91.88 462 SER A N 1
ATOM 3777 C CA . SER A 1 462 ? 0.073 -4.353 13.707 1.00 91.88 462 SER A CA 1
ATOM 3778 C C . SER A 1 462 ? 1.370 -5.141 13.494 1.00 91.88 462 SER A C 1
ATOM 3780 O O . SER A 1 462 ? 2.130 -4.846 12.571 1.00 91.88 462 SER A O 1
ATOM 3782 N N . LYS A 1 463 ? 1.612 -6.165 14.314 1.00 89.62 463 LYS A N 1
ATOM 3783 C CA . LYS A 1 463 ? 2.715 -7.124 14.181 1.00 89.62 463 LYS A CA 1
ATOM 3784 C C . LYS A 1 463 ? 2.378 -8.312 13.262 1.00 89.62 463 LYS A C 1
ATOM 3786 O O . LYS A 1 463 ? 3.281 -9.071 12.917 1.00 89.62 463 LYS A O 1
ATOM 3791 N N . ALA A 1 464 ? 1.125 -8.471 12.820 1.00 90.12 464 ALA A N 1
ATOM 3792 C CA . ALA A 1 464 ? 0.723 -9.527 11.888 1.00 90.12 464 ALA A CA 1
ATOM 3793 C C . ALA A 1 464 ? 1.412 -9.333 10.532 1.00 90.12 464 ALA A C 1
ATOM 3795 O O . ALA A 1 464 ? 1.202 -8.317 9.869 1.00 90.12 464 ALA A O 1
ATOM 3796 N N . PHE A 1 465 ? 2.261 -10.271 10.119 1.00 87.56 465 PHE A N 1
ATOM 3797 C CA . PHE A 1 465 ? 3.031 -10.153 8.879 1.00 87.56 465 PHE A CA 1
ATOM 3798 C C . PHE A 1 465 ? 2.857 -11.363 7.962 1.00 87.56 465 PHE A C 1
ATOM 3800 O O . PHE A 1 465 ? 2.363 -11.182 6.855 1.00 87.56 465 PHE A O 1
ATOM 3807 N N . MET A 1 466 ? 3.220 -12.561 8.429 1.00 81.94 466 MET A N 1
ATOM 3808 C CA . MET A 1 466 ? 3.015 -13.821 7.710 1.00 81.94 466 MET A CA 1
ATOM 3809 C C . MET A 1 466 ? 1.933 -14.665 8.391 1.00 81.94 466 MET A C 1
ATOM 3811 O O . MET A 1 466 ? 1.683 -14.518 9.591 1.00 81.94 466 MET A O 1
ATOM 3815 N N . ARG A 1 467 ? 1.281 -15.540 7.626 1.00 76.81 467 ARG A N 1
ATOM 3816 C CA . ARG A 1 467 ? 0.417 -16.595 8.167 1.00 76.81 467 ARG A CA 1
ATOM 3817 C C . ARG A 1 467 ? 1.301 -17.750 8.647 1.00 76.81 467 ARG A C 1
ATOM 3819 O O . ARG A 1 467 ? 2.463 -17.855 8.270 1.00 76.81 467 ARG A O 1
ATOM 3826 N N . ASP A 1 468 ? 0.734 -18.624 9.468 1.00 73.69 468 ASP A N 1
ATOM 3827 C CA . ASP A 1 468 ? 1.462 -19.757 10.058 1.00 73.69 468 ASP A CA 1
ATOM 3828 C C . ASP A 1 468 ? 1.611 -20.944 9.080 1.00 73.69 468 ASP A C 1
ATOM 3830 O O . ASP A 1 468 ? 2.153 -21.987 9.431 1.00 73.69 468 ASP A O 1
ATOM 3834 N N . ASP A 1 469 ? 1.126 -20.795 7.844 1.00 66.38 469 ASP A N 1
ATOM 3835 C CA . ASP A 1 469 ? 1.118 -21.802 6.776 1.00 66.38 469 ASP A CA 1
ATOM 3836 C C . ASP A 1 469 ? 2.488 -21.990 6.088 1.00 66.38 469 ASP A C 1
ATOM 3838 O O . ASP A 1 469 ? 2.658 -22.924 5.302 1.00 66.38 469 ASP A O 1
ATOM 3842 N N . GLY A 1 470 ? 3.490 -21.173 6.431 1.00 70.50 470 GLY A N 1
ATOM 3843 C CA . GLY A 1 470 ? 4.885 -21.323 6.008 1.00 70.50 470 GLY A CA 1
ATOM 3844 C C . GLY A 1 470 ? 5.435 -20.109 5.254 1.00 70.50 470 GLY A C 1
ATOM 3845 O O . GLY A 1 470 ? 4.755 -19.116 5.037 1.00 70.50 470 GLY A O 1
ATOM 3846 N N . ILE A 1 471 ? 6.699 -20.188 4.825 1.00 74.44 471 ILE A N 1
ATOM 3847 C CA . ILE A 1 471 ? 7.420 -19.066 4.185 1.00 74.44 471 ILE A CA 1
ATOM 3848 C C . ILE A 1 471 ? 6.961 -18.752 2.748 1.00 74.44 471 ILE A C 1
ATOM 3850 O O . ILE A 1 471 ? 7.430 -17.799 2.142 1.00 74.44 471 ILE A O 1
ATOM 3854 N N . TYR A 1 472 ? 6.073 -19.545 2.154 1.00 80.69 472 TYR A N 1
ATOM 3855 C CA . TYR A 1 472 ? 5.559 -19.305 0.796 1.00 80.69 472 TYR A CA 1
ATOM 3856 C C . TYR A 1 472 ? 4.135 -18.762 0.809 1.00 80.69 472 TYR A C 1
ATOM 3858 O O . TYR A 1 472 ? 3.438 -18.800 -0.196 1.00 80.69 472 TYR A O 1
ATOM 3866 N N . CYS A 1 473 ? 3.667 -18.294 1.960 1.00 72.62 473 CYS A N 1
ATOM 3867 C CA . CYS A 1 473 ? 2.302 -17.842 2.112 1.00 72.62 473 CYS A CA 1
ATOM 3868 C C . CYS A 1 473 ? 2.186 -16.801 3.226 1.00 72.62 473 CYS A C 1
ATOM 3870 O O . CYS A 1 473 ? 3.048 -16.628 4.084 1.00 72.62 473 CYS A O 1
ATOM 3872 N N . GLY A 1 474 ? 1.109 -16.020 3.152 1.00 70.25 474 GLY A N 1
ATOM 3873 C CA . GLY A 1 474 ? 0.681 -15.194 4.270 1.00 70.25 474 GLY A CA 1
ATOM 3874 C C . GLY A 1 474 ? 1.262 -13.794 4.399 1.00 70.25 474 GLY A C 1
ATOM 3875 O O . GLY A 1 474 ? 0.821 -13.081 5.292 1.00 70.25 474 GLY A O 1
ATOM 3876 N N . GLY A 1 475 ? 2.135 -13.337 3.496 1.00 78.06 475 GLY A N 1
ATOM 3877 C CA . GLY A 1 475 ? 2.527 -11.917 3.432 1.00 78.06 475 GLY A CA 1
ATOM 3878 C C . GLY A 1 475 ? 1.352 -10.949 3.187 1.00 78.06 475 GLY A C 1
ATOM 3879 O O . GLY A 1 475 ? 1.511 -9.732 3.211 1.00 78.06 475 GLY A O 1
ATOM 3880 N N . ASP A 1 476 ? 0.146 -11.473 2.964 1.00 87.62 476 ASP A N 1
ATOM 3881 C CA . ASP A 1 476 ? -1.074 -10.708 2.759 1.00 87.62 476 ASP A CA 1
ATOM 3882 C C . ASP A 1 476 ? -1.694 -10.126 4.040 1.00 87.62 476 ASP A C 1
ATOM 3884 O O . ASP A 1 476 ? -2.605 -9.300 3.935 1.00 87.62 476 ASP A O 1
ATOM 3888 N N . LEU A 1 477 ? -1.195 -10.472 5.233 1.00 91.62 477 LEU A N 1
ATOM 3889 C CA . LEU A 1 477 ? -1.791 -10.029 6.501 1.00 91.62 477 LEU A CA 1
ATOM 3890 C C . LEU A 1 477 ? -1.644 -8.527 6.786 1.00 91.62 477 LEU A C 1
ATOM 3892 O O . LEU A 1 477 ? -2.417 -7.983 7.575 1.00 91.62 477 LEU A O 1
ATOM 3896 N N . ILE A 1 478 ? -0.704 -7.837 6.132 1.00 92.69 478 ILE A N 1
ATOM 3897 C CA . ILE A 1 478 ? -0.438 -6.408 6.371 1.00 92.69 478 ILE A CA 1
ATOM 3898 C C . ILE A 1 478 ? -1.695 -5.561 6.161 1.00 92.69 478 ILE A C 1
ATOM 3900 O O . ILE A 1 478 ? -1.965 -4.674 6.965 1.00 92.69 478 ILE A O 1
ATOM 3904 N N . ALA A 1 479 ? -2.480 -5.857 5.127 1.00 93.56 479 ALA A N 1
ATOM 3905 C CA . ALA A 1 479 ? -3.703 -5.160 4.749 1.00 93.56 479 ALA A CA 1
ATOM 3906 C C . ALA A 1 479 ? -4.834 -5.311 5.777 1.00 93.56 479 ALA A C 1
ATOM 3908 O O . ALA A 1 479 ? -5.768 -4.515 5.740 1.00 93.56 479 ALA A O 1
ATOM 3909 N N . TYR A 1 480 ? -4.748 -6.285 6.687 1.00 94.62 480 TYR A N 1
ATOM 3910 C CA . TYR A 1 480 ? -5.763 -6.559 7.710 1.00 94.62 480 TYR A CA 1
ATOM 3911 C C . TYR A 1 480 ? -5.394 -6.031 9.102 1.00 94.62 480 TYR A C 1
ATOM 3913 O O . TYR A 1 480 ? -6.116 -6.264 10.072 1.00 94.62 480 TYR A O 1
ATOM 3921 N N . ARG A 1 481 ? -4.266 -5.324 9.211 1.00 95.50 481 ARG A N 1
ATOM 3922 C CA . ARG A 1 481 ? -3.814 -4.683 10.450 1.00 95.50 481 ARG A CA 1
ATOM 3923 C C . ARG A 1 481 ? -4.781 -3.583 10.909 1.00 95.50 481 ARG A C 1
ATOM 3925 O O . ARG A 1 481 ? -5.539 -3.058 10.088 1.00 95.50 481 ARG A O 1
ATOM 3932 N N . PRO A 1 482 ? -4.713 -3.171 12.190 1.00 97.25 482 PRO A N 1
ATOM 3933 C CA . PRO A 1 482 ? -5.486 -2.046 12.695 1.00 97.25 482 PRO A CA 1
ATOM 3934 C C . PRO A 1 482 ? -5.286 -0.803 11.829 1.00 97.25 482 PRO A C 1
ATOM 3936 O O . PRO A 1 482 ? -4.152 -0.433 11.503 1.00 97.25 482 PRO A O 1
ATOM 3939 N N . SER A 1 483 ? -6.390 -0.154 11.470 1.00 97.25 483 SER A N 1
ATOM 3940 C CA . SER A 1 483 ? -6.366 1.089 10.705 1.00 97.25 483 SER A CA 1
ATOM 3941 C C . SER A 1 483 ? -7.259 2.141 11.338 1.00 97.25 483 SER A C 1
ATOM 3943 O O . SER A 1 483 ? -8.270 1.835 11.973 1.00 97.25 483 SER A O 1
ATOM 3945 N N . PHE A 1 484 ? -6.867 3.398 11.180 1.00 97.75 484 PHE A N 1
ATOM 3946 C CA . PHE A 1 484 ? -7.604 4.531 11.706 1.00 97.75 484 PHE A CA 1
ATOM 3947 C C . PHE A 1 484 ? -7.828 5.568 10.609 1.00 97.75 484 PHE A C 1
ATOM 3949 O O . PHE A 1 484 ? -6.901 5.955 9.892 1.00 97.75 484 PHE A O 1
ATOM 3956 N N . VAL A 1 485 ? -9.082 5.993 10.474 1.00 97.06 485 VAL A N 1
ATOM 3957 C CA . VAL A 1 485 ? -9.552 6.856 9.389 1.00 97.06 485 VAL A CA 1
ATOM 3958 C C . VAL A 1 485 ? -10.276 8.053 9.981 1.00 97.06 485 VAL A C 1
ATOM 3960 O O . VAL A 1 485 ? -11.210 7.879 10.766 1.00 97.06 485 VAL A O 1
ATOM 3963 N N . MET A 1 486 ? -9.890 9.262 9.570 1.00 96.25 486 MET A N 1
ATOM 3964 C CA . MET A 1 486 ? -10.662 10.471 9.846 1.00 96.25 486 MET A CA 1
ATOM 3965 C C . MET A 1 486 ? -11.098 11.146 8.555 1.00 96.25 486 MET A C 1
ATOM 3967 O O . MET A 1 486 ? -10.297 11.349 7.642 1.00 96.25 486 MET A O 1
ATOM 3971 N N . LEU A 1 487 ? -12.375 11.514 8.509 1.00 93.88 487 LEU A N 1
ATOM 3972 C CA . LEU A 1 487 ? -13.004 12.134 7.349 1.00 93.88 487 LEU A CA 1
ATOM 3973 C C . LEU A 1 487 ? -13.490 13.531 7.717 1.00 93.88 487 LEU A C 1
ATOM 3975 O O . LEU A 1 487 ? -13.975 13.771 8.830 1.00 93.88 487 LEU A O 1
ATOM 3979 N N . LYS A 1 488 ? -13.369 14.459 6.770 1.00 88.69 488 LYS A N 1
ATOM 3980 C CA . LYS A 1 488 ? -14.012 15.773 6.877 1.00 88.69 488 LYS A CA 1
ATOM 3981 C C . LYS A 1 488 ? -15.526 15.631 6.727 1.00 88.69 488 LYS A C 1
ATOM 3983 O O . LYS A 1 488 ? -16.001 14.687 6.094 1.00 88.69 488 LYS A O 1
ATOM 3988 N N . ASP A 1 489 ? -16.276 16.585 7.275 1.00 77.12 489 ASP A N 1
ATOM 3989 C CA . ASP A 1 489 ? -17.681 16.718 6.897 1.00 77.12 489 ASP A CA 1
ATOM 3990 C C . ASP A 1 489 ? -17.753 17.044 5.405 1.00 77.12 489 ASP A C 1
ATOM 3992 O O . ASP A 1 489 ? -17.140 17.996 4.918 1.00 77.12 489 ASP A O 1
ATOM 3996 N N . THR A 1 490 ? -18.481 16.209 4.673 1.00 59.59 490 THR A N 1
ATOM 3997 C CA . THR A 1 490 ? -18.882 16.488 3.299 1.00 59.59 490 THR A CA 1
ATOM 3998 C C . THR A 1 490 ? -20.066 17.447 3.383 1.00 59.59 490 THR A C 1
ATOM 4000 O O . THR A 1 490 ? -21.203 17.012 3.541 1.00 59.59 490 THR A O 1
ATOM 4003 N N . GLN A 1 491 ? -19.780 18.753 3.393 1.00 35.22 491 GLN A N 1
ATOM 4004 C CA . GLN A 1 491 ? -20.793 19.776 3.111 1.00 35.22 491 GLN A CA 1
ATOM 4005 C C . GLN A 1 491 ? -21.052 19.870 1.613 1.00 35.22 491 GLN A C 1
ATOM 4007 O O . GLN A 1 491 ? -20.059 19.823 0.847 1.00 35.22 491 GLN A O 1
#

Foldseek 3Di:
DPDDDPVVVVVVVVVVVVVVVVVVPVVLQPDDFDDFQLLVLLLLQVLLLVPQNCVCCPPDVVRNVLVVDPLQSLLLSLLLLQLCLCPSPLHVQSSVLLLFPLLLVLLLVLLLVCVVVDDPSVSSSSLSSSLSSLSNNQLVQLQPDDAPPGHRVQRCLCPVVVAHSVLLRNLVLLCCLAPPDDPDDNDPPGDDPLVSSVVSCVVSVHDDDSVSSVNSSVVSSVCSVCSNVCSVVCNVVSCVNRVVSVVFLAFQQGNRSLLSSLQSSQVSVQSVCSSVVWHKAAWHDPGHVVCPVVNRDDTGDQKAKDKDFPDDDPPDPVPLFWQKAAPAPRGGIKMKMKGFADLPLLQFQWKKKKWFFADKFDDDDPDQWFKKKKAWCPVVVVVVVVVDPDDDDDPPDPVVVVVVVDDDPVRIDMDIGGPDGGMDMDTPSVCSVVVNVVSHRMIMMMMHGDNPDHMMIITGGSSNAADPPDSSHRNNCSSNYMMMITHGPPD